Protein AF-0000000079231002 (afdb_homodimer)

Structure (mmCIF, N/CA/C/O backbone):
data_AF-0000000079231002-model_v1
#
loop_
_entity.id
_entity.type
_entity.pdbx_description
1 polymer 'Gnk2-homologous domain-containing protein'
#
loop_
_atom_site.group_PDB
_atom_site.id
_atom_site.type_symbol
_atom_site.label_atom_id
_atom_site.label_alt_id
_atom_site.label_comp_id
_atom_site.label_asym_id
_atom_site.label_entity_id
_atom_site.label_seq_id
_atom_site.pdbx_PDB_ins_code
_atom_site.Cartn_x
_atom_site.Cartn_y
_atom_site.Cartn_z
_atom_site.occupancy
_atom_site.B_iso_or_equiv
_atom_site.auth_seq_id
_atom_site.auth_comp_id
_atom_site.auth_asym_id
_atom_site.auth_atom_id
_atom_site.pdbx_PDB_model_num
ATOM 1 N N . MET A 1 1 ? -6.129 11.117 23.156 1 81.38 1 MET A N 1
ATOM 2 C CA . MET A 1 1 ? -6.191 12.109 22.078 1 81.38 1 MET A CA 1
ATOM 3 C C . MET A 1 1 ? -7.605 12.211 21.516 1 81.38 1 MET A C 1
ATOM 5 O O . MET A 1 1 ? -8.398 11.281 21.641 1 81.38 1 MET A O 1
ATOM 9 N N . VAL A 1 2 ? -7.961 13.398 21.062 1 83.88 2 VAL A N 1
ATOM 10 C CA . VAL A 1 2 ? -9.297 13.594 20.5 1 83.88 2 VAL A CA 1
ATOM 11 C C . VAL A 1 2 ? -9.234 13.539 18.984 1 83.88 2 VAL A C 1
ATOM 13 O O . VAL A 1 2 ? -8.438 14.242 18.359 1 83.88 2 VAL A O 1
ATOM 16 N N . PRO A 1 3 ? -10.023 12.625 18.406 1 92.88 3 PRO A N 1
ATOM 17 C CA . PRO A 1 3 ? -10.047 12.602 16.938 1 92.88 3 PRO A CA 1
ATOM 18 C C . PRO A 1 3 ? -10.633 13.883 16.344 1 92.88 3 PRO A C 1
ATOM 20 O O . PRO A 1 3 ? -11.492 14.516 16.969 1 92.88 3 PRO A O 1
ATOM 23 N N . HIS A 1 4 ? -10.18 14.219 15.141 1 91.62 4 HIS A N 1
ATOM 24 C CA . HIS A 1 4 ? -10.703 15.383 14.43 1 91.62 4 HIS A CA 1
ATOM 25 C C . HIS A 1 4 ? -11.969 15.039 13.656 1 91.62 4 HIS A C 1
ATOM 27 O O . HIS A 1 4 ? -12.742 15.922 13.289 1 91.62 4 HIS A O 1
ATOM 33 N N . GLY A 1 5 ? -12.133 13.82 13.336 1 93 5 GLY A N 1
ATOM 34 C CA . GLY A 1 5 ? -13.305 13.352 12.609 1 93 5 GLY A CA 1
ATOM 35 C C . GLY A 1 5 ? -13.281 11.852 12.352 1 93 5 GLY A C 1
ATOM 36 O O . GLY A 1 5 ? -12.273 11.188 12.594 1 93 5 GLY A O 1
ATOM 37 N N . HIS A 1 6 ? -14.43 11.383 11.945 1 95.88 6 HIS A N 1
ATOM 38 C CA . HIS A 1 6 ? -14.539 9.977 11.578 1 95.88 6 HIS A CA 1
ATOM 39 C C . HIS A 1 6 ? -15.617 9.758 10.523 1 95.88 6 HIS A C 1
ATOM 41 O O . HIS A 1 6 ? -16.453 10.641 10.289 1 95.88 6 HIS A O 1
ATOM 47 N N . TYR A 1 7 ? -15.492 8.734 9.844 1 96.44 7 TYR A N 1
ATOM 48 C CA . TYR A 1 7 ? -16.484 8.234 8.906 1 96.44 7 TYR A CA 1
ATOM 49 C C . TYR A 1 7 ? -16.812 6.777 9.188 1 96.44 7 TYR A C 1
ATOM 51 O O . TYR A 1 7 ? -15.922 5.949 9.344 1 96.44 7 TYR A O 1
ATOM 59 N N . CYS A 1 8 ? -18.078 6.531 9.328 1 96.31 8 CYS A N 1
ATOM 60 C CA . CYS A 1 8 ? -18.609 5.172 9.383 1 96.31 8 CYS A CA 1
ATOM 61 C C . CYS A 1 8 ? -19.625 4.934 8.281 1 96.31 8 CYS A C 1
ATOM 63 O O . CYS A 1 8 ? -20.656 5.625 8.219 1 96.31 8 CYS A O 1
ATOM 65 N N . ASN A 1 9 ? -19.344 3.98 7.426 1 94.62 9 ASN A N 1
ATOM 66 C CA . ASN A 1 9 ? -20.312 3.723 6.367 1 94.62 9 ASN A CA 1
ATOM 67 C C . ASN A 1 9 ? -21.688 3.352 6.934 1 94.62 9 ASN A C 1
ATOM 69 O O . ASN A 1 9 ? -21.859 2.26 7.48 1 94.62 9 ASN A O 1
ATOM 73 N N . PRO A 1 10 ? -22.609 4.227 6.75 1 90.94 10 PRO A N 1
ATOM 74 C CA . PRO A 1 10 ? -23.906 3.98 7.379 1 90.94 10 PRO A CA 1
ATOM 75 C C . PRO A 1 10 ? -24.656 2.807 6.75 1 90.94 10 PRO A C 1
ATOM 77 O O . PRO A 1 10 ? -25.594 2.277 7.344 1 90.94 10 PRO A O 1
ATOM 80 N N . HIS A 1 11 ? -24.25 2.393 5.605 1 91.25 11 HIS A N 1
ATOM 81 C CA . HIS A 1 11 ? -24.984 1.355 4.891 1 91.25 11 HIS A CA 1
ATOM 82 C C . HIS A 1 11 ? -24.375 -0.02 5.129 1 91.25 11 HIS A C 1
ATOM 84 O O . HIS A 1 11 ? -24.812 -1.011 4.539 1 91.25 11 HIS A O 1
ATOM 90 N N . SER A 1 12 ? -23.391 -0.06 5.938 1 91.12 12 SER A N 1
ATOM 91 C CA . SER A 1 12 ? -22.781 -1.354 6.207 1 91.12 12 SER A CA 1
ATOM 92 C C . SER A 1 12 ? -23.109 -1.846 7.609 1 91.12 12 SER A C 1
ATOM 94 O O . SER A 1 12 ? -23.266 -1.044 8.531 1 91.12 12 SER A O 1
ATOM 96 N N . SER A 1 13 ? -23.359 -3.137 7.719 1 91.56 13 SER A N 1
ATOM 97 C CA . SER A 1 13 ? -23.578 -3.803 9 1 91.56 13 SER A CA 1
ATOM 98 C C . SER A 1 13 ? -23 -5.211 9 1 91.56 13 SER A C 1
ATOM 100 O O . SER A 1 13 ? -23.281 -6.008 8.102 1 91.56 13 SER A O 1
ATOM 102 N N . ILE A 1 14 ? -22.125 -5.438 9.969 1 92.69 14 ILE A N 1
ATOM 103 C CA . ILE A 1 14 ? -21.516 -6.762 10.062 1 92.69 14 ILE A CA 1
ATOM 104 C C . ILE A 1 14 ? -21.812 -7.371 11.43 1 92.69 14 ILE A C 1
ATOM 106 O O . ILE A 1 14 ? -21.688 -6.691 12.453 1 92.69 14 ILE A O 1
ATOM 110 N N . PRO A 1 15 ? -22.203 -8.625 11.43 1 90.25 15 PRO A N 1
ATOM 111 C CA . PRO A 1 15 ? -22.438 -9.289 12.719 1 90.25 15 PRO A CA 1
ATOM 112 C C . PRO A 1 15 ? -21.156 -9.461 13.531 1 90.25 15 PRO A C 1
ATOM 114 O O . PRO A 1 15 ? -20.094 -9.719 12.961 1 90.25 15 PRO A O 1
ATOM 117 N N . THR A 1 16 ? -21.391 -9.359 14.82 1 87.94 16 THR A N 1
ATOM 118 C CA . THR A 1 16 ? -20.281 -9.664 15.727 1 87.94 16 THR A CA 1
ATOM 119 C C . THR A 1 16 ? -19.859 -11.125 15.586 1 87.94 16 THR A C 1
ATOM 121 O O . THR A 1 16 ? -20.719 -12.016 15.508 1 87.94 16 THR A O 1
ATOM 124 N N . GLY A 1 17 ? -18.578 -11.414 15.516 1 89.75 17 GLY A N 1
ATOM 125 C CA . GLY A 1 17 ? -18.062 -12.773 15.438 1 89.75 17 GLY A CA 1
ATOM 126 C C . GLY A 1 17 ? -17.953 -13.289 14.016 1 89.75 17 GLY A C 1
ATOM 127 O O . GLY A 1 17 ? -17.516 -14.414 13.789 1 89.75 17 GLY A O 1
ATOM 128 N N . SER A 1 18 ? -18.406 -12.5 13.086 1 94.31 18 SER A N 1
ATOM 129 C CA . SER A 1 18 ? -18.266 -12.891 11.68 1 94.31 18 SER A CA 1
ATOM 130 C C . SER A 1 18 ? -16.812 -12.93 11.25 1 94.31 18 SER A C 1
ATOM 132 O O . SER A 1 18 ? -15.945 -12.359 11.922 1 94.31 18 SER A O 1
ATOM 134 N N . PRO A 1 19 ? -16.547 -13.648 10.125 1 94.31 19 PRO A N 1
ATOM 135 C CA . PRO A 1 19 ? -15.18 -13.625 9.602 1 94.31 19 PRO A CA 1
ATOM 136 C C . PRO A 1 19 ? -14.695 -12.219 9.273 1 94.31 19 PRO A C 1
ATOM 138 O O . PRO A 1 19 ? -13.531 -11.883 9.523 1 94.31 19 PRO A O 1
ATOM 141 N N . VAL A 1 20 ? -15.602 -11.398 8.789 1 96 20 VAL A N 1
ATOM 142 C CA . VAL A 1 20 ? -15.25 -10.023 8.461 1 96 20 VAL A CA 1
ATOM 143 C C . VAL A 1 20 ? -14.852 -9.273 9.734 1 96 20 VAL A C 1
ATOM 145 O O . VAL A 1 20 ? -13.852 -8.555 9.75 1 96 20 VAL A O 1
ATOM 148 N N . SER A 1 21 ? -15.656 -9.43 10.766 1 96.44 21 SER A N 1
ATOM 149 C CA . SER A 1 21 ? -15.344 -8.758 12.023 1 96.44 21 SER A CA 1
ATOM 150 C C . SER A 1 21 ? -13.992 -9.195 12.57 1 96.44 21 SER A C 1
ATOM 152 O O . SER A 1 21 ? -13.227 -8.375 13.086 1 96.44 21 SER A O 1
ATOM 154 N N . ALA A 1 22 ? -13.641 -10.461 12.445 1 96 22 ALA A N 1
ATOM 155 C CA . ALA A 1 22 ? -12.344 -10.969 12.875 1 96 22 ALA A CA 1
ATOM 156 C C . ALA A 1 22 ? -11.219 -10.383 12.031 1 96 22 ALA A C 1
ATOM 158 O O . ALA A 1 22 ? -10.156 -10.031 12.562 1 96 22 ALA A O 1
ATOM 159 N N . ASN A 1 23 ? -11.492 -10.258 10.758 1 96.44 23 ASN A N 1
ATOM 160 C CA . ASN A 1 23 ? -10.477 -9.719 9.867 1 96.44 23 ASN A CA 1
ATOM 161 C C . ASN A 1 23 ? -10.234 -8.234 10.117 1 96.44 23 ASN A C 1
ATOM 163 O O . ASN A 1 23 ? -9.109 -7.746 9.969 1 96.44 23 ASN A O 1
ATOM 167 N N . ILE A 1 24 ? -11.258 -7.48 10.492 1 97.88 24 ILE A N 1
ATOM 168 C CA . ILE A 1 24 ? -11.094 -6.09 10.898 1 97.88 24 ILE A CA 1
ATOM 169 C C . ILE A 1 24 ? -10.172 -6.012 12.117 1 97.88 24 ILE A C 1
ATOM 171 O O . ILE A 1 24 ? -9.234 -5.207 12.148 1 97.88 24 ILE A O 1
ATOM 175 N N . LYS A 1 25 ? -10.383 -6.883 13.062 1 96.44 25 LYS A N 1
ATOM 176 C CA . LYS A 1 25 ? -9.539 -6.902 14.25 1 96.44 25 LYS A CA 1
ATOM 177 C C . LYS A 1 25 ? -8.094 -7.234 13.898 1 96.44 25 LYS A C 1
ATOM 179 O O . LYS A 1 25 ? -7.164 -6.656 14.469 1 96.44 25 LYS A O 1
ATOM 184 N N . ASN A 1 26 ? -7.953 -8.117 12.961 1 95.5 26 ASN A N 1
ATOM 185 C CA . ASN A 1 26 ? -6.613 -8.516 12.547 1 95.5 26 ASN A CA 1
ATOM 186 C C . ASN A 1 26 ? -5.84 -7.344 11.938 1 95.5 26 ASN A C 1
ATOM 188 O O . ASN A 1 26 ? -4.691 -7.094 12.312 1 95.5 26 ASN A O 1
ATOM 192 N N . VAL A 1 27 ? -6.461 -6.621 11.008 1 98.19 27 VAL A N 1
ATOM 193 C CA . VAL A 1 27 ? -5.734 -5.539 10.352 1 98.19 27 VAL A CA 1
ATOM 194 C C . VAL A 1 27 ? -5.488 -4.41 11.352 1 98.19 27 VAL A C 1
ATOM 196 O O . VAL A 1 27 ? -4.434 -3.766 11.32 1 98.19 27 VAL A O 1
ATOM 199 N N . LEU A 1 28 ? -6.406 -4.16 12.258 1 98.31 28 LEU A N 1
ATOM 200 C CA . LEU A 1 28 ? -6.219 -3.117 13.266 1 98.31 28 LEU A CA 1
ATOM 201 C C . LEU A 1 28 ? -5.09 -3.482 14.227 1 98.31 28 LEU A C 1
ATOM 203 O O . LEU A 1 28 ? -4.246 -2.643 14.547 1 98.31 28 LEU A O 1
ATOM 207 N N . ALA A 1 29 ? -5.043 -4.727 14.625 1 97.5 29 ALA A N 1
ATOM 208 C CA . ALA A 1 29 ? -3.959 -5.184 15.484 1 97.5 29 ALA A CA 1
ATOM 209 C C . ALA A 1 29 ? -2.611 -5.086 14.773 1 97.5 29 ALA A C 1
ATOM 211 O O . ALA A 1 29 ? -1.607 -4.711 15.383 1 97.5 29 ALA A O 1
ATOM 212 N N . ALA A 1 30 ? -2.617 -5.41 13.547 1 97.62 30 ALA A N 1
ATOM 213 C CA . ALA A 1 30 ? -1.388 -5.359 12.758 1 97.62 30 ALA A CA 1
ATOM 214 C C . ALA A 1 30 ? -0.87 -3.926 12.648 1 97.62 30 ALA A C 1
ATOM 216 O O . ALA A 1 30 ? 0.341 -3.693 12.672 1 97.62 30 ALA A O 1
ATOM 217 N N . MET A 1 31 ? -1.734 -2.984 12.516 1 97.94 31 MET A N 1
ATOM 218 C CA . MET A 1 31 ? -1.348 -1.578 12.438 1 97.94 31 MET A CA 1
ATOM 219 C C . MET A 1 31 ? -0.681 -1.126 13.734 1 97.94 31 MET A C 1
ATOM 221 O O . MET A 1 31 ? 0.32 -0.408 13.703 1 97.94 31 MET A O 1
ATOM 225 N N . THR A 1 32 ? -1.301 -1.557 14.82 1 97.38 32 THR A N 1
ATOM 226 C CA . THR A 1 32 ? -0.73 -1.218 16.125 1 97.38 32 THR A CA 1
ATOM 227 C C . THR A 1 32 ? 0.673 -1.8 16.266 1 97.38 32 THR A C 1
ATOM 229 O O . THR A 1 32 ? 1.606 -1.096 16.656 1 97.38 32 THR A O 1
ATOM 232 N N . ARG A 1 33 ? 0.864 -2.998 15.883 1 95.38 33 ARG A N 1
ATOM 233 C CA . ARG A 1 33 ? 2.164 -3.65 15.992 1 95.38 33 ARG A CA 1
ATOM 234 C C . ARG A 1 33 ? 3.186 -2.992 15.07 1 95.38 33 ARG A C 1
ATOM 236 O O . ARG A 1 33 ? 4.34 -2.797 15.453 1 95.38 33 ARG A O 1
ATOM 243 N N . ALA A 1 34 ? 2.76 -2.691 13.875 1 96.25 34 ALA A N 1
ATOM 244 C CA . ALA A 1 34 ? 3.652 -2.039 12.922 1 96.25 34 ALA A CA 1
ATOM 245 C C . ALA A 1 34 ? 4.164 -0.711 13.469 1 96.25 34 ALA A C 1
ATOM 247 O O . ALA A 1 34 ? 5.336 -0.369 13.289 1 96.25 34 ALA A O 1
ATOM 248 N N . SER A 1 35 ? 3.271 0.016 14.07 1 95.81 35 SER A N 1
ATOM 249 C CA . SER A 1 35 ? 3.695 1.297 14.625 1 95.81 35 SER A CA 1
ATOM 250 C C . SER A 1 35 ? 4.695 1.104 15.766 1 95.81 35 SER A C 1
ATOM 252 O O . SER A 1 35 ? 5.625 1.898 15.922 1 95.81 35 SER A O 1
ATOM 254 N N . GLN A 1 36 ? 4.551 0.092 16.547 1 95.12 36 GLN A N 1
ATOM 255 C CA . GLN A 1 36 ? 5.473 -0.203 17.641 1 95.12 36 GLN A CA 1
ATOM 256 C C . GLN A 1 36 ? 6.863 -0.546 17.109 1 95.12 36 GLN A C 1
ATOM 258 O O . GLN A 1 36 ? 7.855 -0.393 17.812 1 95.12 36 GLN A O 1
ATOM 263 N N . LEU A 1 37 ? 6.879 -0.943 15.867 1 93.75 37 LEU A N 1
ATOM 264 C CA . LEU A 1 37 ? 8.156 -1.191 15.203 1 93.75 37 LEU A CA 1
ATOM 265 C C . LEU A 1 37 ? 8.648 0.06 14.484 1 93.75 37 LEU A C 1
ATOM 267 O O . LEU A 1 37 ? 9.547 -0.014 13.648 1 93.75 37 LEU A O 1
ATOM 271 N N . GLU A 1 38 ? 7.969 1.151 14.758 1 92.81 38 GLU A N 1
ATOM 272 C CA . GLU A 1 38 ? 8.336 2.496 14.32 1 92.81 38 GLU A CA 1
ATOM 273 C C . GLU A 1 38 ? 8.164 2.65 12.812 1 92.81 38 GLU A C 1
ATOM 275 O O . GLU A 1 38 ? 8.945 3.352 12.164 1 92.81 38 GLU A O 1
ATOM 280 N N . ASN A 1 39 ? 7.23 1.893 12.297 1 94.44 39 ASN A N 1
ATOM 281 C CA . ASN A 1 39 ? 6.812 2.152 10.922 1 94.44 39 ASN A CA 1
ATOM 282 C C . ASN A 1 39 ? 5.84 3.326 10.844 1 94.44 39 ASN A C 1
ATOM 284 O O . ASN A 1 39 ? 4.902 3.414 11.641 1 94.44 39 ASN A O 1
ATOM 288 N N . LEU A 1 40 ? 6.082 4.23 9.828 1 95.06 40 LEU A N 1
ATOM 289 C CA . LEU A 1 40 ? 5.273 5.434 9.68 1 95.06 40 LEU A CA 1
ATOM 290 C C . LEU A 1 40 ? 4.047 5.164 8.82 1 95.06 40 LEU A C 1
ATOM 292 O O . LEU A 1 40 ? 3.082 5.934 8.844 1 95.06 40 LEU A O 1
ATOM 296 N N . PHE A 1 41 ? 4.109 4.234 7.961 1 96.12 41 PHE A N 1
ATOM 297 C CA . PHE A 1 41 ? 3.02 3.783 7.105 1 96.12 41 PHE A CA 1
ATOM 298 C C . PHE A 1 41 ? 2.879 2.268 7.164 1 96.12 41 PHE A C 1
ATOM 300 O O . PHE A 1 41 ? 3.877 1.548 7.215 1 96.12 41 PHE A O 1
ATOM 307 N N . SER A 1 42 ? 1.621 1.827 7.098 1 97.44 42 SER A N 1
ATOM 308 C CA . SER A 1 42 ? 1.364 0.399 6.945 1 97.44 42 SER A CA 1
ATOM 309 C C . SER A 1 42 ? 0.033 0.148 6.246 1 97.44 42 SER A C 1
ATOM 311 O O . SER A 1 42 ? -0.95 0.846 6.5 1 97.44 42 SER A O 1
ATOM 313 N N . GLY A 1 43 ? 0.028 -0.81 5.352 1 96.81 43 GLY A N 1
ATOM 314 C CA . GLY A 1 43 ? -1.15 -1.359 4.699 1 96.81 43 GLY A CA 1
ATOM 315 C C . GLY A 1 43 ? -1.242 -2.869 4.809 1 96.81 43 GLY A C 1
ATOM 316 O O . GLY A 1 43 ? -0.227 -3.566 4.734 1 96.81 43 GLY A O 1
ATOM 317 N N . PHE A 1 44 ? -2.482 -3.311 4.992 1 96.62 44 PHE A N 1
ATOM 318 C CA . PHE A 1 44 ? -2.672 -4.738 5.219 1 96.62 44 PHE A CA 1
ATOM 319 C C . PHE A 1 44 ? -3.912 -5.242 4.488 1 96.62 44 PHE A C 1
ATOM 321 O O . PHE A 1 44 ? -4.844 -4.477 4.234 1 96.62 44 PHE A O 1
ATOM 328 N N . SER A 1 45 ? -3.867 -6.559 4.199 1 95.19 45 SER A N 1
ATOM 329 C CA . SER A 1 45 ? -5.109 -7.266 3.908 1 95.19 45 SER A CA 1
ATOM 330 C C . SER A 1 45 ? -5.203 -8.57 4.699 1 95.19 45 SER A C 1
ATOM 332 O O . SER A 1 45 ? -4.203 -9.258 4.883 1 95.19 45 SER A O 1
ATOM 334 N N . SER A 1 46 ? -6.414 -8.844 5.191 1 94.19 46 SER A N 1
ATOM 335 C CA . SER A 1 46 ? -6.719 -10.078 5.91 1 94.19 46 SER A CA 1
ATOM 336 C C . SER A 1 46 ? -8 -10.719 5.391 1 94.19 46 SER A C 1
ATOM 338 O O . SER A 1 46 ? -8.961 -10.016 5.062 1 94.19 46 SER A O 1
ATOM 340 N N . GLY A 1 47 ? -7.965 -12.07 5.375 1 91.62 47 GLY A N 1
ATOM 341 C CA . GLY A 1 47 ? -9.125 -12.812 4.902 1 91.62 47 GLY A CA 1
ATOM 342 C C . GLY A 1 47 ? -9.031 -13.195 3.436 1 91.62 47 GLY A C 1
ATOM 343 O O . GLY A 1 47 ? -8.062 -12.844 2.758 1 91.62 47 GLY A O 1
ATOM 344 N N . VAL A 1 48 ? -10.031 -13.977 3.031 1 84.12 48 VAL A N 1
ATOM 345 C CA . VAL A 1 48 ? -10.055 -14.469 1.657 1 84.12 48 VAL A CA 1
ATOM 346 C C . VAL A 1 48 ? -11.43 -14.219 1.038 1 84.12 48 VAL A C 1
ATOM 348 O O . VAL A 1 48 ? -12.438 -14.18 1.747 1 84.12 48 VAL A O 1
ATOM 351 N N . GLY A 1 49 ? -11.398 -13.93 -0.301 1 83.44 49 GLY A N 1
ATOM 352 C CA . GLY A 1 49 ? -12.656 -13.75 -1.014 1 83.44 49 GLY A CA 1
ATOM 353 C C . GLY A 1 49 ? -13.5 -12.609 -0.465 1 83.44 49 GLY A C 1
ATOM 354 O O . GLY A 1 49 ? -13 -11.5 -0.269 1 83.44 49 GLY A O 1
ATOM 355 N N . GLU A 1 50 ? -14.797 -12.914 -0.148 1 85.81 50 GLU A N 1
ATOM 356 C CA . GLU A 1 50 ? -15.75 -11.883 0.259 1 85.81 50 GLU A CA 1
ATOM 357 C C . GLU A 1 50 ? -15.516 -11.453 1.703 1 85.81 50 GLU A C 1
ATOM 359 O O . GLU A 1 50 ? -16.062 -10.453 2.156 1 85.81 50 GLU A O 1
ATOM 364 N N . ASN A 1 51 ? -14.641 -12.172 2.363 1 90.88 51 ASN A N 1
ATOM 365 C CA . ASN A 1 51 ? -14.383 -11.852 3.762 1 90.88 51 ASN A CA 1
ATOM 366 C C . ASN A 1 51 ? -13.156 -10.961 3.918 1 90.88 51 ASN A C 1
ATOM 368 O O . ASN A 1 51 ? -12.742 -10.656 5.039 1 90.88 51 ASN A O 1
ATOM 372 N N . THR A 1 52 ? -12.602 -10.555 2.797 1 93 52 THR A N 1
ATOM 373 C CA . THR A 1 52 ? -11.359 -9.797 2.834 1 93 52 THR A CA 1
ATOM 374 C C . THR A 1 52 ? -11.594 -8.398 3.389 1 93 52 THR A C 1
ATOM 376 O O . THR A 1 52 ? -12.594 -7.754 3.061 1 93 52 THR A O 1
ATOM 379 N N . VAL A 1 53 ? -10.617 -7.945 4.234 1 95.81 53 VAL A N 1
ATOM 380 C CA . VAL A 1 53 ? -10.594 -6.582 4.758 1 95.81 53 VAL A CA 1
ATOM 381 C C . VAL A 1 53 ? -9.234 -5.945 4.484 1 95.81 53 VAL A C 1
ATOM 383 O O . VAL A 1 53 ? -8.195 -6.59 4.66 1 95.81 53 VAL A O 1
ATOM 386 N N . TYR A 1 54 ? -9.297 -4.746 4.035 1 96.12 54 TYR A N 1
ATOM 387 C CA . TYR A 1 54 ? -8.109 -3.93 3.84 1 96.12 54 TYR A CA 1
ATOM 388 C C . TYR A 1 54 ? -7.984 -2.875 4.934 1 96.12 54 TYR A C 1
ATOM 390 O O . TYR A 1 54 ? -8.984 -2.293 5.355 1 96.12 54 TYR A O 1
ATOM 398 N N . GLY A 1 55 ? -6.766 -2.652 5.406 1 97.75 55 GLY A N 1
ATOM 399 C CA . GLY A 1 55 ? -6.5 -1.65 6.426 1 97.75 55 GLY A CA 1
ATOM 400 C C . GLY A 1 55 ? -5.254 -0.832 6.145 1 97.75 55 GLY A C 1
ATOM 401 O O . GLY A 1 55 ? -4.285 -1.341 5.582 1 97.75 55 GLY A O 1
ATOM 402 N N . LEU A 1 56 ? -5.297 0.39 6.629 1 97.56 56 LEU A N 1
ATOM 403 C CA . LEU A 1 56 ? -4.176 1.295 6.418 1 97.56 56 LEU A CA 1
ATOM 404 C C . LEU A 1 56 ? -4.012 2.248 7.598 1 97.56 56 LEU A C 1
ATOM 406 O O . LEU A 1 56 ? -5.004 2.744 8.141 1 97.56 56 LEU A O 1
ATOM 410 N N . ALA A 1 57 ? -2.777 2.439 7.996 1 98.25 57 ALA A N 1
ATOM 411 C CA . ALA A 1 57 ? -2.404 3.48 8.953 1 98.25 57 ALA A CA 1
ATOM 412 C C . ALA A 1 57 ? -1.272 4.344 8.406 1 98.25 57 ALA A C 1
ATOM 414 O O . ALA A 1 57 ? -0.349 3.838 7.762 1 98.25 57 ALA A O 1
ATOM 415 N N . ASN A 1 58 ? -1.397 5.609 8.625 1 96.81 58 ASN A N 1
ATOM 416 C CA . ASN A 1 58 ? -0.419 6.566 8.125 1 96.81 58 ASN A CA 1
ATOM 417 C C . ASN A 1 58 ? -0.138 7.668 9.141 1 96.81 58 ASN A C 1
ATOM 419 O O . ASN A 1 58 ? -1.066 8.289 9.656 1 96.81 58 ASN A O 1
ATOM 423 N N . CYS A 1 59 ? 1.141 7.938 9.391 1 95.62 59 CYS A N 1
ATOM 424 C CA . CYS A 1 59 ? 1.55 8.992 10.312 1 95.62 59 CYS A CA 1
ATOM 425 C C . CYS A 1 59 ? 2.111 10.188 9.555 1 95.62 59 CYS A C 1
ATOM 427 O O . CYS A 1 59 ? 2.475 10.078 8.383 1 95.62 59 CYS A O 1
ATOM 429 N N . ARG A 1 60 ? 2.131 11.328 10.164 1 90.44 60 ARG A N 1
ATOM 430 C CA . ARG A 1 60 ? 2.609 12.578 9.578 1 90.44 60 ARG A CA 1
ATOM 431 C C . ARG A 1 60 ? 4.078 12.469 9.18 1 90.44 60 ARG A C 1
ATOM 433 O O . ARG A 1 60 ? 4.496 13.031 8.164 1 90.44 60 ARG A O 1
ATOM 440 N N . GLY A 1 61 ? 4.992 11.898 9.906 1 86 61 GLY A N 1
ATOM 441 C CA . GLY A 1 61 ? 6.352 11.539 9.531 1 86 61 GLY A CA 1
ATOM 442 C C . GLY A 1 61 ? 7.371 12.602 9.891 1 86 61 GLY A C 1
ATOM 443 O O . GLY A 1 61 ? 8.578 12.359 9.828 1 86 61 GLY A O 1
ATOM 444 N N . ASP A 1 62 ? 6.941 13.773 10.188 1 84.12 62 ASP A N 1
ATOM 445 C CA . ASP A 1 62 ? 7.895 14.844 10.469 1 84.12 62 ASP A CA 1
ATOM 446 C C . ASP A 1 62 ? 8.094 15.023 11.977 1 84.12 62 ASP A C 1
ATOM 448 O O . ASP A 1 62 ? 8.766 15.953 12.414 1 84.12 62 ASP A O 1
ATOM 452 N N . LEU A 1 63 ? 7.484 14.203 12.719 1 86 63 LEU A N 1
ATOM 453 C CA . LEU A 1 63 ? 7.559 14.281 14.172 1 86 63 LEU A CA 1
ATOM 454 C C . LEU A 1 63 ? 8.18 13.016 14.758 1 86 63 LEU A C 1
ATOM 456 O O . LEU A 1 63 ? 8.352 12.023 14.047 1 86 63 LEU A O 1
ATOM 460 N N . ASN A 1 64 ? 8.5 13.188 16.031 1 86.62 64 ASN A N 1
ATOM 461 C CA . ASN A 1 64 ? 9.016 12.008 16.719 1 86.62 64 ASN A CA 1
ATOM 462 C C . ASN A 1 64 ? 7.996 10.875 16.734 1 86.62 64 ASN A C 1
ATOM 464 O O . ASN A 1 64 ? 6.906 11.023 17.297 1 86.62 64 ASN A O 1
ATOM 468 N N . ILE A 1 65 ? 8.43 9.75 16.281 1 89.5 65 ILE A N 1
ATOM 469 C CA . ILE A 1 65 ? 7.512 8.641 16.062 1 89.5 65 ILE A CA 1
ATOM 470 C C . ILE A 1 65 ? 7.016 8.102 17.406 1 89.5 65 ILE A C 1
ATOM 472 O O . ILE A 1 65 ? 5.836 7.777 17.547 1 89.5 65 ILE A O 1
ATOM 476 N N . ARG A 1 66 ? 7.777 7.977 18.391 1 91.81 66 ARG A N 1
ATOM 477 C CA . ARG A 1 66 ? 7.422 7.383 19.672 1 91.81 66 ARG A CA 1
ATOM 478 C C . ARG A 1 66 ? 6.492 8.297 20.469 1 91.81 66 ARG A C 1
ATOM 480 O O . ARG A 1 66 ? 5.621 7.832 21.203 1 91.81 66 ARG A O 1
ATOM 487 N N . GLN A 1 67 ? 6.66 9.562 20.203 1 90.31 67 GLN A N 1
ATOM 488 C CA . GLN A 1 67 ? 5.895 10.539 20.969 1 90.31 67 GLN A CA 1
ATOM 489 C C . GLN A 1 67 ? 4.543 10.812 20.328 1 90.31 67 GLN A C 1
ATOM 491 O O . GLN A 1 67 ? 3.557 11.078 21.016 1 90.31 67 GLN A O 1
ATOM 496 N N . TYR A 1 68 ? 4.516 10.719 19.016 1 92 68 TYR A N 1
ATOM 497 C CA . TYR A 1 68 ? 3.311 11.219 18.375 1 92 68 TYR A CA 1
ATOM 498 C C . TYR A 1 68 ? 2.623 10.117 17.578 1 92 68 TYR A C 1
ATOM 500 O O . TYR A 1 68 ? 1.406 9.945 17.672 1 92 68 TYR A O 1
ATOM 508 N N . CYS A 1 69 ? 3.387 9.32 16.844 1 94.56 69 CYS A N 1
ATOM 509 C CA . CYS A 1 69 ? 2.789 8.344 15.938 1 94.56 69 CYS A CA 1
ATOM 510 C C . CYS A 1 69 ? 2.248 7.145 16.703 1 94.56 69 CYS A C 1
ATOM 512 O O . CYS A 1 69 ? 1.074 6.793 16.562 1 94.56 69 CYS A O 1
ATOM 514 N N . ILE A 1 70 ? 3.027 6.551 17.547 1 96.31 70 ILE A N 1
ATOM 515 C CA . ILE A 1 70 ? 2.676 5.309 18.234 1 96.31 70 ILE A CA 1
ATOM 516 C C . ILE A 1 70 ? 1.437 5.523 19.094 1 96.31 70 ILE A C 1
ATOM 518 O O . ILE A 1 70 ? 0.433 4.824 18.938 1 96.31 70 ILE A O 1
ATOM 522 N N . PRO A 1 71 ? 1.416 6.562 19.953 1 95.75 71 PRO A N 1
ATOM 523 C CA . PRO A 1 71 ? 0.199 6.754 20.734 1 95.75 71 PRO A CA 1
ATOM 524 C C . PRO A 1 71 ? -1.013 7.117 19.891 1 95.75 71 PRO A C 1
ATOM 526 O O . PRO A 1 71 ? -2.141 6.738 20.219 1 95.75 71 PRO A O 1
ATOM 529 N N . CYS A 1 72 ? -0.809 7.793 18.828 1 97.38 72 CYS A N 1
ATOM 530 C CA . CYS A 1 72 ? -1.902 8.188 17.953 1 97.38 72 CYS A CA 1
ATOM 531 C C . CYS A 1 72 ? -2.572 6.961 17.344 1 97.38 72 CYS A C 1
ATOM 533 O O . CYS A 1 72 ? -3.797 6.832 17.391 1 97.38 72 CYS A O 1
ATOM 535 N N . ILE A 1 73 ? -1.776 6.055 16.766 1 98.44 73 ILE A N 1
ATOM 536 C CA . ILE A 1 73 ? -2.324 4.855 16.141 1 98.44 73 ILE A CA 1
ATOM 537 C C . ILE A 1 73 ? -3.014 3.992 17.188 1 98.44 73 ILE A C 1
ATOM 539 O O . ILE A 1 73 ? -4.098 3.453 16.953 1 98.44 73 ILE A O 1
ATOM 543 N N . GLN A 1 74 ? -2.418 3.883 18.344 1 97.69 74 GLN A N 1
ATOM 544 C CA . GLN A 1 74 ? -3.016 3.092 19.406 1 97.69 74 GLN A CA 1
ATOM 545 C C . GLN A 1 74 ? -4.387 3.635 19.797 1 97.69 74 GLN A C 1
ATOM 547 O O . GLN A 1 74 ? -5.352 2.877 19.922 1 97.69 74 GLN A O 1
ATOM 552 N N . ASP A 1 75 ? -4.406 4.918 19.984 1 97.38 75 ASP A N 1
ATOM 553 C CA . ASP A 1 75 ? -5.676 5.539 20.344 1 97.38 75 ASP A CA 1
ATOM 554 C C . ASP A 1 75 ? -6.691 5.418 19.219 1 97.38 75 ASP A C 1
ATOM 556 O O . ASP A 1 75 ? -7.863 5.117 19.453 1 97.38 75 ASP A O 1
ATOM 560 N N . ALA A 1 76 ? -6.285 5.668 17.969 1 98.62 76 ALA A N 1
ATOM 561 C CA . ALA A 1 76 ? -7.168 5.617 16.812 1 98.62 76 ALA A CA 1
ATOM 562 C C . ALA A 1 76 ? -7.789 4.23 16.656 1 98.62 76 ALA A C 1
ATOM 564 O O . ALA A 1 76 ? -8.984 4.109 16.375 1 98.62 76 ALA A O 1
ATOM 565 N N . VAL A 1 77 ? -6.984 3.215 16.797 1 98.56 77 VAL A N 1
ATOM 566 C CA . VAL A 1 77 ? -7.449 1.838 16.656 1 98.56 77 VAL A CA 1
ATOM 567 C C . VAL A 1 77 ? -8.492 1.534 17.734 1 98.56 77 VAL A C 1
ATOM 569 O O . VAL A 1 77 ? -9.5 0.887 17.469 1 98.56 77 VAL A O 1
ATOM 572 N N . GLN A 1 78 ? -8.258 2.004 18.922 1 97.44 78 GLN A N 1
ATOM 573 C CA . GLN A 1 78 ? -9.219 1.803 20 1 97.44 78 GLN A CA 1
ATOM 574 C C . GLN A 1 78 ? -10.516 2.555 19.719 1 97.44 78 GLN A C 1
ATOM 576 O O . GLN A 1 78 ? -11.609 1.985 19.844 1 97.44 78 GLN A O 1
ATOM 581 N N . GLN A 1 79 ? -10.43 3.787 19.344 1 97.56 79 GLN A N 1
ATOM 582 C CA . GLN A 1 79 ? -11.602 4.648 19.188 1 97.56 79 GLN A CA 1
ATOM 583 C C . GLN A 1 79 ? -12.438 4.227 17.969 1 97.56 79 GLN A C 1
ATOM 585 O O . GLN A 1 79 ? -13.664 4.238 18.031 1 97.56 79 GLN A O 1
ATOM 590 N N . ILE A 1 80 ? -11.82 3.824 16.922 1 98.25 80 ILE A N 1
ATOM 591 C CA . ILE A 1 80 ? -12.57 3.508 15.711 1 98.25 80 ILE A CA 1
ATOM 592 C C . ILE A 1 80 ? -13.406 2.246 15.938 1 98.25 80 ILE A C 1
ATOM 594 O O . ILE A 1 80 ? -14.5 2.107 15.391 1 98.25 80 ILE A O 1
ATOM 598 N N . GLN A 1 81 ? -12.93 1.315 16.75 1 96.69 81 GLN A N 1
ATOM 599 C CA . GLN A 1 81 ? -13.672 0.102 17.078 1 96.69 81 GLN A CA 1
ATOM 600 C C . GLN A 1 81 ? -14.898 0.419 17.922 1 96.69 81 GLN A C 1
ATOM 602 O O . GLN A 1 81 ? -15.922 -0.258 17.812 1 96.69 81 GLN A O 1
ATOM 607 N N . LYS A 1 82 ? -14.719 1.417 18.734 1 95.44 82 LYS A N 1
ATOM 608 C CA . LYS A 1 82 ? -15.836 1.823 19.578 1 95.44 82 LYS A CA 1
ATOM 609 C C . LYS A 1 82 ? -16.844 2.645 18.797 1 95.44 82 LYS A C 1
ATOM 611 O O . LYS A 1 82 ? -18.062 2.387 18.859 1 95.44 82 LYS A O 1
ATOM 616 N N . ILE A 1 83 ? -16.406 3.625 18.016 1 96.44 83 ILE A N 1
ATOM 617 C CA . ILE A 1 83 ? -17.25 4.598 17.328 1 96.44 83 ILE A CA 1
ATOM 618 C C . ILE A 1 83 ? -17.984 3.92 16.172 1 96.44 83 ILE A C 1
ATOM 620 O O . ILE A 1 83 ? -19.156 4.199 15.938 1 96.44 83 ILE A O 1
ATOM 624 N N . CYS A 1 84 ? -17.297 3.068 15.453 1 97.38 84 CYS A N 1
ATOM 625 C CA . CYS A 1 84 ? -17.844 2.459 14.25 1 97.38 84 CYS A CA 1
ATOM 626 C C . CYS A 1 84 ? -18.109 0.974 14.461 1 97.38 84 CYS A C 1
ATOM 628 O O . CYS A 1 84 ? -17.844 0.161 13.57 1 97.38 84 CYS A O 1
ATOM 630 N N . LEU A 1 85 ? -18.547 0.66 15.68 1 94.75 85 LEU A N 1
ATOM 631 C CA . LEU A 1 85 ? -18.859 -0.723 16.016 1 94.75 85 LEU A CA 1
ATOM 632 C C . LEU A 1 85 ? -19.844 -1.32 15.031 1 94.75 85 LEU A C 1
ATOM 634 O O . LEU A 1 85 ? -20.875 -0.714 14.742 1 94.75 85 LEU A O 1
ATOM 638 N N . GLY A 1 86 ? -19.516 -2.406 14.477 1 95.69 86 GLY A N 1
ATOM 639 C CA . GLY A 1 86 ? -20.406 -3.131 13.594 1 95.69 86 GLY A CA 1
ATOM 640 C C . GLY A 1 86 ? -20.375 -2.625 12.164 1 95.69 86 GLY A C 1
ATOM 641 O O . GLY A 1 86 ? -21.188 -3.041 11.328 1 95.69 86 GLY A O 1
ATOM 642 N N . LYS A 1 87 ? -19.469 -1.726 11.844 1 97.25 87 LYS A N 1
ATOM 643 C CA . LYS A 1 87 ? -19.344 -1.213 10.477 1 97.25 87 LYS A CA 1
ATOM 644 C C . LYS A 1 87 ? -18.156 -1.855 9.758 1 97.25 87 LYS A C 1
ATOM 646 O O . LYS A 1 87 ? -17.156 -2.184 10.383 1 97.25 87 LYS A O 1
ATOM 651 N N . SER A 1 88 ? -18.234 -2.08 8.414 1 96.31 88 SER A N 1
ATOM 652 C CA . SER A 1 88 ? -17.188 -2.768 7.656 1 96.31 88 SER A CA 1
ATOM 653 C C . SER A 1 88 ? -16.344 -1.782 6.848 1 96.31 88 SER A C 1
ATOM 655 O O . SER A 1 88 ? -15.484 -2.189 6.07 1 96.31 88 SER A O 1
ATOM 657 N N . ASP A 1 89 ? -16.672 -0.563 6.914 1 96.44 89 ASP A N 1
ATOM 658 C CA . ASP A 1 89 ? -15.969 0.524 6.242 1 96.44 89 ASP A CA 1
ATOM 659 C C . ASP A 1 89 ? -15.938 1.777 7.113 1 96.44 89 ASP A C 1
ATOM 661 O O . ASP A 1 89 ? -16.984 2.383 7.383 1 96.44 89 ASP A O 1
ATOM 665 N N . ALA A 1 90 ? -14.688 2.121 7.496 1 98 90 ALA A N 1
ATOM 666 C CA . ALA A 1 90 ? -14.562 3.213 8.461 1 98 90 ALA A CA 1
ATOM 667 C C . ALA A 1 90 ? -13.195 3.891 8.352 1 98 90 ALA A C 1
ATOM 669 O O . ALA A 1 90 ? -12.242 3.301 7.836 1 98 90 ALA A O 1
ATOM 670 N N . GLN A 1 91 ? -13.203 5.121 8.797 1 98.12 91 GLN A N 1
ATOM 671 C CA . GLN A 1 91 ? -11.984 5.918 8.844 1 98.12 91 GLN A CA 1
ATOM 672 C C . GLN A 1 91 ? -12.023 6.93 9.984 1 98.12 91 GLN A C 1
ATOM 674 O O . GLN A 1 91 ? -13.102 7.418 10.344 1 98.12 91 GLN A O 1
ATOM 679 N N . ILE A 1 92 ? -10.883 7.184 10.594 1 98.12 92 ILE A N 1
ATOM 680 C CA . ILE A 1 92 ? -10.766 8.156 11.68 1 98.12 92 ILE A CA 1
ATOM 681 C C . ILE A 1 92 ? -9.516 9.008 11.477 1 98.12 92 ILE A C 1
ATOM 683 O O . ILE A 1 92 ? -8.477 8.508 11.039 1 98.12 92 ILE A O 1
ATOM 687 N N . TRP A 1 93 ? -9.625 10.336 11.742 1 97.31 93 TRP A N 1
ATOM 688 C CA . TRP A 1 93 ? -8.555 11.305 11.508 1 97.31 93 TRP A CA 1
ATOM 689 C C . TRP A 1 93 ? -8.102 11.945 12.812 1 97.31 93 TRP A C 1
ATOM 691 O O . TRP A 1 93 ? -8.93 12.359 13.625 1 97.31 93 TRP A O 1
ATOM 701 N N . TYR A 1 94 ? -6.84 12.016 12.945 1 95.25 94 TYR A N 1
ATOM 702 C CA . TYR A 1 94 ? -6.168 12.797 13.984 1 95.25 94 TYR A CA 1
ATOM 703 C C . TYR A 1 94 ? -5.199 13.797 13.367 1 95.25 94 TYR A C 1
ATOM 705 O O . TYR A 1 94 ? -4.992 13.797 12.148 1 95.25 94 TYR A O 1
ATOM 713 N N . ASP A 1 95 ? -4.652 14.609 14.227 1 87.75 95 ASP A N 1
ATOM 714 C CA . ASP A 1 95 ? -3.635 15.547 13.766 1 87.75 95 ASP A CA 1
ATOM 715 C C . ASP A 1 95 ? -2.375 14.812 13.312 1 87.75 95 ASP A C 1
ATOM 717 O O . ASP A 1 95 ? -1.683 15.258 12.391 1 87.75 95 ASP A O 1
ATOM 721 N N . TYR A 1 96 ? -2.154 13.648 13.867 1 93.25 96 TYR A N 1
ATOM 722 C CA . TYR A 1 96 ? -0.833 13.055 13.703 1 93.25 96 TYR A CA 1
ATOM 723 C C . TYR A 1 96 ? -0.921 11.734 12.938 1 93.25 96 TYR A C 1
ATOM 725 O O . TYR A 1 96 ? 0.102 11.172 12.539 1 93.25 96 TYR A O 1
ATOM 733 N N . CYS A 1 97 ? -2.139 11.234 12.734 1 96.5 97 CYS A N 1
ATOM 734 C CA . CYS A 1 97 ? -2.264 9.961 12.031 1 96.5 97 CYS A CA 1
ATOM 735 C C . CYS A 1 97 ? -3.658 9.805 11.438 1 96.5 97 CYS A C 1
ATOM 737 O O . CYS A 1 97 ? -4.562 10.586 11.742 1 96.5 97 CYS A O 1
ATOM 739 N N . ILE A 1 98 ? -3.795 8.867 10.547 1 97.38 98 ILE A N 1
ATOM 740 C CA . ILE A 1 98 ? -5.078 8.398 10.031 1 97.38 98 ILE A CA 1
ATOM 741 C C . ILE A 1 98 ? -5.133 6.875 10.07 1 97.38 98 ILE A C 1
ATOM 743 O O . ILE A 1 98 ? -4.117 6.207 9.867 1 97.38 98 ILE A O 1
ATOM 747 N N . VAL A 1 99 ? -6.316 6.309 10.32 1 98.5 99 VAL A N 1
ATOM 748 C CA . VAL A 1 99 ? -6.578 4.871 10.289 1 98.5 99 VAL A CA 1
ATOM 749 C C . VAL A 1 99 ? -7.84 4.594 9.477 1 98.5 99 VAL A C 1
ATOM 751 O O . VAL A 1 99 ? -8.859 5.27 9.641 1 98.5 99 VAL A O 1
ATOM 754 N N . ARG A 1 100 ? -7.711 3.604 8.617 1 98.06 100 ARG A N 1
ATOM 755 C CA . ARG A 1 100 ? -8.836 3.252 7.758 1 98.06 100 ARG A CA 1
ATOM 756 C C . ARG A 1 100 ? -8.906 1.745 7.535 1 98.06 100 ARG A C 1
ATOM 758 O O . ARG A 1 100 ? -7.875 1.072 7.477 1 98.06 100 ARG A O 1
ATOM 765 N N . TYR A 1 101 ? -10.156 1.228 7.414 1 97.94 101 TYR A N 1
ATOM 766 C CA . TYR A 1 101 ? -10.352 -0.129 6.914 1 97.94 101 TYR A CA 1
ATOM 767 C C . TYR A 1 101 ? -11.586 -0.207 6.016 1 97.94 101 TYR A C 1
ATOM 769 O O . TYR A 1 101 ? -12.5 0.61 6.133 1 97.94 101 TYR A O 1
ATOM 777 N N . SER A 1 102 ? -11.586 -1.174 5.148 1 96.12 102 SER A N 1
ATOM 778 C CA . SER A 1 102 ? -12.672 -1.355 4.191 1 96.12 102 SER A CA 1
ATOM 779 C C . SER A 1 102 ? -12.68 -2.77 3.623 1 96.12 102 SER A C 1
ATOM 781 O O . SER A 1 102 ? -11.656 -3.451 3.631 1 96.12 102 SER A O 1
ATOM 783 N N . ARG A 1 103 ? -13.812 -3.152 3.127 1 93.62 103 ARG A N 1
ATOM 784 C CA . ARG A 1 103 ? -13.922 -4.422 2.414 1 93.62 103 ARG A CA 1
ATOM 785 C C . ARG A 1 103 ? -13.492 -4.27 0.958 1 93.62 103 ARG A C 1
ATOM 787 O O . ARG A 1 103 ? -13.289 -5.262 0.259 1 93.62 103 ARG A O 1
ATOM 794 N N . GLU A 1 104 ? -13.43 -3.066 0.517 1 91.12 104 GLU A N 1
ATOM 795 C CA . GLU A 1 104 ? -12.953 -2.768 -0.831 1 91.12 104 GLU A CA 1
ATOM 796 C C . GLU A 1 104 ? -11.477 -2.391 -0.822 1 91.12 104 GLU A C 1
ATOM 798 O O . GLU A 1 104 ? -11.023 -1.667 0.067 1 91.12 104 GLU A O 1
ATOM 803 N N . ASN A 1 105 ? -10.797 -2.986 -1.867 1 90.5 105 ASN A N 1
ATOM 804 C CA . ASN A 1 105 ? -9.406 -2.578 -2.016 1 90.5 105 ASN A CA 1
ATOM 805 C C . ASN A 1 105 ? -9.289 -1.108 -2.406 1 90.5 105 ASN A C 1
ATOM 807 O O . ASN A 1 105 ? -9.656 -0.727 -3.521 1 90.5 105 ASN A O 1
ATOM 811 N N . PHE A 1 106 ? -8.68 -0.295 -1.49 1 91.62 106 PHE A N 1
ATOM 812 C CA . PHE A 1 106 ? -8.586 1.139 -1.744 1 91.62 106 PHE A CA 1
ATOM 813 C C . PHE A 1 106 ? -7.137 1.577 -1.882 1 91.62 106 PHE A C 1
ATOM 815 O O . PHE A 1 106 ? -6.852 2.771 -1.989 1 91.62 106 PHE A O 1
ATOM 822 N N . PHE A 1 107 ? -6.23 0.689 -1.874 1 90.62 107 PHE A N 1
ATOM 823 C CA . PHE A 1 107 ? -4.824 1.053 -1.967 1 90.62 107 PHE A CA 1
ATOM 824 C C . PHE A 1 107 ? -4.535 1.771 -3.279 1 90.62 107 PHE A C 1
ATOM 826 O O . PHE A 1 107 ? -5.039 1.375 -4.332 1 90.62 107 PHE A O 1
ATOM 833 N N . GLY A 1 108 ? -3.738 2.869 -3.076 1 87.25 108 GLY A N 1
ATOM 834 C CA . GLY A 1 108 ? -3.26 3.568 -4.258 1 87.25 108 GLY A CA 1
ATOM 835 C C . GLY A 1 108 ? -4.336 4.391 -4.941 1 87.25 108 GLY A C 1
ATOM 836 O O . GLY A 1 108 ? -4.117 4.938 -6.023 1 87.25 108 GLY A O 1
ATOM 837 N N . THR A 1 109 ? -5.5 4.449 -4.316 1 85.5 109 THR A N 1
ATOM 838 C CA . THR A 1 109 ? -6.613 5.125 -4.969 1 85.5 109 THR A CA 1
ATOM 839 C C . THR A 1 109 ? -7.039 6.355 -4.176 1 85.5 109 THR A C 1
ATOM 841 O O . THR A 1 109 ? -7.199 6.289 -2.953 1 85.5 109 THR A O 1
ATOM 844 N N . PHE A 1 110 ? -7.203 7.367 -4.922 1 86.31 110 PHE A N 1
ATOM 845 C CA . PHE A 1 110 ? -7.77 8.562 -4.32 1 86.31 110 PHE A CA 1
ATOM 846 C C . PHE A 1 110 ? -9.281 8.453 -4.211 1 86.31 110 PHE A C 1
ATOM 848 O O . PHE A 1 110 ? -9.945 8.008 -5.148 1 86.31 110 PHE A O 1
ATOM 855 N N . ASP A 1 111 ? -9.734 8.734 -3.045 1 85.75 111 ASP A N 1
ATOM 856 C CA . ASP A 1 111 ? -11.156 8.805 -2.734 1 85.75 111 ASP A CA 1
ATOM 857 C C . ASP A 1 111 ? -11.516 10.148 -2.105 1 85.75 111 ASP A C 1
ATOM 859 O O . ASP A 1 111 ? -11.172 10.406 -0.952 1 85.75 111 ASP A O 1
ATOM 863 N N . GLY A 1 112 ? -12.297 10.93 -2.859 1 86.25 112 GLY A N 1
ATOM 864 C CA . GLY A 1 112 ? -12.648 12.258 -2.385 1 86.25 112 GLY A CA 1
ATOM 865 C C . GLY A 1 112 ? -13.977 12.297 -1.657 1 86.25 112 GLY A C 1
ATOM 866 O O . GLY A 1 112 ? -14.477 13.375 -1.324 1 86.25 112 GLY A O 1
ATOM 867 N N . SER A 1 113 ? -14.539 11.164 -1.399 1 84.75 113 SER A N 1
ATOM 868 C CA . SER A 1 113 ? -15.898 11.109 -0.879 1 84.75 113 SER A CA 1
ATOM 869 C C . SER A 1 113 ? -15.922 11.32 0.63 1 84.75 113 SER A C 1
ATOM 871 O O . SER A 1 113 ? -16.984 11.562 1.211 1 84.75 113 SER A O 1
ATOM 873 N N . ARG A 1 114 ? -14.805 11.297 1.291 1 90.19 114 ARG A N 1
ATOM 874 C CA . ARG A 1 114 ? -14.727 11.492 2.736 1 90.19 114 ARG A CA 1
ATOM 875 C C . ARG A 1 114 ? -13.992 12.781 3.078 1 90.19 114 ARG A C 1
ATOM 877 O O . ARG A 1 114 ? -12.883 13.016 2.596 1 90.19 114 ARG A O 1
ATOM 884 N N . LEU A 1 115 ? -14.703 13.523 3.953 1 90.38 115 LEU A N 1
ATOM 885 C CA . LEU A 1 115 ? -14.195 14.859 4.25 1 90.38 115 LEU A CA 1
ATOM 886 C C . LEU A 1 115 ? -14.328 15.172 5.734 1 90.38 115 LEU A C 1
ATOM 888 O O . LEU A 1 115 ? -15.367 14.891 6.344 1 90.38 115 LEU A O 1
ATOM 892 N N . ALA A 1 116 ? -13.234 15.562 6.406 1 92 116 ALA A N 1
ATOM 893 C CA . ALA A 1 116 ? -13.25 16.156 7.738 1 92 116 ALA A CA 1
ATOM 894 C C . ALA A 1 116 ? -12.531 17.516 7.746 1 92 116 ALA A C 1
ATOM 896 O O . ALA A 1 116 ? -11.5 17.672 7.086 1 92 116 ALA A O 1
ATOM 897 N N . THR A 1 117 ? -13.188 18.469 8.461 1 92.94 117 THR A N 1
ATOM 898 C CA . THR A 1 117 ? -12.594 19.797 8.5 1 92.94 117 THR A CA 1
ATOM 899 C C . THR A 1 117 ? -12.578 20.344 9.922 1 92.94 117 THR A C 1
ATOM 901 O O . THR A 1 117 ? -13.438 20 10.734 1 92.94 117 THR A O 1
ATOM 904 N N . ILE A 1 118 ? -11.539 21.109 10.18 1 90.44 118 ILE A N 1
ATOM 905 C CA . ILE A 1 118 ? -11.445 21.875 11.422 1 90.44 118 ILE A CA 1
ATOM 906 C C . ILE A 1 118 ? -11.102 23.328 11.109 1 90.44 118 ILE A C 1
ATOM 908 O O . ILE A 1 118 ? -10.086 23.609 10.461 1 90.44 118 ILE A O 1
ATOM 912 N N . ARG A 1 119 ? -11.891 24.203 11.602 1 92.44 119 ARG A N 1
ATOM 913 C CA . ARG A 1 119 ? -11.656 25.641 11.383 1 92.44 119 ARG A CA 1
ATOM 914 C C . ARG A 1 119 ? -11.156 26.312 12.648 1 92.44 119 ARG A C 1
ATOM 916 O O . ARG A 1 119 ? -11.633 26.016 13.75 1 92.44 119 ARG A O 1
ATOM 923 N N . ASN A 1 120 ? -10.219 27.141 12.398 1 90.5 120 ASN A N 1
ATOM 924 C CA . ASN A 1 120 ? -9.875 28.062 13.477 1 90.5 120 ASN A CA 1
ATOM 925 C C . ASN A 1 120 ? -11.07 28.938 13.875 1 90.5 120 ASN A C 1
ATOM 927 O O . ASN A 1 120 ? -11.781 29.438 13.008 1 90.5 120 ASN A O 1
ATOM 931 N N . PRO A 1 121 ? -11.328 29.109 15.18 1 85.88 121 PRO A N 1
ATOM 932 C CA . PRO A 1 121 ? -12.531 29.828 15.586 1 85.88 121 PRO A CA 1
ATOM 933 C C . PRO A 1 121 ? -12.445 31.328 15.281 1 85.88 121 PRO A C 1
ATOM 935 O O . PRO A 1 121 ? -13.469 32.031 15.289 1 85.88 121 PRO A O 1
ATOM 938 N N . VAL A 1 122 ? -11.273 31.875 15.039 1 88.44 122 VAL A N 1
ATOM 939 C CA . VAL A 1 122 ? -11.086 33.312 14.875 1 88.44 122 VAL A CA 1
ATOM 940 C C . VAL A 1 122 ? -11 33.656 13.391 1 88.44 122 VAL A C 1
ATOM 942 O O . VAL A 1 122 ? -10.32 32.969 12.625 1 88.44 122 VAL A O 1
ATOM 945 N N . ASP A 1 123 ? -11.703 34.656 12.961 1 93.06 123 ASP A N 1
ATOM 946 C CA . ASP A 1 123 ? -11.625 35.188 11.602 1 93.06 123 ASP A CA 1
ATOM 947 C C . ASP A 1 123 ? -10.336 35.969 11.391 1 93.06 123 ASP A C 1
ATOM 949 O O . ASP A 1 123 ? -9.828 36.594 12.328 1 93.06 123 ASP A O 1
ATOM 953 N N . TYR A 1 124 ? -9.859 35.906 10.258 1 94.94 124 TYR A N 1
ATOM 954 C CA . TYR A 1 124 ? -8.742 36.812 9.945 1 94.94 124 TYR A CA 1
ATOM 955 C C . TYR A 1 124 ? -9.242 38.219 9.641 1 94.94 124 TYR A C 1
ATOM 957 O O . TYR A 1 124 ? -10.289 38.375 9.008 1 94.94 124 TYR A O 1
ATOM 965 N N . ARG A 1 125 ? -8.531 39.219 10.031 1 94.69 125 ARG A N 1
ATOM 966 C CA . ARG A 1 125 ? -8.938 40.594 9.891 1 94.69 125 ARG A CA 1
ATOM 967 C C . ARG A 1 125 ? -9 41 8.422 1 94.69 125 ARG A C 1
ATOM 969 O O . ARG A 1 125 ? -9.859 41.812 8.031 1 94.69 125 ARG A O 1
ATOM 976 N N . ASP A 1 126 ? -8.172 40.469 7.66 1 95.75 126 ASP A N 1
ATOM 977 C CA . ASP A 1 126 ? -8.102 40.781 6.234 1 95.75 126 ASP A CA 1
ATOM 978 C C . ASP A 1 126 ? -8.148 39.5 5.395 1 95.75 126 ASP A C 1
ATOM 980 O O . ASP A 1 126 ? -7.16 39.125 4.758 1 95.75 126 ASP A O 1
ATOM 984 N N . PRO A 1 127 ? -9.312 38.906 5.145 1 95.38 127 PRO A N 1
ATOM 985 C CA . PRO A 1 127 ? -9.43 37.594 4.492 1 95.38 127 PRO A CA 1
ATOM 986 C C . PRO A 1 127 ? -8.969 37.625 3.037 1 95.38 127 PRO A C 1
ATOM 988 O O . PRO A 1 127 ? -8.273 36.719 2.59 1 95.38 127 PRO A O 1
ATOM 991 N N . PRO A 1 128 ? -9.297 38.656 2.266 1 95.62 128 PRO A N 1
ATOM 992 C CA . PRO A 1 128 ? -8.844 38.625 0.874 1 95.62 128 PRO A CA 1
ATOM 993 C C . PRO A 1 128 ? -7.324 38.469 0.755 1 95.62 128 PRO A C 1
ATOM 995 O O . PRO A 1 128 ? -6.836 37.719 -0.096 1 95.62 128 PRO A O 1
ATOM 998 N N . SER A 1 129 ? -6.57 39.219 1.604 1 96.25 129 SER A N 1
ATOM 999 C CA . SER A 1 129 ? -5.113 39.125 1.551 1 96.25 129 SER A CA 1
ATOM 1000 C C . SER A 1 129 ? -4.613 37.75 1.887 1 96.25 129 SER A C 1
ATOM 1002 O O . SER A 1 129 ? -3.68 37.25 1.258 1 96.25 129 SER A O 1
ATOM 1004 N N . LEU A 1 130 ? -5.172 37.125 2.844 1 97.44 130 LEU A N 1
ATOM 1005 C CA . LEU A 1 130 ? -4.766 35.781 3.266 1 97.44 130 LEU A CA 1
ATOM 1006 C C . LEU A 1 130 ? -5.094 34.75 2.191 1 97.44 130 LEU A C 1
ATOM 1008 O O . LEU A 1 130 ? -4.223 33.969 1.771 1 97.44 130 LEU A O 1
ATOM 1012 N N . PHE A 1 131 ? -6.238 34.75 1.683 1 97 131 PHE A N 1
ATOM 1013 C CA . PHE A 1 131 ? -6.715 33.688 0.792 1 97 131 PHE A CA 1
ATOM 1014 C C . PHE A 1 131 ? -6.102 33.844 -0.594 1 97 131 PHE A C 1
ATOM 1016 O O . PHE A 1 131 ? -5.996 32.844 -1.337 1 97 131 PHE A O 1
ATOM 1023 N N . SER A 1 132 ? -5.629 35.062 -0.913 1 95.5 132 SER A N 1
ATOM 1024 C CA . SER A 1 132 ? -4.918 35.219 -2.176 1 95.5 132 SER A CA 1
ATOM 1025 C C . SER A 1 132 ? -3.541 34.594 -2.133 1 95.5 132 SER A C 1
ATOM 1027 O O . SER A 1 132 ? -2.951 34.281 -3.176 1 95.5 132 SER A O 1
ATOM 1029 N N . ARG A 1 133 ? -3.027 34.344 -0.916 1 97.12 133 ARG A N 1
ATOM 1030 C CA . ARG A 1 133 ? -1.678 33.812 -0.771 1 97.12 133 ARG A CA 1
ATOM 1031 C C . ARG A 1 133 ? -1.703 32.281 -0.659 1 97.12 133 ARG A C 1
ATOM 1033 O O . ARG A 1 133 ? -0.671 31.625 -0.815 1 97.12 133 ARG A O 1
ATOM 1040 N N . LEU A 1 134 ? -2.857 31.688 -0.429 1 97.44 134 LEU A N 1
ATOM 1041 C CA . LEU A 1 134 ? -2.943 30.234 -0.216 1 97.44 134 LEU A CA 1
ATOM 1042 C C . LEU A 1 134 ? -2.635 29.484 -1.502 1 97.44 134 LEU A C 1
ATOM 1044 O O . LEU A 1 134 ? -1.961 28.453 -1.472 1 97.44 134 LEU A O 1
ATOM 1048 N N . GLY A 1 135 ? -3.098 29.922 -2.605 1 94.81 135 GLY A N 1
ATOM 1049 C CA . GLY A 1 135 ? -2.842 29.266 -3.877 1 94.81 135 GLY A CA 1
ATOM 1050 C C . GLY A 1 135 ? -1.366 29.047 -4.145 1 94.81 135 GLY A C 1
ATOM 1051 O O . GLY A 1 135 ? -0.918 27.891 -4.238 1 94.81 135 GLY A O 1
ATOM 1052 N N . PRO A 1 136 ? -0.592 30.141 -4.188 1 95.38 136 PRO A N 1
ATOM 1053 C CA . PRO A 1 136 ? 0.845 30 -4.426 1 95.38 136 PRO A CA 1
ATOM 1054 C C . PRO A 1 136 ? 1.547 29.188 -3.34 1 95.38 136 PRO A C 1
ATOM 1056 O O . PRO A 1 136 ? 2.441 28.391 -3.639 1 95.38 136 PRO A O 1
ATOM 1059 N N . LEU A 1 137 ? 1.164 29.375 -2.113 1 97.25 137 LEU A N 1
ATOM 1060 C CA . LEU A 1 137 ? 1.778 28.656 -1.004 1 97.25 137 LEU A CA 1
ATOM 1061 C C . LEU A 1 137 ? 1.598 27.141 -1.171 1 97.25 137 LEU A C 1
ATOM 1063 O O . LEU A 1 137 ? 2.562 26.391 -1.069 1 97.25 137 LEU A O 1
ATOM 1067 N N . PHE A 1 138 ? 0.438 26.719 -1.579 1 97.69 138 PHE A N 1
ATOM 1068 C CA . PHE A 1 138 ? 0.176 25.297 -1.636 1 97.69 138 PHE A CA 1
ATOM 1069 C C . PHE A 1 138 ? 0.616 24.719 -2.975 1 97.69 138 PHE A C 1
ATOM 1071 O O . PHE A 1 138 ? 0.899 23.516 -3.078 1 97.69 138 PHE A O 1
ATOM 1078 N N . ARG A 1 139 ? 0.727 25.531 -3.965 1 95.19 139 ARG A N 1
ATOM 1079 C CA . ARG A 1 139 ? 1.385 25.031 -5.168 1 95.19 139 ARG A CA 1
ATOM 1080 C C . ARG A 1 139 ? 2.822 24.625 -4.875 1 95.19 139 ARG A C 1
ATOM 1082 O O . ARG A 1 139 ? 3.279 23.578 -5.344 1 95.19 139 ARG A O 1
ATOM 1089 N N . ASN A 1 140 ? 3.449 25.469 -4.148 1 94.5 140 ASN A N 1
ATOM 1090 C CA . ASN A 1 140 ? 4.812 25.156 -3.729 1 94.5 140 ASN A CA 1
ATOM 1091 C C . ASN A 1 140 ? 4.863 23.891 -2.883 1 94.5 140 ASN A C 1
ATOM 1093 O O . ASN A 1 140 ? 5.711 23.016 -3.107 1 94.5 140 ASN A O 1
ATOM 1097 N N . ILE A 1 141 ? 4 23.719 -1.975 1 95.56 141 ILE A N 1
ATOM 1098 C CA . ILE A 1 141 ? 3.959 22.578 -1.059 1 95.56 141 ILE A CA 1
ATOM 1099 C C . ILE A 1 141 ? 3.646 21.297 -1.834 1 95.56 141 ILE A C 1
ATOM 1101 O O . ILE A 1 141 ? 4.316 20.281 -1.659 1 95.56 141 ILE A O 1
ATOM 1105 N N . ILE A 1 142 ? 2.699 21.359 -2.709 1 95 142 ILE A N 1
ATOM 1106 C CA . ILE A 1 142 ? 2.246 20.188 -3.443 1 95 142 ILE A CA 1
ATOM 1107 C C . ILE A 1 142 ? 3.371 19.672 -4.34 1 95 142 ILE A C 1
ATOM 1109 O O . ILE A 1 142 ? 3.604 18.453 -4.422 1 95 142 ILE A O 1
ATOM 1113 N N . ASN A 1 143 ? 4.125 20.531 -4.867 1 90.31 143 ASN A N 1
ATOM 1114 C CA . ASN A 1 143 ? 5.25 20.141 -5.707 1 90.31 143 ASN A CA 1
ATOM 1115 C C . ASN A 1 143 ? 6.301 19.375 -4.914 1 90.31 143 ASN A C 1
ATOM 1117 O O . ASN A 1 143 ? 6.977 18.484 -5.457 1 90.31 143 ASN A O 1
ATOM 1121 N N . ARG A 1 144 ? 6.32 19.594 -3.719 1 90.88 144 ARG A N 1
ATOM 1122 C CA . ARG A 1 144 ? 7.324 18.953 -2.873 1 90.88 144 ARG A CA 1
ATOM 1123 C C . ARG A 1 144 ? 6.785 17.656 -2.266 1 90.88 144 ARG A C 1
ATOM 1125 O O . ARG A 1 144 ? 7.539 16.703 -2.057 1 90.88 144 ARG A O 1
ATOM 1132 N N . VAL A 1 145 ? 5.527 17.641 -2.016 1 90.75 145 VAL A N 1
ATOM 1133 C CA . VAL A 1 145 ? 4.91 16.469 -1.428 1 90.75 145 VAL A CA 1
ATOM 1134 C C . VAL A 1 145 ? 5.023 15.289 -2.395 1 90.75 145 VAL A C 1
ATOM 1136 O O . VAL A 1 145 ? 5.27 14.156 -1.975 1 90.75 145 VAL A O 1
ATOM 1139 N N . VAL A 1 146 ? 4.891 15.547 -3.598 1 85.12 146 VAL A N 1
ATOM 1140 C CA . VAL A 1 146 ? 4.762 14.477 -4.578 1 85.12 146 VAL A CA 1
ATOM 1141 C C . VAL A 1 146 ? 6.148 13.969 -4.973 1 85.12 146 VAL A C 1
ATOM 1143 O O . VAL A 1 146 ? 6.27 12.984 -5.703 1 85.12 146 VAL A O 1
ATOM 1146 N N . ASP A 1 147 ? 7.102 14.648 -4.371 1 77.19 147 ASP A N 1
ATOM 1147 C CA . ASP A 1 147 ? 8.461 14.148 -4.547 1 77.19 147 ASP A CA 1
ATOM 1148 C C . ASP A 1 147 ? 8.656 12.812 -3.826 1 77.19 147 ASP A C 1
ATOM 1150 O O . ASP A 1 147 ? 8.43 12.719 -2.619 1 77.19 147 ASP A O 1
ATOM 1154 N N . PRO A 1 148 ? 9.117 11.82 -4.562 1 63.81 148 PRO A N 1
ATOM 1155 C CA . PRO A 1 148 ? 9.281 10.5 -3.965 1 63.81 148 PRO A CA 1
ATOM 1156 C C . PRO A 1 148 ? 10.211 10.508 -2.752 1 63.81 148 PRO A C 1
ATOM 1158 O O . PRO A 1 148 ? 10.156 9.602 -1.916 1 63.81 148 PRO A O 1
ATOM 1161 N N . ALA A 1 149 ? 10.961 11.523 -2.629 1 60.62 149 ALA A N 1
ATOM 1162 C CA . ALA A 1 149 ? 11.883 11.625 -1.501 1 60.62 149 ALA A CA 1
ATOM 1163 C C . ALA A 1 149 ? 11.156 12.062 -0.234 1 60.62 149 ALA A C 1
ATOM 1165 O O . ALA A 1 149 ? 11.68 11.922 0.873 1 60.62 149 ALA A O 1
ATOM 1166 N N . ASN A 1 150 ? 9.984 12.453 -0.487 1 62.53 150 ASN A N 1
ATOM 1167 C CA . ASN A 1 150 ? 9.266 12.961 0.676 1 62.53 150 ASN A CA 1
ATOM 1168 C C . ASN A 1 150 ? 8.547 11.844 1.419 1 62.53 150 ASN A C 1
ATOM 1170 O O . ASN A 1 150 ? 7.883 11.008 0.799 1 62.53 150 ASN A O 1
ATOM 1174 N N . THR A 1 151 ? 8.773 11.859 2.736 1 65.94 151 THR A N 1
ATOM 1175 C CA . THR A 1 151 ? 8.211 10.781 3.535 1 65.94 151 THR A CA 1
ATOM 1176 C C . THR A 1 151 ? 7.297 11.336 4.629 1 65.94 151 THR A C 1
ATOM 1178 O O . THR A 1 151 ? 6.914 10.609 5.547 1 65.94 151 THR A O 1
ATOM 1181 N N . GLY A 1 152 ? 7.141 12.586 4.508 1 76.19 152 GLY A N 1
ATOM 1182 C CA . GLY A 1 152 ? 6.309 13.164 5.551 1 76.19 152 GLY A CA 1
ATOM 1183 C C . GLY A 1 152 ? 5.609 14.438 5.117 1 76.19 152 GLY A C 1
ATOM 1184 O O . GLY A 1 152 ? 5.477 14.703 3.922 1 76.19 152 GLY A O 1
ATOM 1185 N N . MET A 1 153 ? 5.117 15.047 6.133 1 88.69 153 MET A N 1
ATOM 1186 C CA . MET A 1 153 ? 4.453 16.312 5.863 1 88.69 153 MET A CA 1
ATOM 1187 C C . MET A 1 153 ? 5.445 17.359 5.348 1 88.69 153 MET A C 1
ATOM 1189 O O . MET A 1 153 ? 6.516 17.531 5.934 1 88.69 153 MET A O 1
ATOM 1193 N N . VAL A 1 154 ? 5.039 17.938 4.312 1 92.69 154 VAL A N 1
ATOM 1194 C CA . VAL A 1 154 ? 5.809 19.047 3.768 1 92.69 154 VAL A CA 1
ATOM 1195 C C . VAL A 1 154 ? 5.227 20.375 4.266 1 92.69 154 VAL A C 1
ATOM 1197 O O . VAL A 1 154 ? 4.008 20.547 4.316 1 92.69 154 VAL A O 1
ATOM 1200 N N . LYS A 1 155 ? 6.148 21.234 4.645 1 93.06 155 LYS A N 1
ATOM 1201 C CA . LYS A 1 155 ? 5.734 22.531 5.176 1 93.06 155 LYS A CA 1
ATOM 1202 C C . LYS A 1 155 ? 6.395 23.672 4.41 1 93.06 155 LYS A C 1
ATOM 1204 O O . LYS A 1 155 ? 7.492 23.516 3.871 1 93.06 155 LYS A O 1
ATOM 1209 N N . ALA A 1 156 ? 5.684 24.734 4.367 1 94.88 156 ALA A N 1
ATOM 1210 C CA . ALA A 1 156 ? 6.199 26 3.828 1 94.88 156 ALA A CA 1
ATOM 1211 C C . ALA A 1 156 ? 5.512 27.203 4.477 1 94.88 156 ALA A C 1
ATOM 1213 O O . ALA A 1 156 ? 4.566 27.031 5.25 1 94.88 156 ALA A O 1
ATOM 1214 N N . GLN A 1 157 ? 6.148 28.391 4.312 1 96 157 GLN A N 1
ATOM 1215 C CA . GLN A 1 157 ? 5.559 29.609 4.871 1 96 157 GLN A CA 1
ATOM 1216 C C . GLN A 1 157 ? 5.711 30.781 3.91 1 96 157 GLN A C 1
ATOM 1218 O O . GLN A 1 157 ? 6.535 30.734 2.994 1 96 157 GLN A O 1
ATOM 1223 N N . THR A 1 158 ? 4.883 31.734 4.078 1 97.06 158 THR A N 1
ATOM 1224 C CA . THR A 1 158 ? 4.941 33.031 3.385 1 97.06 158 THR A CA 1
ATOM 1225 C C . THR A 1 158 ? 4.531 34.156 4.316 1 97.06 158 THR A C 1
ATOM 1227 O O . THR A 1 158 ? 4.082 33.906 5.438 1 97.06 158 THR A O 1
ATOM 1230 N N . VAL A 1 159 ? 4.863 35.406 3.896 1 96.56 159 VAL A N 1
ATOM 1231 C CA . VAL A 1 159 ? 4.527 36.562 4.719 1 96.56 159 VAL A CA 1
ATOM 1232 C C . VAL A 1 159 ? 3.414 37.375 4.051 1 96.56 159 VAL A C 1
ATOM 1234 O O . VAL A 1 159 ? 3.488 37.688 2.855 1 96.56 159 VAL A O 1
ATOM 1237 N N . LEU A 1 160 ? 2.42 37.75 4.852 1 96.44 160 LEU A N 1
ATOM 1238 C CA . LEU A 1 160 ? 1.296 38.562 4.387 1 96.44 160 LEU A CA 1
ATOM 1239 C C . LEU A 1 160 ? 1.656 40.062 4.383 1 96.44 160 LEU A C 1
ATOM 1241 O O . LEU A 1 160 ? 2.621 40.469 5.031 1 96.44 160 LEU A O 1
ATOM 1245 N N . PRO A 1 161 ? 0.846 40.812 3.621 1 94.94 161 PRO A N 1
ATOM 1246 C CA . PRO A 1 161 ? 1.121 42.25 3.607 1 94.94 161 PRO A CA 1
ATOM 1247 C C . PRO A 1 161 ? 1.124 42.875 5.008 1 94.94 161 PRO A C 1
ATOM 1249 O O . PRO A 1 161 ? 1.852 43.844 5.262 1 94.94 161 PRO A O 1
ATOM 1252 N N . SER A 1 162 ? 0.338 42.375 5.898 1 93.81 162 SER A N 1
ATOM 1253 C CA . SER A 1 162 ? 0.243 42.844 7.273 1 93.81 162 SER A CA 1
ATOM 1254 C C . SER A 1 162 ? 1.508 42.531 8.062 1 93.81 162 SER A C 1
ATOM 1256 O O . SER A 1 162 ? 1.691 43.031 9.18 1 93.81 162 SER A O 1
ATOM 1258 N N . GLY A 1 163 ? 2.395 41.656 7.496 1 96.06 163 GLY A N 1
ATOM 1259 C CA . GLY A 1 163 ? 3.604 41.25 8.188 1 96.06 163 GLY A CA 1
ATOM 1260 C C . GLY A 1 163 ? 3.439 39.938 8.93 1 96.06 163 GLY A C 1
ATOM 1261 O O . GLY A 1 163 ? 4.422 39.344 9.406 1 96.06 163 GLY A O 1
ATOM 1262 N N . VAL A 1 164 ? 2.209 39.5 9.008 1 93.69 164 VAL A N 1
ATOM 1263 C CA . VAL A 1 164 ? 1.915 38.25 9.688 1 93.69 164 VAL A CA 1
ATOM 1264 C C . VAL A 1 164 ? 2.393 37.062 8.844 1 93.69 164 VAL A C 1
ATOM 1266 O O . VAL A 1 164 ? 2.207 37.062 7.621 1 93.69 164 VAL A O 1
ATOM 1269 N N . THR A 1 165 ? 3.053 36.031 9.492 1 94.62 165 THR A N 1
ATOM 1270 C CA . THR A 1 165 ? 3.502 34.844 8.773 1 94.62 165 THR A CA 1
ATOM 1271 C C . THR A 1 165 ? 2.363 33.844 8.625 1 94.62 165 THR A C 1
ATOM 1273 O O . THR A 1 165 ? 1.654 33.562 9.594 1 94.62 165 THR A O 1
ATOM 1276 N N . LEU A 1 166 ? 2.188 33.375 7.402 1 96.94 166 LEU A N 1
ATOM 1277 C CA . LEU A 1 166 ? 1.225 32.312 7.082 1 96.94 166 LEU A CA 1
ATOM 1278 C C . LEU A 1 166 ? 1.928 30.984 6.863 1 96.94 166 LEU A C 1
ATOM 1280 O O . LEU A 1 166 ? 2.832 30.875 6.031 1 96.94 166 LEU A O 1
ATOM 1284 N N . TYR A 1 167 ? 1.487 29.953 7.645 1 95.69 167 TYR A N 1
ATOM 1285 C CA . TYR A 1 167 ? 2.08 28.625 7.559 1 95.69 167 TYR A CA 1
ATOM 1286 C C . TYR A 1 167 ? 1.157 27.672 6.82 1 95.69 167 TYR A C 1
ATOM 1288 O O . TYR A 1 167 ? -0.064 27.719 6.988 1 95.69 167 TYR A O 1
ATOM 1296 N N . GLY A 1 168 ? 1.796 26.781 6.062 1 96.94 168 GLY A N 1
ATOM 1297 C CA . GLY A 1 168 ? 1.053 25.734 5.387 1 96.94 168 GLY A CA 1
ATOM 1298 C C . GLY A 1 168 ? 1.716 24.359 5.492 1 96.94 168 GLY A C 1
ATOM 1299 O O . GLY A 1 168 ? 2.93 24.281 5.68 1 96.94 168 GLY A O 1
ATOM 1300 N N . GLY A 1 169 ? 0.926 23.328 5.41 1 96.06 169 GLY A N 1
ATOM 1301 C CA . GLY A 1 169 ? 1.411 21.969 5.398 1 96.06 169 GLY A CA 1
ATOM 1302 C C . GLY A 1 169 ? 0.484 21.016 4.668 1 96.06 169 GLY A C 1
ATOM 1303 O O . GLY A 1 169 ? -0.726 21.234 4.602 1 96.06 169 GLY A O 1
ATOM 1304 N N . ALA A 1 170 ? 1.083 19.984 4.117 1 96.38 170 ALA A N 1
ATOM 1305 C CA . ALA A 1 170 ? 0.302 18.969 3.41 1 96.38 170 ALA A CA 1
ATOM 1306 C C . ALA A 1 170 ? 0.974 17.609 3.49 1 96.38 170 ALA A C 1
ATOM 1308 O O . ALA A 1 170 ? 2.184 17.516 3.713 1 96.38 170 ALA A O 1
ATOM 1309 N N . LEU A 1 171 ? 0.178 16.594 3.289 1 94.69 171 LEU A N 1
ATOM 1310 C CA . LEU A 1 171 ? 0.652 15.219 3.348 1 94.69 171 LEU A CA 1
ATOM 1311 C C . LEU A 1 171 ? -0.301 14.281 2.611 1 94.69 171 LEU A C 1
ATOM 1313 O O . LEU A 1 171 ? -1.516 14.5 2.615 1 94.69 171 LEU A O 1
ATOM 1317 N N . CYS A 1 172 ? 0.261 13.266 1.986 1 94.69 172 CYS A N 1
ATOM 1318 C CA . CYS A 1 172 ? -0.507 12.156 1.428 1 94.69 172 CYS A CA 1
ATOM 1319 C C . CYS A 1 172 ? -0.166 10.852 2.129 1 94.69 172 CYS A C 1
ATOM 1321 O O . CYS A 1 172 ? 0.903 10.719 2.729 1 94.69 172 CYS A O 1
ATOM 1323 N N . THR A 1 173 ? -1.133 9.906 2.059 1 94.19 173 THR A N 1
ATOM 1324 C CA . THR A 1 173 ? -0.747 8.555 2.441 1 94.19 173 THR A CA 1
ATOM 1325 C C . THR A 1 173 ? 0.264 7.98 1.453 1 94.19 173 THR A C 1
ATOM 1327 O O . THR A 1 173 ? 0.182 8.242 0.251 1 94.19 173 THR A O 1
ATOM 1330 N N . ARG A 1 174 ? 1.092 7.176 1.953 1 91.81 174 ARG A N 1
ATOM 1331 C CA . ARG A 1 174 ? 2.285 6.785 1.208 1 91.81 174 ARG A CA 1
ATOM 1332 C C . ARG A 1 174 ? 1.953 5.734 0.155 1 91.81 174 ARG A C 1
ATOM 1334 O O . ARG A 1 174 ? 2.771 5.441 -0.719 1 91.81 174 ARG A O 1
ATOM 1341 N N . ASP A 1 175 ? 0.76 5.195 0.173 1 90.81 175 ASP A N 1
ATOM 1342 C CA . ASP A 1 175 ? 0.367 4.219 -0.835 1 90.81 175 ASP A CA 1
ATOM 1343 C C . ASP A 1 175 ? -0.032 4.902 -2.141 1 90.81 175 ASP A C 1
ATOM 1345 O O . ASP A 1 175 ? -0.13 4.254 -3.184 1 90.81 175 ASP A O 1
ATOM 1349 N N . LEU A 1 176 ? -0.219 6.254 -2.076 1 90.5 176 LEU A N 1
ATOM 1350 C CA . LEU A 1 176 ? -0.669 6.957 -3.273 1 90.5 176 LEU A CA 1
ATOM 1351 C C . LEU A 1 176 ? 0.494 7.199 -4.23 1 90.5 176 LEU A C 1
ATOM 1353 O O . LEU A 1 176 ? 1.597 7.543 -3.797 1 90.5 176 LEU A O 1
ATOM 1357 N N . ARG A 1 177 ? 0.141 7.066 -5.469 1 84.81 177 ARG A N 1
ATOM 1358 C CA . ARG A 1 177 ? 1.091 7.496 -6.488 1 84.81 177 ARG A CA 1
ATOM 1359 C C . ARG A 1 177 ? 1.12 9.016 -6.602 1 84.81 177 ARG A C 1
ATOM 1361 O O . ARG A 1 177 ? 0.195 9.695 -6.152 1 84.81 177 ARG A O 1
ATOM 1368 N N . PRO A 1 178 ? 2.16 9.516 -7.324 1 85.5 178 PRO A N 1
ATOM 1369 C CA . PRO A 1 178 ? 2.271 10.969 -7.418 1 85.5 178 PRO A CA 1
ATOM 1370 C C . PRO A 1 178 ? 1.038 11.617 -8.039 1 85.5 178 PRO A C 1
ATOM 1372 O O . PRO A 1 178 ? 0.567 12.656 -7.559 1 85.5 178 PRO A O 1
ATOM 1375 N N . VAL A 1 179 ? 0.485 11 -9.039 1 85.5 179 VAL A N 1
ATOM 1376 C CA . VAL A 1 179 ? -0.666 11.586 -9.719 1 85.5 179 VAL A CA 1
ATOM 1377 C C . VAL A 1 179 ? -1.87 11.602 -8.781 1 85.5 179 VAL A C 1
ATOM 1379 O O . VAL A 1 179 ? -2.604 12.594 -8.711 1 85.5 179 VAL A O 1
ATOM 1382 N N . GLY A 1 180 ? -2.082 10.492 -8.117 1 89.25 180 GLY A N 1
ATOM 1383 C CA . GLY A 1 180 ? -3.16 10.422 -7.141 1 89.25 180 GLY A CA 1
ATOM 1384 C C . GLY A 1 180 ? -2.988 11.406 -5.992 1 89.25 180 GLY A C 1
ATOM 1385 O O . GLY A 1 180 ? -3.955 12.023 -5.551 1 89.25 180 GLY A O 1
ATOM 1386 N N . CYS A 1 181 ? -1.792 11.586 -5.574 1 92.44 181 CYS A N 1
ATOM 1387 C CA . CYS A 1 181 ? -1.486 12.531 -4.5 1 92.44 181 CYS A CA 1
ATOM 1388 C C . CYS A 1 181 ? -1.769 13.961 -4.934 1 92.44 181 CYS A C 1
ATOM 1390 O O . CYS A 1 181 ? -2.416 14.719 -4.207 1 92.44 181 CYS A O 1
ATOM 1392 N N . THR A 1 182 ? -1.355 14.297 -6.078 1 92.5 182 THR A N 1
ATOM 1393 C CA . THR A 1 182 ? -1.584 15.633 -6.605 1 92.5 182 THR A CA 1
ATOM 1394 C C . THR A 1 182 ? -3.076 15.945 -6.668 1 92.5 182 THR A C 1
ATOM 1396 O O . THR A 1 182 ? -3.52 17 -6.195 1 92.5 182 THR A O 1
ATOM 1399 N N . LEU A 1 183 ? -3.812 15.039 -7.168 1 93 183 LEU A N 1
ATOM 1400 C CA . LEU A 1 183 ? -5.25 15.227 -7.301 1 93 183 LEU A CA 1
ATOM 1401 C C . LEU A 1 183 ? -5.914 15.359 -5.934 1 93 183 LEU A C 1
ATOM 1403 O O . LEU A 1 183 ? -6.781 16.219 -5.742 1 93 183 LEU A O 1
ATOM 1407 N N . CYS A 1 184 ? -5.496 14.594 -5.062 1 95.25 184 CYS A N 1
ATOM 1408 C CA . CYS A 1 184 ? -6.043 14.617 -3.709 1 95.25 184 CYS A CA 1
ATOM 1409 C C . CYS A 1 184 ? -5.801 15.977 -3.053 1 95.25 184 CYS A C 1
ATOM 1411 O O . CYS A 1 184 ? -6.723 16.562 -2.49 1 95.25 184 CYS A O 1
ATOM 1413 N N . LEU A 1 185 ? -4.594 16.469 -3.16 1 96.75 185 LEU A N 1
ATOM 1414 C CA . LEU A 1 185 ? -4.211 17.688 -2.479 1 96.75 185 LEU A CA 1
ATOM 1415 C C . LEU A 1 185 ? -4.898 18.906 -3.113 1 96.75 185 LEU A C 1
ATOM 1417 O O . LEU A 1 185 ? -5.363 19.797 -2.406 1 96.75 185 LEU A O 1
ATOM 1421 N N . TYR A 1 186 ? -4.98 18.906 -4.371 1 95.06 186 TYR A N 1
ATOM 1422 C CA . TYR A 1 186 ? -5.684 20.016 -5.004 1 95.06 186 TYR A CA 1
ATOM 1423 C C . TYR A 1 186 ? -7.168 20 -4.648 1 95.06 186 TYR A C 1
ATOM 1425 O O . TYR A 1 186 ? -7.781 21.047 -4.465 1 95.06 186 TYR A O 1
ATOM 1433 N N . THR A 1 187 ? -7.758 18.859 -4.609 1 94 187 THR A N 1
ATOM 1434 C CA . THR A 1 187 ? -9.148 18.75 -4.191 1 94 187 THR A CA 1
ATOM 1435 C C . THR A 1 187 ? -9.328 19.281 -2.771 1 94 187 THR A C 1
ATOM 1437 O O . THR A 1 187 ? -10.281 20.016 -2.496 1 94 187 THR A O 1
ATOM 1440 N N . ALA A 1 188 ? -8.422 18.969 -1.883 1 96.06 188 ALA A N 1
ATOM 1441 C CA . ALA A 1 188 ? -8.484 19.438 -0.501 1 96.06 188 ALA A CA 1
ATOM 1442 C C . ALA A 1 188 ? -8.352 20.969 -0.432 1 96.06 188 ALA A C 1
ATOM 1444 O O . ALA A 1 188 ? -9.094 21.625 0.294 1 96.06 188 ALA A O 1
ATOM 1445 N N . VAL A 1 189 ? -7.434 21.5 -1.151 1 96.62 189 VAL A N 1
ATOM 1446 C CA . VAL A 1 189 ? -7.16 22.938 -1.134 1 96.62 189 VAL A CA 1
ATOM 1447 C C . VAL A 1 189 ? -8.383 23.703 -1.632 1 96.62 189 VAL A C 1
ATOM 1449 O O . VAL A 1 189 ? -8.672 24.797 -1.148 1 96.62 189 VAL A O 1
ATOM 1452 N N . ARG A 1 190 ? -9.07 23.156 -2.531 1 92.62 190 ARG A N 1
ATOM 1453 C CA . ARG A 1 190 ? -10.266 23.812 -3.068 1 92.62 190 ARG A CA 1
ATOM 1454 C C . ARG A 1 190 ? -11.297 24.062 -1.973 1 92.62 190 ARG A C 1
ATOM 1456 O O . ARG A 1 190 ? -12.094 24.984 -2.062 1 92.62 190 ARG A O 1
ATOM 1463 N N . HIS A 1 191 ? -11.234 23.328 -0.945 1 93.44 191 HIS A N 1
ATOM 1464 C CA . HIS A 1 191 ? -12.203 23.469 0.137 1 93.44 191 HIS A CA 1
ATOM 1465 C C . HIS A 1 191 ? -11.883 24.688 1.006 1 93.44 191 HIS A C 1
ATOM 1467 O O . HIS A 1 191 ? -12.719 25.109 1.809 1 93.44 191 HIS A O 1
ATOM 1473 N N . PHE A 1 192 ? -10.719 25.266 0.844 1 95 192 PHE A N 1
ATOM 1474 C CA . PHE A 1 192 ? -10.398 26.453 1.619 1 95 192 PHE A CA 1
ATOM 1475 C C . PHE A 1 192 ? -11.375 27.578 1.312 1 95 192 PHE A C 1
ATOM 1477 O O . PHE A 1 192 ? -11.844 28.266 2.221 1 95 192 PHE A O 1
ATOM 1484 N N . ASP A 1 193 ? -11.719 27.719 0.109 1 90.12 193 ASP A N 1
ATOM 1485 C CA . ASP A 1 193 ? -12.586 28.812 -0.291 1 90.12 193 ASP A CA 1
ATOM 1486 C C . ASP A 1 193 ? -14.031 28.547 0.121 1 90.12 193 ASP A C 1
ATOM 1488 O O . ASP A 1 193 ? -14.758 29.484 0.507 1 90.12 193 ASP A O 1
ATOM 1492 N N . SER A 1 194 ? -14.414 27.344 0.072 1 87.19 194 SER A N 1
ATOM 1493 C CA . SER A 1 194 ? -15.82 27.031 0.3 1 87.19 194 SER A CA 1
ATOM 1494 C C . SER A 1 194 ? -16.094 26.797 1.78 1 87.19 194 SER A C 1
ATOM 1496 O O . SER A 1 194 ? -17.188 27.109 2.266 1 87.19 194 SER A O 1
ATOM 1498 N N . PHE A 1 195 ? -15.125 26.406 2.494 1 90.31 195 PHE A N 1
ATOM 1499 C CA . PHE A 1 195 ? -15.391 25.969 3.857 1 90.31 195 PHE A CA 1
ATOM 1500 C C . PHE A 1 195 ? -14.602 26.797 4.863 1 90.31 195 PHE A C 1
ATOM 1502 O O . PHE A 1 195 ? -15.055 27.031 5.98 1 90.31 195 PHE A O 1
ATOM 1509 N N . CYS A 1 196 ? -13.445 27.234 4.562 1 94.62 196 CYS A N 1
ATOM 1510 C CA . CYS A 1 196 ? -12.516 27.766 5.555 1 94.62 196 CYS A CA 1
ATOM 1511 C C . CYS A 1 196 ? -12.602 29.297 5.617 1 94.62 196 CYS A C 1
ATOM 1513 O O . CYS A 1 196 ? -12.32 29.891 6.66 1 94.62 196 CYS A O 1
ATOM 1515 N N . LYS A 1 197 ? -12.922 29.844 4.453 1 92.62 197 LYS A N 1
ATOM 1516 C CA . LYS A 1 197 ? -13.039 31.297 4.449 1 92.62 197 LYS A CA 1
ATOM 1517 C C . LYS A 1 197 ? -14.125 31.766 5.422 1 92.62 197 LYS A C 1
ATOM 1519 O O . LYS A 1 197 ? -15.211 31.172 5.477 1 92.62 197 LYS A O 1
ATOM 1524 N N . PRO A 1 198 ? -13.828 32.844 6.297 1 96.25 198 PRO A N 1
ATOM 1525 C CA . PRO A 1 198 ? -12.68 33.75 6.301 1 96.25 198 PRO A CA 1
ATOM 1526 C C . PRO A 1 198 ? -11.711 33.438 7.445 1 96.25 198 PRO A C 1
ATOM 1528 O O . PRO A 1 198 ? -11.086 34.375 7.977 1 96.25 198 PRO A O 1
ATOM 1531 N N . LYS A 1 199 ? -11.594 32.25 7.918 1 95.38 199 LYS A N 1
ATOM 1532 C CA . LYS A 1 199 ? -10.891 31.875 9.141 1 95.38 199 LYS A CA 1
ATOM 1533 C C . LYS A 1 199 ? -9.383 32.031 8.977 1 95.38 199 LYS A C 1
ATOM 1535 O O . LYS A 1 199 ? -8.852 31.891 7.879 1 95.38 199 LYS A O 1
ATOM 1540 N N . GLN A 1 200 ? -8.617 32.344 10.078 1 96.38 200 GLN A N 1
ATOM 1541 C CA . GLN A 1 200 ? -7.172 32.531 10.047 1 96.38 200 GLN A CA 1
ATOM 1542 C C . GLN A 1 200 ? -6.438 31.188 9.992 1 96.38 200 GLN A C 1
ATOM 1544 O O . GLN A 1 200 ? -5.211 31.141 9.883 1 96.38 200 GLN A O 1
ATOM 1549 N N . GLY A 1 201 ? -7.184 30.031 10.133 1 96.38 201 GLY A N 1
ATOM 1550 C CA . GLY A 1 201 ? -6.633 28.688 10.016 1 96.38 201 GLY A CA 1
ATOM 1551 C C . GLY A 1 201 ? -7.684 27.641 9.711 1 96.38 201 GLY A C 1
ATOM 1552 O O . GLY A 1 201 ? -8.867 27.844 9.984 1 96.38 201 GLY A O 1
ATOM 1553 N N . CYS A 1 202 ? -7.199 26.594 9.234 1 97.25 202 CYS A N 1
ATOM 1554 C CA . CYS A 1 202 ? -8.117 25.547 8.828 1 97.25 202 CYS A CA 1
ATOM 1555 C C . CYS A 1 202 ? -7.363 24.25 8.531 1 97.25 202 CYS A C 1
ATOM 1557 O O . CYS A 1 202 ? -6.211 24.281 8.102 1 97.25 202 CYS A O 1
ATOM 1559 N N . ARG A 1 203 ? -7.988 23.109 8.805 1 95.44 203 ARG A N 1
ATOM 1560 C CA . ARG A 1 203 ? -7.543 21.766 8.445 1 95.44 203 ARG A CA 1
ATOM 1561 C C . ARG A 1 203 ? -8.586 21.062 7.594 1 95.44 203 ARG A C 1
ATOM 1563 O O . ARG A 1 203 ? -9.781 21.094 7.902 1 95.44 203 ARG A O 1
ATOM 1570 N N . VAL A 1 204 ? -8.094 20.516 6.535 1 96.06 204 VAL A N 1
ATOM 1571 C CA . VAL A 1 204 ? -8.969 19.734 5.66 1 96.06 204 VAL A CA 1
ATOM 1572 C C . VAL A 1 204 ? -8.398 18.344 5.469 1 96.06 204 VAL A C 1
ATOM 1574 O O . VAL A 1 204 ? -7.25 18.188 5.039 1 96.06 204 VAL A O 1
ATOM 1577 N N . PHE A 1 205 ? -9.203 17.344 5.762 1 95.88 205 PHE A N 1
ATOM 1578 C CA . PHE A 1 205 ? -8.828 15.945 5.633 1 95.88 205 PHE A CA 1
ATOM 1579 C C . PHE A 1 205 ? -9.672 15.25 4.57 1 95.88 205 PHE A C 1
ATOM 1581 O O . PHE A 1 205 ? -10.898 15.367 4.578 1 95.88 205 PHE A O 1
ATOM 1588 N N . LEU A 1 206 ? -8.984 14.625 3.689 1 95.88 206 LEU A N 1
ATOM 1589 C CA . LEU A 1 206 ? -9.633 13.656 2.814 1 95.88 206 LEU A CA 1
ATOM 1590 C C . LEU A 1 206 ? -9.18 12.234 3.15 1 95.88 206 LEU A C 1
ATOM 1592 O O . LEU A 1 206 ? -8.539 12.016 4.18 1 95.88 206 LEU A O 1
ATOM 1596 N N . SER A 1 207 ? -9.539 11.258 2.32 1 95.25 207 SER A N 1
ATOM 1597 C CA . SER A 1 207 ? -9.266 9.867 2.676 1 95.25 207 SER A CA 1
ATOM 1598 C C . SER A 1 207 ? -7.766 9.586 2.662 1 95.25 207 SER A C 1
ATOM 1600 O O . SER A 1 207 ? -7.281 8.75 3.43 1 95.25 207 SER A O 1
ATOM 1602 N N . SER A 1 208 ? -7.086 10.328 1.783 1 95.5 208 SER A N 1
ATOM 1603 C CA . SER A 1 208 ? -5.691 9.93 1.6 1 95.5 208 SER A CA 1
ATOM 1604 C C . SER A 1 208 ? -4.766 11.141 1.651 1 95.5 208 SER A C 1
ATOM 1606 O O . SER A 1 208 ? -3.615 11.07 1.212 1 95.5 208 SER A O 1
ATOM 1608 N N . CYS A 1 209 ? -5.273 12.289 2.08 1 95.75 209 CYS A N 1
ATOM 1609 C CA . CYS A 1 209 ? -4.398 13.453 2.172 1 95.75 209 CYS A CA 1
ATOM 1610 C C . CYS A 1 209 ? -4.93 14.461 3.191 1 95.75 209 CYS A C 1
ATOM 1612 O O . CYS A 1 209 ? -6.055 14.32 3.676 1 95.75 209 CYS A O 1
ATOM 1614 N N . PHE A 1 210 ? -4.023 15.328 3.506 1 94.38 210 PHE A N 1
ATOM 1615 C CA . PHE A 1 210 ? -4.254 16.312 4.559 1 94.38 210 PHE A CA 1
ATOM 1616 C C . PHE A 1 210 ? -3.582 17.641 4.223 1 94.38 210 PHE A C 1
ATOM 1618 O O . PHE A 1 210 ? -2.432 17.656 3.781 1 94.38 210 PHE A O 1
ATOM 1625 N N . VAL A 1 211 ? -4.406 18.812 4.355 1 96.81 211 VAL A N 1
ATOM 1626 C CA . VAL A 1 211 ? -3.812 20.141 4.227 1 96.81 211 VAL A CA 1
ATOM 1627 C C . VAL A 1 211 ? -4.18 20.984 5.438 1 96.81 211 VAL A C 1
ATOM 1629 O O . VAL A 1 211 ? -5.258 20.812 6.016 1 96.81 211 VAL A O 1
ATOM 1632 N N . ARG A 1 212 ? -3.25 21.922 5.75 1 96.44 212 ARG A N 1
ATOM 1633 C CA . ARG A 1 212 ? -3.439 22.828 6.887 1 96.44 212 ARG A CA 1
ATOM 1634 C C . ARG A 1 212 ? -2.77 24.172 6.645 1 96.44 212 ARG A C 1
ATOM 1636 O O . ARG A 1 212 ? -1.656 24.234 6.117 1 96.44 212 ARG A O 1
ATOM 1643 N N . TYR A 1 213 ? -3.492 25.25 6.988 1 97.31 213 TYR A N 1
ATOM 1644 C CA . TYR A 1 213 ? -2.85 26.547 7.09 1 97.31 213 TYR A CA 1
ATOM 1645 C C . TYR A 1 213 ? -3.178 27.219 8.422 1 97.31 213 TYR A C 1
ATOM 1647 O O . TYR A 1 213 ? -4.242 26.984 9 1 97.31 213 TYR A O 1
ATOM 1655 N N . GLU A 1 214 ? -2.199 28 8.891 1 96.38 214 GLU A N 1
ATOM 1656 C CA . GLU A 1 214 ? -2.35 28.734 10.148 1 96.38 214 GLU A CA 1
ATOM 1657 C C . GLU A 1 214 ? -1.491 30 10.164 1 96.38 214 GLU A C 1
ATOM 1659 O O . GLU A 1 214 ? -0.49 30.078 9.445 1 96.38 214 GLU A O 1
ATOM 1664 N N . ILE A 1 215 ? -1.898 30.906 11.016 1 93.56 215 ILE A N 1
ATOM 1665 C CA . ILE A 1 215 ? -1.08 32.094 11.203 1 93.56 215 ILE A CA 1
ATOM 1666 C C . ILE A 1 215 ? -0.157 31.906 12.406 1 93.56 215 ILE A C 1
ATOM 1668 O O . ILE A 1 215 ? 0.488 32.844 12.859 1 93.56 215 ILE A O 1
ATOM 1672 N N . TYR A 1 216 ? -0.088 30.734 12.992 1 88.69 216 TYR A N 1
ATOM 1673 C CA . TYR A 1 216 ? 0.903 30.344 13.992 1 88.69 216 TYR A CA 1
ATOM 1674 C C . TYR A 1 216 ? 1.609 29.062 13.586 1 88.69 216 TYR A C 1
ATOM 1676 O O . TYR A 1 216 ? 1.076 28.266 12.805 1 88.69 216 TYR A O 1
ATOM 1684 N N . ARG A 1 217 ? 2.707 28.797 14.203 1 84.56 217 ARG A N 1
ATOM 1685 C CA . ARG A 1 217 ? 3.533 27.641 13.859 1 84.56 217 ARG A CA 1
ATOM 1686 C C . ARG A 1 217 ? 2.936 26.359 14.422 1 84.56 217 ARG A C 1
ATOM 1688 O O . ARG A 1 217 ? 2.557 26.297 15.586 1 84.56 217 ARG A O 1
ATOM 1695 N N . PHE A 1 218 ? 2.754 25.328 13.672 1 80.38 218 PHE A N 1
ATOM 1696 C CA . PHE A 1 218 ? 2.236 24.047 14.133 1 80.38 218 PHE A CA 1
ATOM 1697 C C . PHE A 1 218 ? 3.24 22.938 13.867 1 80.38 218 PHE A C 1
ATOM 1699 O O . PHE A 1 218 ? 2.934 21.766 14.062 1 80.38 218 PHE A O 1
ATOM 1706 N N . THR A 1 219 ? 4.328 23.141 13.25 1 66.44 219 THR A N 1
ATOM 1707 C CA . THR A 1 219 ? 5.352 22.141 12.992 1 66.44 219 THR A CA 1
ATOM 1708 C C . THR A 1 219 ? 6.559 22.344 13.906 1 66.44 219 THR A C 1
ATOM 1710 O O . THR A 1 219 ? 6.832 23.469 14.344 1 66.44 219 THR A O 1
ATOM 1713 N N . ALA A 1 220 ? 7.023 21.281 14.5 1 54.06 220 ALA A N 1
ATOM 1714 C CA . ALA A 1 220 ? 8.328 21.438 15.141 1 54.06 220 ALA A CA 1
ATOM 1715 C C . ALA A 1 220 ? 9.32 22.109 14.188 1 54.06 220 ALA A C 1
ATOM 1717 O O . ALA A 1 220 ? 9.094 22.156 12.977 1 54.06 220 ALA A O 1
ATOM 1718 N N . SER A 1 221 ? 10.555 22.547 14.594 1 44.34 221 SER A N 1
ATOM 1719 C CA . SER A 1 221 ? 11.523 23.359 13.867 1 44.34 221 SER A CA 1
ATOM 1720 C C . SER A 1 221 ? 11.719 22.859 12.438 1 44.34 221 SER A C 1
ATOM 1722 O O . SER A 1 221 ? 11.953 21.656 12.227 1 44.34 221 SER A O 1
ATOM 1724 N N . LEU A 1 222 ? 11.102 23.547 11.391 1 37.41 222 LEU A N 1
ATOM 1725 C CA . LEU A 1 222 ? 11.438 23.438 9.977 1 37.41 222 LEU A CA 1
ATOM 1726 C C . LEU A 1 222 ? 12.914 23.094 9.797 1 37.41 222 LEU A C 1
ATOM 1728 O O . LEU A 1 222 ? 13.352 22.781 8.695 1 37.41 222 LEU A O 1
ATOM 1732 N N . ASP A 1 223 ? 13.828 23.594 10.531 1 34.03 223 ASP A N 1
ATOM 1733 C CA . ASP A 1 223 ? 15.25 23.766 10.242 1 34.03 223 ASP A CA 1
ATOM 1734 C C . ASP A 1 223 ? 15.906 22.422 9.945 1 34.03 223 ASP A C 1
ATOM 1736 O O . ASP A 1 223 ? 17.125 22.328 9.844 1 34.03 223 ASP A O 1
ATOM 1740 N N . ALA A 1 224 ? 15.438 21.312 10.211 1 33.31 224 ALA A N 1
ATOM 1741 C CA . ALA A 1 224 ? 16.469 20.391 9.742 1 33.31 224 ALA A CA 1
ATOM 1742 C C . ALA A 1 224 ? 16.516 20.359 8.219 1 33.31 224 ALA A C 1
ATOM 1744 O O . ALA A 1 224 ? 15.516 20.047 7.566 1 33.31 224 ALA A O 1
ATOM 1745 N N . GLY A 1 225 ? 17.266 21.219 7.562 1 30.16 225 GLY A N 1
ATOM 1746 C CA . GLY A 1 225 ? 17.531 21.594 6.184 1 30.16 225 GLY A CA 1
ATOM 1747 C C . GLY A 1 225 ? 17.422 20.438 5.211 1 30.16 225 GLY A C 1
ATOM 1748 O O . GLY A 1 225 ? 18.141 19.438 5.348 1 30.16 225 GLY A O 1
ATOM 1749 N N . PHE A 1 226 ? 16.359 20.234 4.66 1 30.34 226 PHE A N 1
ATOM 1750 C CA . PHE A 1 226 ? 16.359 19.422 3.449 1 30.34 226 PHE A CA 1
ATOM 1751 C C . PHE A 1 226 ? 17.328 20 2.414 1 30.34 226 PHE A C 1
ATOM 1753 O O . PHE A 1 226 ? 17.156 21.125 1.966 1 30.34 226 PHE A O 1
ATOM 1760 N N . LYS A 1 227 ? 18.578 19.797 2.445 1 27.12 227 LYS A N 1
ATOM 1761 C CA . LYS A 1 227 ? 19.391 20.172 1.291 1 27.12 227 LYS A CA 1
ATOM 1762 C C . LYS A 1 227 ? 18.672 19.859 -0.016 1 27.12 227 LYS A C 1
ATOM 1764 O O . LYS A 1 227 ? 18.109 18.766 -0.18 1 27.12 227 LYS A O 1
ATOM 1769 N N . LYS A 1 228 ? 18.406 20.906 -0.904 1 29.98 228 LYS A N 1
ATOM 1770 C CA . LYS A 1 228 ? 17.875 20.984 -2.264 1 29.98 228 LYS A CA 1
ATOM 1771 C C . LYS A 1 228 ? 18.422 19.859 -3.131 1 29.98 228 LYS A C 1
ATOM 1773 O O . LYS A 1 228 ? 19.641 19.719 -3.311 1 29.98 228 LYS A O 1
ATOM 1778 N N . ILE A 1 229 ? 17.906 18.781 -3.199 1 25.81 229 ILE A N 1
ATOM 1779 C CA . ILE A 1 229 ? 18.422 18.094 -4.387 1 25.81 229 ILE A CA 1
ATOM 1780 C C . ILE A 1 229 ? 18.047 18.891 -5.637 1 25.81 229 ILE A C 1
ATOM 1782 O O . ILE A 1 229 ? 16.906 19.344 -5.773 1 25.81 229 ILE A O 1
ATOM 1786 N N . PRO A 1 230 ? 18.938 19.562 -6.422 1 25.36 230 PRO A N 1
ATOM 1787 C CA . PRO A 1 230 ? 18.688 20.328 -7.645 1 25.36 230 PRO A CA 1
ATOM 1788 C C . PRO A 1 230 ? 17.562 19.734 -8.484 1 25.36 230 PRO A C 1
ATOM 1790 O O . PRO A 1 230 ? 17.391 18.516 -8.547 1 25.36 230 PRO A O 1
ATOM 1793 N N . GLY A 1 231 ? 16.438 20.422 -8.734 1 25.69 231 GLY A N 1
ATOM 1794 C CA . GLY A 1 231 ? 15.227 20.281 -9.523 1 25.69 231 GLY A CA 1
ATOM 1795 C C . GLY A 1 231 ? 15.492 19.781 -10.93 1 25.69 231 GLY A C 1
ATOM 1796 O O . GLY A 1 231 ? 14.617 19.859 -11.797 1 25.69 231 GLY A O 1
ATOM 1797 N N . GLN A 1 232 ? 16.719 19.828 -11.461 1 24.59 232 GLN A N 1
ATOM 1798 C CA . GLN A 1 232 ? 16.812 19.797 -12.914 1 24.59 232 GLN A CA 1
ATOM 1799 C C . GLN A 1 232 ? 15.961 18.688 -13.5 1 24.59 232 GLN A C 1
ATOM 1801 O O . GLN A 1 232 ? 15.305 18.875 -14.523 1 24.59 232 GLN A O 1
ATOM 1806 N N . ALA A 1 233 ? 16.391 17.438 -13.258 1 23.06 233 ALA A N 1
ATOM 1807 C CA . ALA A 1 233 ? 16.281 16.422 -14.305 1 23.06 233 ALA A CA 1
ATOM 1808 C C . ALA A 1 233 ? 14.867 15.867 -14.391 1 23.06 233 ALA A C 1
ATOM 1810 O O . ALA A 1 233 ? 14.594 14.977 -15.211 1 23.06 233 ALA A O 1
ATOM 1811 N N . ILE A 1 234 ? 13.992 16.266 -13.5 1 22.47 234 ILE A N 1
ATOM 1812 C CA . ILE A 1 234 ? 12.82 15.406 -13.664 1 22.47 234 ILE A CA 1
ATOM 1813 C C . ILE A 1 234 ? 11.992 15.898 -14.852 1 22.47 234 ILE A C 1
ATOM 1815 O O . ILE A 1 234 ? 10.945 15.32 -15.164 1 22.47 234 ILE A O 1
ATOM 1819 N N . GLU A 1 235 ? 12.117 17.109 -15.336 1 25.78 235 GLU A N 1
ATOM 1820 C CA . GLU A 1 235 ? 11.336 17.562 -16.484 1 25.78 235 GLU A CA 1
ATOM 1821 C C . GLU A 1 235 ? 11.5 16.609 -17.672 1 25.78 235 GLU A C 1
ATOM 1823 O O . GLU A 1 235 ? 10.539 16.344 -18.391 1 25.78 235 GLU A O 1
ATOM 1828 N N . LYS A 1 236 ? 12.828 16.484 -18.094 1 25.62 236 LYS A N 1
ATOM 1829 C CA . LYS A 1 236 ? 13.125 15.82 -19.359 1 25.62 236 LYS A CA 1
ATOM 1830 C C . LYS A 1 236 ? 12.578 14.398 -19.359 1 25.62 236 LYS A C 1
ATOM 1832 O O . LYS A 1 236 ? 12.398 13.797 -20.422 1 25.62 236 LYS A O 1
ATOM 1837 N N . LEU A 1 237 ? 12.5 13.875 -18.156 1 22.55 237 LEU A N 1
ATOM 1838 C CA . LEU A 1 237 ? 12.219 12.445 -18.297 1 22.55 237 LEU A CA 1
ATOM 1839 C C . LEU A 1 237 ? 10.758 12.211 -18.656 1 22.55 237 LEU A C 1
ATOM 1841 O O . LEU A 1 237 ? 10.375 11.109 -19.047 1 22.55 237 LEU A O 1
ATOM 1845 N N . ILE A 1 238 ? 9.969 13.18 -18.391 1 25.56 238 ILE A N 1
ATOM 1846 C CA . ILE A 1 238 ? 8.594 12.82 -18.734 1 25.56 238 ILE A CA 1
ATOM 1847 C C . ILE A 1 238 ? 8.391 12.977 -20.234 1 25.56 238 ILE A C 1
ATOM 1849 O O . ILE A 1 238 ? 7.422 12.453 -20.797 1 25.56 238 ILE A O 1
ATOM 1853 N N . GLY A 1 239 ? 9.062 14 -20.875 1 25.23 239 GLY A N 1
ATOM 1854 C CA . GLY A 1 239 ? 8.789 14.148 -22.297 1 25.23 239 GLY A CA 1
ATOM 1855 C C . GLY A 1 239 ? 9.117 12.906 -23.094 1 25.23 239 GLY A C 1
ATOM 1856 O O . GLY A 1 239 ? 8.352 12.508 -23.984 1 25.23 239 GLY A O 1
ATOM 1857 N N . ASP A 1 240 ? 10.477 12.602 -23.062 1 25.25 240 ASP A N 1
ATOM 1858 C CA . ASP A 1 240 ? 10.992 11.688 -24.078 1 25.25 240 ASP A CA 1
ATOM 1859 C C . ASP A 1 240 ? 10.469 10.273 -23.859 1 25.25 240 ASP A C 1
ATOM 1861 O O . ASP A 1 240 ? 10.797 9.359 -24.609 1 25.25 240 ASP A O 1
ATOM 1865 N N . GLU A 1 241 ? 10.016 10.062 -22.719 1 25.08 241 GLU A N 1
ATOM 1866 C CA . GLU A 1 241 ? 9.883 8.617 -22.594 1 25.08 241 GLU A CA 1
ATOM 1867 C C . GLU A 1 241 ? 8.805 8.07 -23.531 1 25.08 241 GLU A C 1
ATOM 1869 O O . GLU A 1 241 ? 8.523 6.871 -23.531 1 25.08 241 GLU A O 1
ATOM 1874 N N . PHE A 1 242 ? 8.016 8.883 -24.062 1 23.95 242 PHE A N 1
ATOM 1875 C CA . PHE A 1 242 ? 7.215 8.195 -25.078 1 23.95 242 PHE A CA 1
ATOM 1876 C C . PHE A 1 242 ? 8.062 7.832 -26.297 1 23.95 242 PHE A C 1
ATOM 1878 O O . PHE A 1 242 ? 7.582 7.164 -27.203 1 23.95 242 PHE A O 1
ATOM 1885 N N . GLY A 1 243 ? 9.062 8.727 -26.688 1 21.64 243 GLY A N 1
ATOM 1886 C CA . GLY A 1 243 ? 9.547 8.523 -28.047 1 21.64 243 GLY A CA 1
ATOM 1887 C C . GLY A 1 243 ? 10.305 7.223 -28.219 1 21.64 243 GLY A C 1
ATOM 1888 O O . GLY A 1 243 ? 9.977 6.422 -29.109 1 21.64 243 GLY A O 1
ATOM 1889 N N . GLN A 1 244 ? 11.781 7.305 -28.203 1 19.98 244 GLN A N 1
ATOM 1890 C CA . GLN A 1 244 ? 12.664 6.441 -28.969 1 19.98 244 GLN A CA 1
ATOM 1891 C C . GLN A 1 244 ? 12.859 5.094 -28.281 1 19.98 244 GLN A C 1
ATOM 1893 O O . GLN A 1 244 ? 13.406 5.031 -27.188 1 19.98 244 GLN A O 1
ATOM 1898 N N . ALA A 1 245 ? 12.102 4.109 -28.484 1 20.52 245 ALA A N 1
ATOM 1899 C CA . ALA A 1 245 ? 12.438 2.695 -28.344 1 20.52 245 ALA A CA 1
ATOM 1900 C C . ALA A 1 245 ? 13.852 2.412 -28.828 1 20.52 245 ALA A C 1
ATOM 1902 O O . ALA A 1 245 ? 14.117 2.422 -30.031 1 20.52 245 ALA A O 1
ATOM 1903 N N . LYS A 1 246 ? 14.828 3.072 -28.312 1 20.7 246 LYS A N 1
ATOM 1904 C CA . LYS A 1 246 ? 16.125 2.693 -28.859 1 20.7 246 LYS A CA 1
ATOM 1905 C C . LYS A 1 246 ? 16.297 1.178 -28.859 1 20.7 246 LYS A C 1
ATOM 1907 O O . LYS A 1 246 ? 15.945 0.505 -27.891 1 20.7 246 LYS A O 1
ATOM 1912 N N . GLN A 1 247 ? 16.672 0.684 -30.016 1 17.38 247 GLN A N 1
ATOM 1913 C CA . GLN A 1 247 ? 16.984 -0.677 -30.438 1 17.38 247 GLN A CA 1
ATOM 1914 C C . GLN A 1 247 ? 18.094 -1.279 -29.594 1 17.38 247 GLN A C 1
ATOM 1916 O O . GLN A 1 247 ? 19.172 -0.696 -29.469 1 17.38 247 GLN A O 1
ATOM 1921 N N . VAL A 1 248 ? 17.812 -1.689 -28.516 1 19.53 248 VAL A N 1
ATOM 1922 C CA . VAL A 1 248 ? 18.859 -2.439 -27.828 1 19.53 248 VAL A CA 1
ATOM 1923 C C . VAL A 1 248 ? 19.641 -3.285 -28.844 1 19.53 248 VAL A C 1
ATOM 1925 O O . VAL A 1 248 ? 19.047 -4 -29.656 1 19.53 248 VAL A O 1
ATOM 1928 N N . HIS A 1 249 ? 20.703 -2.674 -29.297 1 18.25 249 HIS A N 1
ATOM 1929 C CA . HIS A 1 249 ? 21.641 -3.459 -30.094 1 18.25 249 HIS A CA 1
ATOM 1930 C C . HIS A 1 249 ? 21.859 -4.84 -29.484 1 18.25 249 HIS A C 1
ATOM 1932 O O . HIS A 1 249 ? 21.859 -4.988 -28.25 1 18.25 249 HIS A O 1
ATOM 1938 N N . ASN A 1 250 ? 21.672 -5.711 -30.312 1 17.86 250 ASN A N 1
ATOM 1939 C CA . ASN A 1 250 ? 21.922 -7.145 -30.203 1 17.86 250 ASN A CA 1
ATOM 1940 C C . ASN A 1 250 ? 23.359 -7.438 -29.781 1 17.86 250 ASN A C 1
ATOM 1942 O O . ASN A 1 250 ? 24.297 -7.023 -30.469 1 17.86 250 ASN A O 1
ATOM 1946 N N . TYR A 1 251 ? 23.75 -7.191 -28.688 1 18.75 251 TYR A N 1
ATOM 1947 C CA . TYR A 1 251 ? 25.109 -7.691 -28.516 1 18.75 251 TYR A CA 1
ATOM 1948 C C . TYR A 1 251 ? 25.312 -8.992 -29.266 1 18.75 251 TYR A C 1
ATOM 1950 O O . TYR A 1 251 ? 24.469 -9.891 -29.219 1 18.75 251 TYR A O 1
ATOM 1958 N N . LYS A 1 252 ? 25.984 -8.82 -30.406 1 19.05 252 LYS A N 1
ATOM 1959 C CA . LYS A 1 252 ? 26.562 -9.992 -31.047 1 19.05 252 LYS A CA 1
ATOM 1960 C C . LYS A 1 252 ? 27.172 -10.945 -30.031 1 19.05 252 LYS A C 1
ATOM 1962 O O . LYS A 1 252 ? 27.891 -10.523 -29.125 1 19.05 252 LYS A O 1
ATOM 1967 N N . ASN A 1 253 ? 26.547 -12.023 -29.797 1 18.44 253 ASN A N 1
ATOM 1968 C CA . ASN A 1 253 ? 27.016 -13.227 -29.125 1 18.44 253 ASN A CA 1
ATOM 1969 C C . ASN A 1 253 ? 28.438 -13.586 -29.531 1 18.44 253 ASN A C 1
ATOM 1971 O O . ASN A 1 253 ? 28.641 -14.398 -30.438 1 18.44 253 ASN A O 1
ATOM 1975 N N . ASN A 1 254 ? 29.344 -12.617 -29.875 1 19.89 254 ASN A N 1
ATOM 1976 C CA . ASN A 1 254 ? 30.516 -13.344 -30.344 1 19.89 254 ASN A CA 1
ATOM 1977 C C . ASN A 1 254 ? 31.016 -14.328 -29.297 1 19.89 254 ASN A C 1
ATOM 1979 O O . ASN A 1 254 ? 32.031 -15.016 -29.516 1 19.89 254 ASN A O 1
ATOM 1983 N N . GLY A 1 255 ? 31.047 -13.961 -28.031 1 17.2 255 GLY A N 1
ATOM 1984 C CA . GLY A 1 255 ? 32.062 -14.766 -27.375 1 17.2 255 GLY A CA 1
ATOM 1985 C C . GLY A 1 255 ? 31.781 -16.266 -27.469 1 17.2 255 GLY A C 1
ATOM 1986 O O . GLY A 1 255 ? 30.75 -16.734 -26.969 1 17.2 255 GLY A O 1
ATOM 1987 N N . TYR A 1 256 ? 32.188 -16.875 -28.594 1 17.75 256 TYR A N 1
ATOM 1988 C CA . TYR A 1 256 ? 32.406 -18.297 -28.875 1 17.75 256 TYR A CA 1
ATOM 1989 C C . TYR A 1 256 ? 33.125 -18.969 -27.734 1 17.75 256 TYR A C 1
ATOM 1991 O O . TYR A 1 256 ? 34.188 -18.516 -27.281 1 17.75 256 TYR A O 1
ATOM 1999 N N . ILE A 1 257 ? 32.5 -19.25 -26.641 1 18.53 257 ILE A N 1
ATOM 2000 C CA . ILE A 1 257 ? 33.344 -20.125 -25.812 1 18.53 257 ILE A CA 1
ATOM 2001 C C . ILE A 1 257 ? 33.969 -21.219 -26.688 1 18.53 257 ILE A C 1
ATOM 2003 O O . ILE A 1 257 ? 33.25 -21.953 -27.375 1 18.53 257 ILE A O 1
ATOM 2007 N N . SER A 1 258 ? 35.094 -20.859 -27.25 1 16.55 258 SER A N 1
ATOM 2008 C CA . SER A 1 258 ? 36.062 -21.797 -27.844 1 16.55 258 SER A CA 1
ATOM 2009 C C . SER A 1 258 ? 36.219 -23.031 -26.969 1 16.55 258 SER A C 1
ATOM 2011 O O . SER A 1 258 ? 36.469 -22.922 -25.766 1 16.55 258 SER A O 1
ATOM 2013 N N . GLY A 1 259 ? 35.438 -24.047 -27.266 1 17.08 259 GLY A N 1
ATOM 2014 C CA . GLY A 1 259 ? 35.625 -25.469 -26.984 1 17.08 259 GLY A CA 1
ATOM 2015 C C . GLY A 1 259 ? 37.062 -25.922 -27.141 1 17.08 259 GLY A C 1
ATOM 2016 O O . GLY A 1 259 ? 37.594 -25.984 -28.266 1 17.08 259 GLY A O 1
ATOM 2017 N N . SER A 1 260 ? 38.031 -25.359 -26.266 1 16.66 260 SER A N 1
ATOM 2018 C CA . SER A 1 260 ? 39.312 -26.031 -26.422 1 16.66 260 SER A CA 1
ATOM 2019 C C . SER A 1 260 ? 39.156 -27.547 -26.422 1 16.66 260 SER A C 1
ATOM 2021 O O . SER A 1 260 ? 38.312 -28.078 -25.688 1 16.66 260 SER A O 1
ATOM 2023 N N . PRO A 1 261 ? 39.719 -28.266 -27.438 1 17.62 261 PRO A N 1
ATOM 2024 C CA . PRO A 1 261 ? 39.75 -29.703 -27.719 1 17.62 261 PRO A CA 1
ATOM 2025 C C . PRO A 1 261 ? 40.469 -30.516 -26.641 1 17.62 261 PRO A C 1
ATOM 2027 O O . PRO A 1 261 ? 40.688 -31.719 -26.797 1 17.62 261 PRO A O 1
ATOM 2030 N N . ALA A 1 262 ? 40.625 -29.984 -25.312 1 17.25 262 ALA A N 1
ATOM 2031 C CA . ALA A 1 262 ? 41.75 -30.75 -24.734 1 17.25 262 ALA A CA 1
ATOM 2032 C C . ALA A 1 262 ? 41.5 -32.25 -24.828 1 17.25 262 ALA A C 1
ATOM 2034 O O . ALA A 1 262 ? 40.344 -32.688 -24.703 1 17.25 262 ALA A O 1
ATOM 2035 N N . ASN A 1 263 ? 42.469 -33.094 -25.422 1 17.19 263 ASN A N 1
ATOM 2036 C CA . ASN A 1 263 ? 42.781 -34.5 -25.703 1 17.19 263 ASN A CA 1
ATOM 2037 C C . ASN A 1 263 ? 42.75 -35.344 -24.422 1 17.19 263 ASN A C 1
ATOM 2039 O O . ASN A 1 263 ? 42.812 -36.562 -24.484 1 17.19 263 ASN A O 1
ATOM 2043 N N . ASN A 1 264 ? 43.156 -34.688 -23.188 1 16.91 264 ASN A N 1
ATOM 2044 C CA . ASN A 1 264 ? 43.969 -35.656 -22.484 1 16.91 264 ASN A CA 1
ATOM 2045 C C . ASN A 1 264 ? 43.188 -36.938 -22.172 1 16.91 264 ASN A C 1
ATOM 2047 O O . ASN A 1 264 ? 41.969 -36.906 -22.156 1 16.91 264 ASN A O 1
ATOM 2051 N N . GLY A 1 265 ? 43.938 -38.125 -21.969 1 16.7 265 GLY A N 1
ATOM 2052 C CA . GLY A 1 265 ? 43.906 -39.562 -21.641 1 16.7 265 GLY A CA 1
ATOM 2053 C C . GLY A 1 265 ? 43.125 -39.875 -20.375 1 16.7 265 GLY A C 1
ATOM 2054 O O . GLY A 1 265 ? 43.031 -39.031 -19.484 1 16.7 265 GLY A O 1
ATOM 2055 N N . TYR A 1 266 ? 42.125 -40.75 -20.453 1 16.53 266 TYR A N 1
ATOM 2056 C CA . TYR A 1 266 ? 41.25 -41.5 -19.547 1 16.53 266 TYR A CA 1
ATOM 2057 C C . TYR A 1 266 ? 42.031 -42.062 -18.375 1 16.53 266 TYR A C 1
ATOM 2059 O O . TYR A 1 266 ? 41.75 -43.156 -17.875 1 16.53 266 TYR A O 1
ATOM 2067 N N . LYS A 1 267 ? 43.312 -41.562 -17.969 1 17.47 267 LYS A N 1
ATOM 2068 C CA . LYS A 1 267 ? 43.625 -42.688 -17.094 1 17.47 267 LYS A CA 1
ATOM 2069 C C . LYS A 1 267 ? 42.594 -42.875 -16 1 17.47 267 LYS A C 1
ATOM 2071 O O . LYS A 1 267 ? 41.969 -41.906 -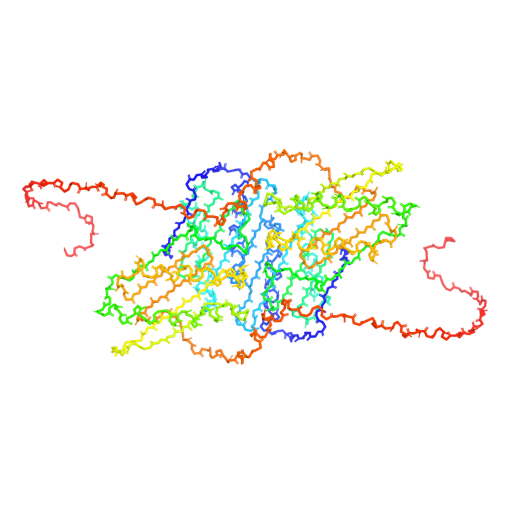15.562 1 17.47 267 LYS A O 1
ATOM 2076 N N . ASN A 1 268 ? 42.125 -44.094 -15.656 1 16.34 268 ASN A N 1
ATOM 2077 C CA . ASN A 1 268 ? 41.188 -44.938 -14.906 1 16.34 268 ASN A CA 1
ATOM 2078 C C . ASN A 1 268 ? 41.219 -44.562 -13.414 1 16.34 268 ASN A C 1
ATOM 2080 O O . ASN A 1 268 ? 40.344 -45 -12.664 1 16.34 268 ASN A O 1
ATOM 2084 N N . ASN A 1 269 ? 42.375 -43.969 -12.914 1 16.59 269 ASN A N 1
ATOM 2085 C CA . ASN A 1 269 ? 42.594 -44.656 -11.648 1 16.59 269 ASN A CA 1
ATOM 2086 C C . ASN A 1 269 ? 41.469 -44.375 -10.648 1 16.59 269 ASN A C 1
ATOM 2088 O O . ASN A 1 269 ? 40.812 -43.344 -10.734 1 16.59 269 ASN A O 1
ATOM 2092 N N . THR A 1 270 ? 41.344 -45.188 -9.625 1 17.12 270 THR A N 1
ATOM 2093 C CA . THR A 1 270 ? 40.5 -45.812 -8.625 1 17.12 270 THR A CA 1
ATOM 2094 C C . THR A 1 270 ? 40.125 -44.844 -7.52 1 17.12 270 THR A C 1
ATOM 2096 O O . THR A 1 270 ? 39 -44.875 -7.016 1 17.12 270 THR A O 1
ATOM 2099 N N . SER A 1 271 ? 41.281 -44.094 -7.059 1 16.95 271 SER A N 1
ATOM 2100 C CA . SER A 1 271 ? 41.25 -44.281 -5.613 1 16.95 271 SER A CA 1
ATOM 2101 C C . SER A 1 271 ? 40 -43.688 -4.996 1 16.95 271 SER A C 1
ATOM 2103 O O . SER A 1 271 ? 39.281 -42.938 -5.641 1 16.95 271 SER A O 1
ATOM 2105 N N . ASP A 1 272 ? 40.156 -43.281 -3.738 1 16.52 272 ASP A N 1
ATOM 2106 C CA . ASP A 1 272 ? 39.594 -43.438 -2.406 1 16.52 272 ASP A CA 1
ATOM 2107 C C . ASP A 1 272 ? 38.438 -42.438 -2.16 1 16.52 272 ASP A C 1
ATOM 2109 O O . ASP A 1 272 ? 37.406 -42.812 -1.622 1 16.52 272 ASP A O 1
ATOM 2113 N N . THR A 1 273 ? 38.812 -41.094 -2.086 1 17.88 273 THR A N 1
ATOM 2114 C CA . THR A 1 273 ? 38.281 -40.5 -0.855 1 17.88 273 THR A CA 1
ATOM 2115 C C . THR A 1 273 ? 36.781 -40.344 -0.937 1 17.88 273 THR A C 1
ATOM 2117 O O . THR A 1 273 ? 36.25 -39.781 -1.905 1 17.88 273 THR A O 1
ATOM 2120 N N . GLY A 1 274 ? 35.938 -41.062 -0.198 1 16.02 274 GLY A N 1
ATOM 2121 C CA . GLY A 1 274 ? 34.562 -41.5 -0.288 1 16.02 274 GLY A CA 1
ATOM 2122 C C . GLY A 1 274 ? 33.531 -40.375 -0.19 1 16.02 274 GLY A C 1
ATOM 2123 O O . GLY A 1 274 ? 32.344 -40.625 -0.109 1 16.02 274 GLY A O 1
ATOM 2124 N N . TYR A 1 275 ? 33.875 -39.219 -0.45 1 16.89 275 TYR A N 1
ATOM 2125 C CA . TYR A 1 275 ? 32.781 -38.406 0.094 1 16.89 275 TYR A CA 1
ATOM 2126 C C . TYR A 1 275 ? 31.422 -38.969 -0.303 1 16.89 275 TYR A C 1
ATOM 2128 O O . TYR A 1 275 ? 31.203 -39.312 -1.465 1 16.89 275 TYR A O 1
ATOM 2136 N N . HIS A 1 276 ? 30.594 -39.562 0.631 1 15.23 276 HIS A N 1
ATOM 2137 C CA . HIS A 1 276 ? 29.484 -40.5 0.401 1 15.23 276 HIS A CA 1
ATOM 2138 C C . HIS A 1 276 ? 28.406 -39.875 -0.474 1 15.23 276 HIS A C 1
ATOM 2140 O O . HIS A 1 276 ? 27.875 -38.812 -0.143 1 15.23 276 HIS A O 1
ATOM 2146 N N . CYS A 1 277 ? 28.688 -40 -1.601 1 17.52 277 CYS A N 1
ATOM 2147 C CA . CYS A 1 277 ? 27.578 -39.938 -2.539 1 17.52 277 CYS A CA 1
ATOM 2148 C C . CYS A 1 277 ? 26.516 -40.969 -2.189 1 17.52 277 CYS A C 1
ATOM 2150 O O . CYS A 1 277 ? 25.375 -40.906 -2.658 1 17.52 277 CYS A O 1
ATOM 2152 N N . LEU A 1 278 ? 25.922 -41.531 -0.85 1 15.94 278 LEU A N 1
ATOM 2153 C CA . LEU A 1 278 ? 26.172 -42.938 -0.617 1 15.94 278 LEU A CA 1
ATOM 2154 C C . LEU A 1 278 ? 26.234 -43.719 -1.935 1 15.94 278 LEU A C 1
ATOM 2156 O O . LEU A 1 278 ? 25.484 -43.406 -2.873 1 15.94 278 LEU A O 1
ATOM 2160 N N . ARG A 1 279 ? 27.391 -44.531 -2.482 1 15.62 279 ARG A N 1
ATOM 2161 C CA . ARG A 1 279 ? 27.453 -45.594 -3.484 1 15.62 279 ARG A CA 1
ATOM 2162 C C . ARG A 1 279 ? 26.203 -46.469 -3.445 1 15.62 279 ARG A C 1
ATOM 2164 O O . ARG A 1 279 ? 25.625 -46.656 -2.381 1 15.62 279 ARG A O 1
ATOM 2171 N N . LYS A 1 280 ? 26.078 -47.281 -4.109 1 13.71 280 LYS A N 1
ATOM 2172 C CA . LYS A 1 280 ? 26.922 -48.438 -3.928 1 13.71 280 LYS A CA 1
ATOM 2173 C C . LYS A 1 280 ? 28.391 -48.125 -4.215 1 13.71 280 LYS A C 1
ATOM 2175 O O . LYS A 1 280 ? 28.688 -47.344 -5.133 1 13.71 280 LYS A O 1
ATOM 2180 N N . MET B 1 1 ? 12.344 -23.578 2.828 1 81.19 1 MET B N 1
ATOM 2181 C CA . MET B 1 1 ? 11.852 -23.438 1.463 1 81.19 1 MET B CA 1
ATOM 2182 C C . MET B 1 1 ? 12.93 -22.875 0.548 1 81.19 1 MET B C 1
ATOM 2184 O O . MET B 1 1 ? 13.859 -22.203 1.016 1 81.19 1 MET B O 1
ATOM 2188 N N . VAL B 1 2 ? 12.883 -23.25 -0.72 1 83.81 2 VAL B N 1
ATOM 2189 C CA . VAL B 1 2 ? 13.883 -22.75 -1.668 1 83.81 2 VAL B CA 1
ATOM 2190 C C . VAL B 1 2 ? 13.289 -21.609 -2.482 1 83.81 2 VAL B C 1
ATOM 2192 O O . VAL B 1 2 ? 12.219 -21.734 -3.066 1 83.81 2 VAL B O 1
ATOM 2195 N N . PRO B 1 3 ? 13.969 -20.453 -2.406 1 92.69 3 PRO B N 1
ATOM 2196 C CA . PRO B 1 3 ? 13.477 -19.344 -3.244 1 92.69 3 PRO B CA 1
ATOM 2197 C C . PRO B 1 3 ? 13.586 -19.656 -4.738 1 92.69 3 PRO B C 1
ATOM 2199 O O . PRO B 1 3 ? 14.484 -20.375 -5.16 1 92.69 3 PRO B O 1
ATOM 2202 N N . HIS B 1 4 ? 12.672 -19.062 -5.516 1 91.44 4 HIS B N 1
ATOM 2203 C CA . HIS B 1 4 ? 12.695 -19.219 -6.965 1 91.44 4 HIS B CA 1
ATOM 2204 C C . HIS B 1 4 ? 13.625 -18.203 -7.617 1 91.44 4 HIS B C 1
ATOM 2206 O O . HIS B 1 4 ? 14.047 -18.375 -8.766 1 91.44 4 HIS B O 1
ATOM 2212 N N . GLY B 1 5 ? 13.883 -17.141 -6.973 1 92.94 5 GLY B N 1
ATOM 2213 C CA . GLY B 1 5 ? 14.766 -16.109 -7.469 1 92.94 5 GLY B CA 1
ATOM 2214 C C . GLY B 1 5 ? 14.906 -14.938 -6.516 1 92.94 5 GLY B C 1
ATOM 2215 O O . GLY B 1 5 ? 14.18 -14.852 -5.523 1 92.94 5 GLY B O 1
ATOM 2216 N N . HIS B 1 6 ? 15.898 -14.141 -6.82 1 95.75 6 HIS B N 1
ATOM 2217 C CA . HIS B 1 6 ? 16.094 -12.93 -6.035 1 95.75 6 HIS B CA 1
ATOM 2218 C C . HIS B 1 6 ? 16.75 -11.828 -6.875 1 95.75 6 HIS B C 1
ATOM 2220 O O . HIS B 1 6 ? 17.281 -12.102 -7.957 1 95.75 6 HIS B O 1
ATOM 2226 N N . TYR B 1 7 ? 16.562 -10.672 -6.465 1 96.38 7 TYR B N 1
ATOM 2227 C CA . TYR B 1 7 ? 17.219 -9.492 -7 1 96.38 7 TYR B CA 1
ATOM 2228 C C . TYR B 1 7 ? 17.859 -8.68 -5.883 1 96.38 7 TYR B C 1
ATOM 2230 O O . TYR B 1 7 ? 17.234 -8.398 -4.863 1 96.38 7 TYR B O 1
ATOM 2238 N N . CYS B 1 8 ? 19.109 -8.422 -6.07 1 96.38 8 CYS B N 1
ATOM 2239 C CA . CYS B 1 8 ? 19.844 -7.48 -5.23 1 96.38 8 CYS B CA 1
ATOM 2240 C C . CYS B 1 8 ? 20.422 -6.344 -6.062 1 96.38 8 CYS B C 1
ATOM 2242 O O . CYS B 1 8 ? 21.219 -6.578 -6.977 1 96.38 8 CYS B O 1
ATOM 2244 N N . ASN B 1 9 ? 20 -5.129 -5.77 1 94.5 9 ASN B N 1
ATOM 2245 C CA . ASN B 1 9 ? 20.547 -4.02 -6.539 1 94.5 9 ASN B CA 1
ATOM 2246 C C . ASN B 1 9 ? 22.062 -3.965 -6.441 1 94.5 9 ASN B C 1
ATOM 2248 O O . ASN B 1 9 ? 22.609 -3.623 -5.391 1 94.5 9 ASN B O 1
ATOM 2252 N N . PRO B 1 10 ? 22.703 -4.246 -7.523 1 90.88 10 PRO B N 1
ATOM 2253 C CA . PRO B 1 10 ? 24.172 -4.32 -7.453 1 90.88 10 PRO B CA 1
ATOM 2254 C C . PRO B 1 10 ? 24.812 -2.957 -7.219 1 90.88 10 PRO B C 1
ATOM 2256 O O . PRO B 1 10 ? 25.984 -2.887 -6.828 1 90.88 10 PRO B O 1
ATOM 2259 N N . HIS B 1 11 ? 24.109 -1.913 -7.426 1 90.75 11 HIS B N 1
ATOM 2260 C CA . HIS B 1 11 ? 24.688 -0.579 -7.34 1 90.75 11 HIS B CA 1
ATOM 2261 C C . HIS B 1 11 ? 24.438 0.047 -5.973 1 90.75 11 HIS B C 1
ATOM 2263 O O . HIS B 1 11 ? 24.766 1.21 -5.742 1 90.75 11 HIS B O 1
ATOM 2269 N N . SER B 1 12 ? 23.828 -0.683 -5.121 1 90.5 12 SER B N 1
ATOM 2270 C CA . SER B 1 12 ? 23.562 -0.132 -3.797 1 90.5 12 SER B CA 1
ATOM 2271 C C . SER B 1 12 ? 24.453 -0.778 -2.74 1 90.5 12 SER B C 1
ATOM 2273 O O . SER B 1 12 ? 24.812 -1.954 -2.854 1 90.5 12 SER B O 1
ATOM 2275 N N . SER B 1 13 ? 24.953 0.031 -1.839 1 91.06 13 SER B N 1
ATOM 2276 C CA . SER B 1 13 ? 25.734 -0.429 -0.688 1 91.06 13 SER B CA 1
ATOM 2277 C C . SER B 1 13 ? 25.422 0.406 0.55 1 91.06 13 SER B C 1
ATOM 2279 O O . SER B 1 13 ? 25.5 1.637 0.507 1 91.06 13 SER B O 1
ATOM 2281 N N . ILE B 1 14 ? 25.016 -0.308 1.59 1 92.25 14 ILE B N 1
ATOM 2282 C CA . ILE B 1 14 ? 24.719 0.407 2.826 1 92.25 14 ILE B CA 1
ATOM 2283 C C . ILE B 1 14 ? 25.562 -0.149 3.963 1 92.25 14 ILE B C 1
ATOM 2285 O O . ILE B 1 14 ? 25.719 -1.366 4.094 1 92.25 14 ILE B O 1
ATOM 2289 N N . PRO B 1 15 ? 26.156 0.751 4.738 1 89.88 15 PRO B N 1
ATOM 2290 C CA . PRO B 1 15 ? 26.953 0.284 5.887 1 89.88 15 PRO B CA 1
ATOM 2291 C C . PRO B 1 15 ? 26.094 -0.413 6.941 1 89.88 15 PRO B C 1
ATOM 2293 O O . PRO B 1 15 ? 24.953 -0.012 7.176 1 89.88 15 PRO B O 1
ATOM 2296 N N . THR B 1 16 ? 26.75 -1.401 7.535 1 87.62 16 THR B N 1
ATOM 2297 C CA . THR B 1 16 ? 26.109 -2.047 8.68 1 87.62 16 THR B CA 1
ATOM 2298 C C . THR B 1 16 ? 25.922 -1.055 9.82 1 87.62 16 THR B C 1
ATOM 2300 O O . THR B 1 16 ? 26.812 -0.265 10.125 1 87.62 16 THR B O 1
ATOM 2303 N N . GLY B 1 17 ? 24.766 -1.03 10.445 1 89.62 17 GLY B N 1
ATOM 2304 C CA . GLY B 1 17 ? 24.5 -0.16 11.578 1 89.62 17 GLY B CA 1
ATOM 2305 C C . GLY B 1 17 ? 23.984 1.204 11.172 1 89.62 17 GLY B C 1
ATOM 2306 O O . GLY B 1 17 ? 23.672 2.039 12.031 1 89.62 17 GLY B O 1
ATOM 2307 N N . SER B 1 18 ? 23.906 1.427 9.891 1 94.25 18 SER B N 1
ATOM 2308 C CA . SER B 1 18 ? 23.344 2.686 9.406 1 94.25 18 SER B CA 1
ATOM 2309 C C . SER B 1 18 ? 21.859 2.783 9.719 1 94.25 18 SER B C 1
ATOM 2311 O O . SER B 1 18 ? 21.219 1.771 9.992 1 94.25 18 SER B O 1
ATOM 2313 N N . PRO B 1 19 ? 21.344 4.043 9.688 1 94.19 19 PRO B N 1
ATOM 2314 C CA . PRO B 1 19 ? 19.891 4.18 9.867 1 94.19 19 PRO B CA 1
ATOM 2315 C C . PRO B 1 19 ? 19.094 3.412 8.82 1 94.19 19 PRO B C 1
ATOM 2317 O O . PRO B 1 19 ? 18.062 2.816 9.141 1 94.19 19 PRO B O 1
ATOM 2320 N N . VAL B 1 20 ? 19.609 3.377 7.613 1 95.81 20 VAL B N 1
ATOM 2321 C CA . VAL B 1 20 ? 18.938 2.648 6.543 1 95.81 20 VAL B CA 1
ATOM 2322 C C . VAL B 1 20 ? 18.906 1.157 6.875 1 95.81 20 VAL B C 1
ATOM 2324 O O . VAL B 1 20 ? 17.859 0.503 6.727 1 95.81 20 VAL B O 1
ATOM 2327 N N . SER B 1 21 ? 20.047 0.642 7.293 1 96.38 21 SER B N 1
ATOM 2328 C CA . SER B 1 21 ? 20.109 -0.772 7.648 1 96.38 21 SER B CA 1
ATOM 2329 C C . SER B 1 21 ? 19.125 -1.106 8.766 1 96.38 21 SER B C 1
ATOM 2331 O O . SER B 1 21 ? 18.484 -2.154 8.742 1 96.38 21 SER B O 1
ATOM 2333 N N . ALA B 1 22 ? 18.984 -0.239 9.742 1 95.88 22 ALA B N 1
ATOM 2334 C CA . ALA B 1 22 ? 18.031 -0.431 10.836 1 95.88 22 ALA B CA 1
ATOM 2335 C C . ALA B 1 22 ? 16.594 -0.398 10.328 1 95.88 22 ALA B C 1
ATOM 2337 O O . ALA B 1 22 ? 15.766 -1.194 10.758 1 95.88 22 ALA B O 1
ATOM 2338 N N . ASN B 1 23 ? 16.375 0.49 9.391 1 96.38 23 ASN B N 1
ATOM 2339 C CA . ASN B 1 23 ? 15.016 0.618 8.852 1 96.38 23 ASN B CA 1
ATOM 2340 C C . ASN B 1 23 ? 14.641 -0.587 7.996 1 96.38 23 ASN B C 1
ATOM 2342 O O . ASN B 1 23 ? 13.477 -0.991 7.961 1 96.38 23 ASN B O 1
ATOM 2346 N N . ILE B 1 24 ? 15.586 -1.188 7.297 1 97.88 24 ILE B N 1
ATOM 2347 C CA . ILE B 1 24 ? 15.352 -2.434 6.578 1 97.88 24 ILE B CA 1
ATOM 2348 C C . ILE B 1 24 ? 14.93 -3.525 7.559 1 97.88 24 ILE B C 1
ATOM 2350 O O . ILE B 1 24 ? 13.945 -4.234 7.324 1 97.88 24 ILE B O 1
ATOM 2354 N N . LYS B 1 25 ? 15.625 -3.607 8.656 1 96.38 25 LYS B N 1
ATOM 2355 C CA . LYS B 1 25 ? 15.281 -4.609 9.664 1 96.38 25 LYS B CA 1
ATOM 2356 C C . LYS B 1 25 ? 13.883 -4.375 10.227 1 96.38 25 LYS B C 1
ATOM 2358 O O . LYS B 1 25 ? 13.141 -5.328 10.461 1 96.38 25 LYS B O 1
ATOM 2363 N N . ASN B 1 26 ? 13.562 -3.129 10.375 1 95.5 26 ASN B N 1
ATOM 2364 C CA . ASN B 1 26 ? 12.25 -2.787 10.914 1 95.5 26 ASN B CA 1
ATOM 2365 C C . ASN B 1 26 ? 11.133 -3.246 9.984 1 95.5 26 ASN B C 1
ATOM 2367 O O . ASN B 1 26 ? 10.164 -3.873 10.43 1 95.5 26 ASN B O 1
ATOM 2371 N N . VAL B 1 27 ? 11.234 -2.932 8.695 1 98.12 27 VAL B N 1
ATOM 2372 C CA . VAL B 1 27 ? 10.148 -3.293 7.785 1 98.12 27 VAL B CA 1
ATOM 2373 C C . VAL B 1 27 ? 10.094 -4.809 7.625 1 98.12 27 VAL B C 1
ATOM 2375 O O . VAL B 1 27 ? 9.008 -5.387 7.516 1 98.12 27 VAL B O 1
ATOM 2378 N N . LEU B 1 28 ? 11.219 -5.477 7.637 1 98.31 28 LEU B N 1
ATOM 2379 C CA . LEU B 1 28 ? 11.234 -6.93 7.523 1 98.31 28 LEU B CA 1
ATOM 2380 C C . LEU B 1 28 ? 10.609 -7.582 8.75 1 98.31 28 LEU B C 1
ATOM 2382 O O . LEU B 1 28 ? 9.812 -8.516 8.625 1 98.31 28 LEU B O 1
ATOM 2386 N N . ALA B 1 29 ? 10.922 -7.066 9.906 1 97.44 29 ALA B N 1
ATOM 2387 C CA . ALA B 1 29 ? 10.312 -7.578 11.133 1 97.44 29 ALA B CA 1
ATOM 2388 C C . ALA B 1 29 ? 8.805 -7.348 11.133 1 97.44 29 ALA B C 1
ATOM 2390 O O . ALA B 1 29 ? 8.039 -8.211 11.562 1 97.44 29 ALA B O 1
ATOM 2391 N N . ALA B 1 30 ? 8.414 -6.227 10.656 1 97.56 30 ALA B N 1
ATOM 2392 C CA . ALA B 1 30 ? 6.996 -5.895 10.602 1 97.56 30 ALA B CA 1
ATOM 2393 C C . ALA B 1 30 ? 6.246 -6.844 9.672 1 97.56 30 ALA B C 1
ATOM 2395 O O . ALA B 1 30 ? 5.105 -7.223 9.961 1 97.56 30 ALA B O 1
ATOM 2396 N N . MET B 1 31 ? 6.82 -7.223 8.609 1 97.88 31 MET B N 1
ATOM 2397 C CA . MET B 1 31 ? 6.203 -8.156 7.672 1 97.88 31 MET B CA 1
ATOM 2398 C C . MET B 1 31 ? 5.984 -9.516 8.328 1 97.88 31 MET B C 1
ATOM 2400 O O . MET B 1 31 ? 4.934 -10.133 8.141 1 97.88 31 MET B O 1
ATOM 2404 N N . THR B 1 32 ? 7.02 -9.922 9.047 1 97.31 32 THR B N 1
ATOM 2405 C CA . THR B 1 32 ? 6.906 -11.195 9.758 1 97.31 32 THR B CA 1
ATOM 2406 C C . THR B 1 32 ? 5.766 -11.148 10.766 1 97.31 32 THR B C 1
ATOM 2408 O O . THR B 1 32 ? 4.93 -12.055 10.812 1 97.31 32 THR B O 1
ATOM 2411 N N . ARG B 1 33 ? 5.656 -10.109 11.484 1 95.31 33 ARG B N 1
ATOM 2412 C CA . ARG B 1 33 ? 4.605 -9.977 12.492 1 95.31 33 ARG B CA 1
ATOM 2413 C C . ARG B 1 33 ? 3.229 -9.906 11.844 1 95.31 33 ARG B C 1
ATOM 2415 O O . ARG B 1 33 ? 2.273 -10.516 12.336 1 95.31 33 ARG B O 1
ATOM 2422 N N . ALA B 1 34 ? 3.133 -9.164 10.781 1 96.12 34 ALA B N 1
ATOM 2423 C CA . ALA B 1 34 ? 1.863 -9.047 10.078 1 96.12 34 ALA B CA 1
ATOM 2424 C C . ALA B 1 34 ? 1.37 -10.414 9.602 1 96.12 34 ALA B C 1
ATOM 2426 O O . ALA B 1 34 ? 0.174 -10.703 9.664 1 96.12 34 ALA B O 1
ATOM 2427 N N . SER B 1 35 ? 2.291 -11.188 9.086 1 95.75 35 SER B N 1
ATOM 2428 C CA . SER B 1 35 ? 1.89 -12.508 8.625 1 95.75 35 SER B CA 1
ATOM 2429 C C . SER B 1 35 ? 1.411 -13.383 9.781 1 95.75 35 SER B C 1
ATOM 2431 O O . SER B 1 35 ? 0.484 -14.18 9.617 1 95.75 35 SER B O 1
ATOM 2433 N N . GLN B 1 36 ? 1.986 -13.25 10.922 1 95.06 36 GLN B N 1
ATOM 2434 C CA . GLN B 1 36 ? 1.585 -14.016 12.094 1 95.06 36 GLN B CA 1
ATOM 2435 C C . GLN B 1 36 ? 0.174 -13.641 12.539 1 95.06 36 GLN B C 1
ATOM 2437 O O . GLN B 1 36 ? -0.508 -14.438 13.195 1 95.06 36 GLN B O 1
ATOM 2442 N N . LEU B 1 37 ? -0.221 -12.469 12.125 1 93.69 37 LEU B N 1
ATOM 2443 C CA . LEU B 1 37 ? -1.591 -12.039 12.375 1 93.69 37 LEU B CA 1
ATOM 2444 C C . LEU B 1 37 ? -2.506 -12.422 11.219 1 93.69 37 LEU B C 1
ATOM 2446 O O . LEU B 1 37 ? -3.619 -11.898 11.109 1 93.69 37 LEU B O 1
ATOM 2450 N N . GLU B 1 38 ? -1.972 -13.234 10.328 1 92.62 38 GLU B N 1
ATOM 2451 C CA . GLU B 1 38 ? -2.686 -13.859 9.219 1 92.62 38 GLU B CA 1
ATOM 2452 C C . GLU B 1 38 ? -3.096 -12.828 8.172 1 92.62 38 GLU B C 1
ATOM 2454 O O . GLU B 1 38 ? -4.156 -12.953 7.555 1 92.62 38 GLU B O 1
ATOM 2459 N N . ASN B 1 39 ? -2.301 -11.797 8.086 1 94.31 39 ASN B N 1
ATOM 2460 C CA . ASN B 1 39 ? -2.453 -10.891 6.949 1 94.31 39 ASN B CA 1
ATOM 2461 C C . ASN B 1 39 ? -1.782 -11.445 5.699 1 94.31 39 ASN B C 1
ATOM 2463 O O . ASN B 1 39 ? -0.649 -11.922 5.758 1 94.31 39 ASN B O 1
ATOM 2467 N N . LEU B 1 40 ? -2.518 -11.336 4.551 1 95.19 40 LEU B N 1
ATOM 2468 C CA . LEU B 1 40 ? -2.023 -11.891 3.293 1 95.19 40 LEU B CA 1
ATOM 2469 C C . LEU B 1 40 ? -1.167 -10.867 2.551 1 95.19 40 LEU B C 1
ATOM 2471 O O . LEU B 1 40 ? -0.403 -11.227 1.652 1 95.19 40 LEU B O 1
ATOM 2475 N N . PHE B 1 41 ? -1.376 -9.648 2.775 1 96.19 41 PHE B N 1
ATOM 2476 C CA . PHE B 1 41 ? -0.609 -8.539 2.219 1 96.19 41 PHE B CA 1
ATOM 2477 C C . PHE B 1 41 ? -0.213 -7.551 3.309 1 96.19 41 PHE B C 1
ATOM 2479 O O . PHE B 1 41 ? -0.995 -7.281 4.223 1 96.19 41 PHE B O 1
ATOM 2486 N N . SER B 1 42 ? 1.002 -6.988 3.141 1 97.44 42 SER B N 1
ATOM 2487 C CA . SER B 1 42 ? 1.421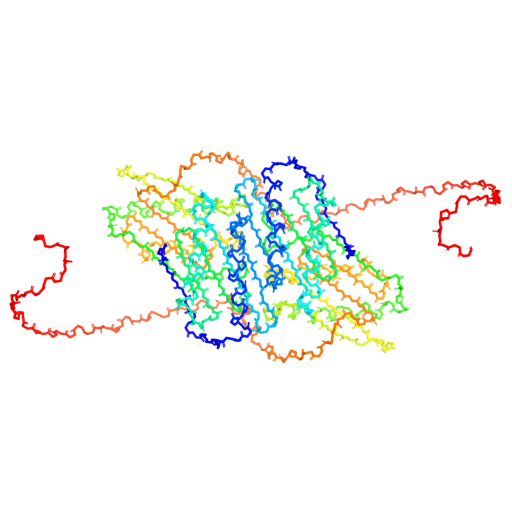 -5.895 4.008 1 97.44 42 SER B CA 1
ATOM 2488 C C . SER B 1 42 ? 2.43 -4.988 3.309 1 97.44 42 SER B C 1
ATOM 2490 O O . SER B 1 42 ? 3.305 -5.469 2.584 1 97.44 42 SER B O 1
ATOM 2492 N N . GLY B 1 43 ? 2.27 -3.703 3.494 1 96.75 43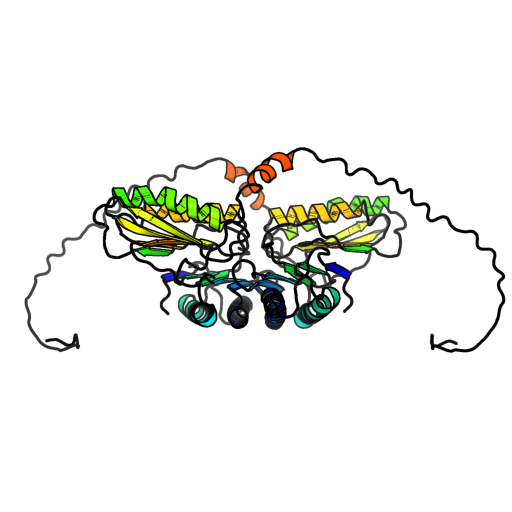 GLY B N 1
ATOM 2493 C CA . GLY B 1 43 ? 3.209 -2.666 3.1 1 96.75 43 GLY B CA 1
ATOM 2494 C C . GLY B 1 43 ? 3.584 -1.737 4.238 1 96.75 43 GLY B C 1
ATOM 2495 O O . GLY B 1 43 ? 2.746 -1.403 5.078 1 96.75 43 GLY B O 1
ATOM 2496 N N . PHE B 1 44 ? 4.859 -1.374 4.223 1 96.5 44 PHE B N 1
ATOM 2497 C CA . PHE B 1 44 ? 5.355 -0.567 5.332 1 96.5 44 PHE B CA 1
ATOM 2498 C C . PHE B 1 44 ? 6.309 0.51 4.832 1 96.5 44 PHE B C 1
ATOM 2500 O O . PHE B 1 44 ? 6.938 0.353 3.785 1 96.5 44 PHE B O 1
ATOM 2507 N N . SER B 1 45 ? 6.379 1.584 5.645 1 95.06 45 SER B N 1
ATOM 2508 C CA . SER B 1 45 ? 7.531 2.471 5.551 1 95.06 45 SER B CA 1
ATOM 2509 C C . SER B 1 45 ? 8.125 2.758 6.93 1 95.06 45 SER B C 1
ATOM 2511 O O . SER B 1 45 ? 7.387 2.906 7.906 1 95.06 45 SER B O 1
ATOM 2513 N N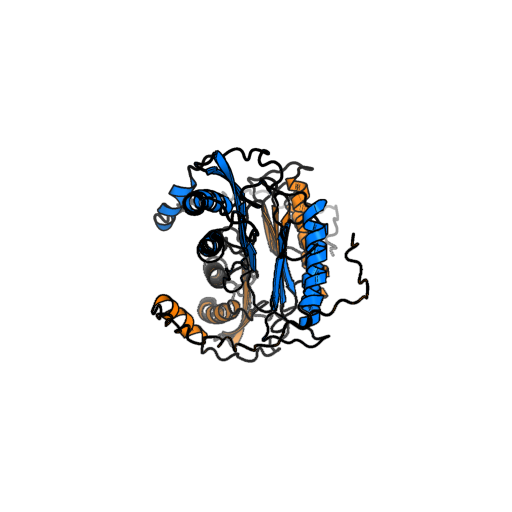 . SER B 1 46 ? 9.461 2.787 6.988 1 94 46 SER B N 1
ATOM 2514 C CA . SER B 1 46 ? 10.203 3.121 8.195 1 94 46 SER B CA 1
ATOM 2515 C C . SER B 1 46 ? 11.305 4.137 7.906 1 94 46 SER B C 1
ATOM 2517 O O . SER B 1 46 ? 11.953 4.078 6.859 1 94 46 SER B O 1
ATOM 2519 N N . GLY B 1 47 ? 11.492 5.043 8.898 1 91.56 47 GLY B N 1
ATOM 2520 C CA . GLY B 1 47 ? 12.508 6.066 8.742 1 91.56 47 GLY B CA 1
ATOM 2521 C C . GLY B 1 47 ? 11.961 7.379 8.211 1 91.56 47 GLY B C 1
ATOM 2522 O O . GLY B 1 47 ? 10.766 7.488 7.926 1 91.56 47 GLY B O 1
ATOM 2523 N N . VAL B 1 48 ? 12.859 8.352 8.188 1 84.06 48 VAL B N 1
ATOM 2524 C CA . VAL B 1 48 ? 12.469 9.688 7.754 1 84.06 48 VAL B CA 1
ATOM 2525 C C . VAL B 1 48 ? 13.461 10.203 6.719 1 84.06 48 VAL B C 1
ATOM 2527 O O . VAL B 1 48 ? 14.641 9.828 6.738 1 84.06 48 VAL B O 1
ATOM 2530 N N . GLY B 1 49 ? 12.898 10.984 5.738 1 83.31 49 GLY B N 1
ATOM 2531 C CA . GLY B 1 49 ? 13.766 11.594 4.746 1 83.31 49 GLY B CA 1
ATOM 2532 C C . GLY B 1 49 ? 14.539 10.586 3.926 1 83.31 49 GLY B C 1
ATOM 2533 O O . GLY B 1 49 ? 13.969 9.625 3.404 1 83.31 49 GLY B O 1
ATOM 2534 N N . GLU B 1 50 ? 15.898 10.773 3.861 1 85.56 50 GLU B N 1
ATOM 2535 C CA . GLU B 1 50 ? 16.75 9.953 2.998 1 85.56 50 GLU B CA 1
ATOM 2536 C C . GLU B 1 50 ? 16.984 8.57 3.6 1 85.56 50 GLU B C 1
ATOM 2538 O O . GLU B 1 50 ? 17.484 7.672 2.926 1 85.56 50 GLU B O 1
ATOM 2543 N N . ASN B 1 51 ? 16.547 8.422 4.832 1 90.69 51 ASN B N 1
ATOM 2544 C CA . ASN B 1 51 ? 16.766 7.141 5.496 1 90.69 51 ASN B CA 1
ATOM 2545 C C . ASN B 1 51 ? 15.547 6.234 5.379 1 90.69 51 ASN B C 1
ATOM 2547 O O . ASN B 1 51 ? 15.523 5.141 5.941 1 90.69 51 ASN B O 1
ATOM 2551 N N . THR B 1 52 ? 14.562 6.695 4.633 1 92.94 52 THR B N 1
ATOM 2552 C CA . THR B 1 52 ? 13.305 5.961 4.547 1 92.94 52 THR B CA 1
ATOM 2553 C C . THR B 1 52 ? 13.484 4.668 3.752 1 92.94 52 THR B C 1
ATOM 2555 O O . THR B 1 52 ? 14.172 4.652 2.73 1 92.94 52 THR B O 1
ATOM 2558 N N . VAL B 1 53 ? 12.82 3.588 4.273 1 95.75 53 VAL B N 1
ATOM 2559 C CA . VAL B 1 53 ? 12.766 2.303 3.584 1 95.75 53 VAL B CA 1
ATOM 2560 C C . VAL B 1 53 ? 11.305 1.856 3.449 1 95.75 53 VAL B C 1
ATOM 2562 O O . VAL B 1 53 ? 10.523 1.979 4.395 1 95.75 53 VAL B O 1
ATOM 2565 N N . TYR B 1 54 ? 11.008 1.406 2.27 1 96.06 54 TYR B N 1
ATOM 2566 C CA . TYR B 1 54 ? 9.711 0.811 1.986 1 96.06 54 TYR B CA 1
ATOM 2567 C C . TYR B 1 54 ? 9.812 -0.706 1.886 1 96.06 54 TYR B C 1
ATOM 2569 O O . TYR B 1 54 ? 10.789 -1.232 1.345 1 96.06 54 TYR B O 1
ATOM 2577 N N . GLY B 1 55 ? 8.844 -1.394 2.445 1 97.69 55 GLY B N 1
ATOM 2578 C CA . GLY B 1 55 ? 8.797 -2.846 2.395 1 97.69 55 GLY B CA 1
ATOM 2579 C C . GLY B 1 55 ? 7.418 -3.391 2.074 1 97.69 55 GLY B C 1
ATOM 2580 O O . GLY B 1 55 ? 6.406 -2.801 2.463 1 97.69 55 GLY B O 1
ATOM 2581 N N . LEU B 1 56 ? 7.43 -4.543 1.437 1 97.5 56 LEU B N 1
ATOM 2582 C CA . LEU B 1 56 ? 6.168 -5.176 1.055 1 97.5 56 LEU B CA 1
ATOM 2583 C C . LEU B 1 56 ? 6.289 -6.695 1.101 1 97.5 56 LEU B C 1
ATOM 2585 O O . LEU B 1 56 ? 7.312 -7.254 0.7 1 97.5 56 LEU B O 1
ATOM 2589 N N . ALA B 1 57 ? 5.262 -7.312 1.635 1 98.19 57 ALA B N 1
ATOM 2590 C CA . ALA B 1 57 ? 5.09 -8.758 1.56 1 98.19 57 ALA B CA 1
ATOM 2591 C C . ALA B 1 57 ? 3.711 -9.125 1.014 1 98.19 57 ALA B C 1
ATOM 2593 O O . ALA B 1 57 ? 2.717 -8.477 1.344 1 98.19 57 ALA B O 1
ATOM 2594 N N . ASN B 1 58 ? 3.697 -10.109 0.171 1 96.81 58 ASN B N 1
ATOM 2595 C CA . ASN B 1 58 ? 2.459 -10.539 -0.472 1 96.81 58 ASN B CA 1
ATOM 2596 C C . ASN B 1 58 ? 2.385 -12.055 -0.587 1 96.81 58 ASN B C 1
ATOM 2598 O O . ASN B 1 58 ? 3.322 -12.695 -1.071 1 96.81 58 ASN B O 1
ATOM 2602 N N . CYS B 1 59 ? 1.256 -12.625 -0.192 1 95.69 59 CYS B N 1
ATOM 2603 C CA . CYS B 1 59 ? 1.038 -14.062 -0.282 1 95.69 59 CYS B CA 1
ATOM 2604 C C . CYS B 1 59 ? 0.056 -14.398 -1.398 1 95.69 59 CYS B C 1
ATOM 2606 O O . CYS B 1 59 ? -0.684 -13.531 -1.861 1 95.69 59 CYS B O 1
ATOM 2608 N N . ARG B 1 60 ? 0.058 -15.609 -1.862 1 90.62 60 ARG B N 1
ATOM 2609 C CA . ARG B 1 60 ? -0.788 -16.094 -2.951 1 90.62 60 ARG B CA 1
ATOM 2610 C C . ARG B 1 60 ? -2.264 -15.969 -2.588 1 90.62 60 ARG B C 1
ATOM 2612 O O . ARG B 1 60 ? -3.102 -15.688 -3.447 1 90.62 60 ARG B O 1
ATOM 2619 N N . GLY B 1 61 ? -2.736 -16.297 -1.388 1 86.44 61 GLY B N 1
ATOM 2620 C CA . GLY B 1 61 ? -4.066 -16.016 -0.867 1 86.44 61 GLY B CA 1
ATOM 2621 C C . GLY B 1 61 ? -5.043 -17.156 -1.088 1 86.44 61 GLY B C 1
ATOM 2622 O O . GLY B 1 61 ? -6.137 -17.156 -0.52 1 86.44 61 GLY B O 1
ATOM 2623 N N . ASP B 1 62 ? -4.727 -18.078 -1.927 1 84.56 62 ASP B N 1
ATOM 2624 C CA . ASP B 1 62 ? -5.668 -19.156 -2.217 1 84.56 62 ASP B CA 1
ATOM 2625 C C . ASP B 1 62 ? -5.34 -20.406 -1.402 1 84.56 62 ASP B C 1
ATOM 2627 O O . ASP B 1 62 ? -5.969 -21.438 -1.581 1 84.56 62 ASP B O 1
ATOM 2631 N N . LEU B 1 63 ? -4.379 -20.297 -0.592 1 86.25 63 LEU B N 1
ATOM 2632 C CA . LEU B 1 63 ? -3.941 -21.438 0.219 1 86.25 63 LEU B CA 1
ATOM 2633 C C . LEU B 1 63 ? -4.086 -21.125 1.705 1 86.25 63 LEU B C 1
ATOM 2635 O O . LEU B 1 63 ? -4.34 -19.984 2.084 1 86.25 63 LEU B O 1
ATOM 2639 N N . ASN B 1 64 ? -3.939 -22.219 2.445 1 86.69 64 ASN B N 1
ATOM 2640 C CA . ASN B 1 64 ? -3.977 -22.031 3.891 1 86.69 64 ASN B CA 1
ATOM 2641 C C . ASN B 1 64 ? -2.85 -21.125 4.367 1 86.69 64 ASN B C 1
ATOM 2643 O O . ASN B 1 64 ? -1.672 -21.438 4.188 1 86.69 64 ASN B O 1
ATOM 2647 N N . ILE B 1 65 ? -3.238 -20.125 5.062 1 89.56 65 ILE B N 1
ATOM 2648 C CA . ILE B 1 65 ? -2.297 -19.062 5.414 1 89.56 65 ILE B CA 1
ATOM 2649 C C . ILE B 1 65 ? -1.273 -19.594 6.414 1 89.56 65 ILE B C 1
ATOM 2651 O O . ILE B 1 65 ? -0.083 -19.297 6.32 1 89.56 65 ILE B O 1
ATOM 2655 N N . ARG B 1 66 ? -1.593 -20.359 7.363 1 91.81 66 ARG B N 1
ATOM 2656 C CA . ARG B 1 66 ? -0.708 -20.844 8.414 1 91.81 66 ARG B CA 1
ATOM 2657 C C . ARG B 1 66 ? 0.277 -21.875 7.875 1 91.81 66 ARG B C 1
ATOM 2659 O O . ARG B 1 66 ? 1.417 -21.953 8.336 1 91.81 66 ARG B O 1
ATOM 2666 N N . GLN B 1 67 ? -0.183 -22.547 6.852 1 90.25 67 GLN B N 1
ATOM 2667 C CA . GLN B 1 67 ? 0.639 -23.625 6.316 1 90.25 67 GLN B CA 1
ATOM 2668 C C . GLN B 1 67 ? 1.606 -23.109 5.258 1 90.25 67 GLN B C 1
ATOM 2670 O O . GLN B 1 67 ? 2.719 -23.625 5.121 1 90.25 67 GLN B O 1
ATOM 2675 N N . TYR B 1 68 ? 1.186 -22.094 4.559 1 92.12 68 TYR B N 1
ATOM 2676 C CA . TYR B 1 68 ? 1.979 -21.75 3.387 1 92.12 68 TYR B CA 1
ATOM 2677 C C . TYR B 1 68 ? 2.502 -20.312 3.484 1 92.12 68 TYR B C 1
ATOM 2679 O O . TYR B 1 68 ? 3.688 -20.062 3.258 1 92.12 68 TYR B O 1
ATOM 2687 N N . CYS B 1 69 ? 1.662 -19.375 3.91 1 94.5 69 CYS B N 1
ATOM 2688 C CA . CYS B 1 69 ? 2.041 -17.969 3.883 1 94.5 69 CYS B CA 1
ATOM 2689 C C . CYS B 1 69 ? 3.008 -17.641 5.016 1 94.5 69 CYS B C 1
ATOM 2691 O O . CYS B 1 69 ? 4.094 -17.109 4.777 1 94.5 69 CYS B O 1
ATOM 2693 N N . ILE B 1 70 ? 2.699 -18.016 6.223 1 96.25 70 ILE B N 1
ATOM 2694 C CA . ILE B 1 70 ? 3.467 -17.625 7.402 1 96.25 70 ILE B CA 1
ATOM 2695 C C . ILE B 1 70 ? 4.883 -18.188 7.305 1 96.25 70 ILE B C 1
ATOM 2697 O O . ILE B 1 70 ? 5.863 -17.438 7.371 1 96.25 70 ILE B O 1
ATOM 2701 N N . PRO B 1 71 ? 5.035 -19.5 7.023 1 95.62 71 PRO B N 1
ATOM 2702 C CA . PRO B 1 71 ? 6.41 -20 6.906 1 95.62 71 PRO B CA 1
ATOM 2703 C C . PRO B 1 71 ? 7.156 -19.406 5.715 1 95.62 71 PRO B C 1
ATOM 2705 O O . PRO B 1 71 ? 8.367 -19.203 5.777 1 95.62 71 PRO B O 1
ATOM 2708 N N . CYS B 1 72 ? 6.484 -19.109 4.691 1 97.38 72 CYS B N 1
ATOM 2709 C CA . CYS B 1 72 ? 7.105 -18.547 3.502 1 97.38 72 CYS B CA 1
ATOM 2710 C C . CYS B 1 72 ? 7.699 -17.172 3.805 1 97.38 72 CYS B C 1
ATOM 2712 O O . CYS B 1 72 ? 8.859 -16.906 3.492 1 97.38 72 CYS B O 1
ATOM 2714 N N . ILE B 1 73 ? 6.902 -16.281 4.418 1 98.44 73 ILE B N 1
ATOM 2715 C CA . ILE B 1 73 ? 7.375 -14.938 4.738 1 98.44 73 ILE B CA 1
ATOM 2716 C C . ILE B 1 73 ? 8.531 -15.016 5.734 1 98.44 73 ILE B C 1
ATOM 2718 O O . ILE B 1 73 ? 9.523 -14.305 5.602 1 98.44 73 ILE B O 1
ATOM 2722 N N . GLN B 1 74 ? 8.422 -15.898 6.691 1 97.56 74 GLN B N 1
ATOM 2723 C CA . GLN B 1 74 ? 9.484 -16.062 7.676 1 97.56 74 GLN B CA 1
ATOM 2724 C C . GLN B 1 74 ? 10.797 -16.469 7.008 1 97.56 74 GLN B C 1
ATOM 2726 O O . GLN B 1 74 ? 11.844 -15.898 7.289 1 97.56 74 GLN B O 1
ATOM 2731 N N . ASP B 1 75 ? 10.664 -17.453 6.164 1 97.38 75 ASP B N 1
ATOM 2732 C CA . ASP B 1 75 ? 11.859 -17.906 5.461 1 97.38 75 ASP B CA 1
ATOM 2733 C C . ASP B 1 75 ? 12.398 -16.828 4.531 1 97.38 75 ASP B C 1
ATOM 2735 O O . ASP B 1 75 ? 13.609 -16.609 4.473 1 97.38 75 ASP B O 1
ATOM 2739 N N . ALA B 1 76 ? 11.547 -16.156 3.785 1 98.62 76 ALA B N 1
ATOM 2740 C CA . ALA B 1 76 ? 11.945 -15.133 2.832 1 98.62 76 ALA B CA 1
ATOM 2741 C C . ALA B 1 76 ? 12.688 -13.992 3.531 1 98.62 76 ALA B C 1
ATOM 2743 O O . ALA B 1 76 ? 13.695 -13.5 3.029 1 98.62 76 ALA B O 1
ATOM 2744 N N . VAL B 1 77 ? 12.156 -13.562 4.641 1 98.5 77 VAL B N 1
ATOM 2745 C CA . VAL B 1 77 ? 12.766 -12.477 5.402 1 98.5 77 VAL B CA 1
ATOM 2746 C C . VAL B 1 77 ? 14.156 -12.891 5.879 1 98.5 77 VAL B C 1
ATOM 2748 O O . VAL B 1 77 ? 15.094 -12.094 5.836 1 98.5 77 VAL B O 1
ATOM 2751 N N . GLN B 1 78 ? 14.289 -14.109 6.305 1 97.31 78 GLN B N 1
ATOM 2752 C CA . GLN B 1 78 ? 15.594 -14.602 6.73 1 97.31 78 GLN B CA 1
ATOM 2753 C C . GLN B 1 78 ? 16.562 -14.672 5.555 1 97.31 78 GLN B C 1
ATOM 2755 O O . GLN B 1 78 ? 17.703 -14.195 5.645 1 97.31 78 GLN B O 1
ATOM 2760 N N . GLN B 1 79 ? 16.141 -15.219 4.465 1 97.5 79 GLN B N 1
ATOM 2761 C CA . GLN B 1 79 ? 17.016 -15.477 3.322 1 97.5 79 GLN B CA 1
ATOM 2762 C C . GLN B 1 79 ? 17.422 -14.18 2.631 1 97.5 79 GLN B C 1
ATOM 2764 O O . GLN B 1 79 ? 18.562 -14.023 2.213 1 97.5 79 GLN B O 1
ATOM 2769 N N . ILE B 1 80 ? 16.531 -13.242 2.531 1 98.25 80 ILE B N 1
ATOM 2770 C CA . ILE B 1 80 ? 16.844 -12.023 1.793 1 98.25 80 ILE B CA 1
ATOM 2771 C C . ILE B 1 80 ? 17.906 -11.211 2.549 1 98.25 80 ILE B C 1
ATOM 2773 O O . ILE B 1 80 ? 18.734 -10.539 1.936 1 98.25 80 ILE B O 1
ATOM 2777 N N . GLN B 1 81 ? 17.906 -11.273 3.867 1 96.62 81 GLN B N 1
ATOM 2778 C CA . GLN B 1 81 ? 18.906 -10.586 4.676 1 96.62 81 GLN B CA 1
ATOM 2779 C C . GLN B 1 81 ? 20.297 -11.219 4.496 1 96.62 81 GLN B C 1
ATOM 2781 O O . GLN B 1 81 ? 21.312 -10.523 4.566 1 96.62 81 GLN B O 1
ATOM 2786 N N . LYS B 1 82 ? 20.25 -12.484 4.297 1 95.38 82 LYS B N 1
ATOM 2787 C CA . LYS B 1 82 ? 21.516 -13.195 4.09 1 95.38 82 LYS B CA 1
ATOM 2788 C C . LYS B 1 82 ? 22.031 -12.992 2.668 1 95.38 82 LYS B C 1
ATOM 2790 O O . LYS B 1 82 ? 23.203 -12.672 2.467 1 95.38 82 LYS B O 1
ATOM 2795 N N . ILE B 1 83 ? 21.188 -13.148 1.672 1 96.38 83 ILE B N 1
ATOM 2796 C CA . ILE B 1 83 ? 21.547 -13.141 0.258 1 96.38 83 ILE B CA 1
ATOM 2797 C C . ILE B 1 83 ? 21.922 -11.727 -0.177 1 96.38 83 ILE B C 1
ATOM 2799 O O . ILE B 1 83 ? 22.859 -11.539 -0.946 1 96.38 83 ILE B O 1
ATOM 2803 N N . CYS B 1 84 ? 21.172 -10.75 0.271 1 97.31 84 CYS B N 1
ATOM 2804 C CA . CYS B 1 84 ? 21.344 -9.375 -0.179 1 97.31 84 CYS B CA 1
ATOM 2805 C C . CYS B 1 84 ? 21.906 -8.508 0.937 1 97.31 84 CYS B C 1
ATOM 2807 O O . CYS B 1 84 ? 21.484 -7.359 1.108 1 97.31 84 CYS B O 1
ATOM 2809 N N . LEU B 1 85 ? 22.797 -9.117 1.729 1 94.69 85 LEU B N 1
ATOM 2810 C CA . LEU B 1 85 ? 23.422 -8.406 2.832 1 94.69 85 LEU B CA 1
ATOM 2811 C C . LEU B 1 85 ? 24.094 -7.121 2.342 1 94.69 85 LEU B C 1
ATOM 2813 O O . LEU B 1 85 ? 24.828 -7.137 1.359 1 94.69 85 LEU B O 1
ATOM 2817 N N . GLY B 1 86 ? 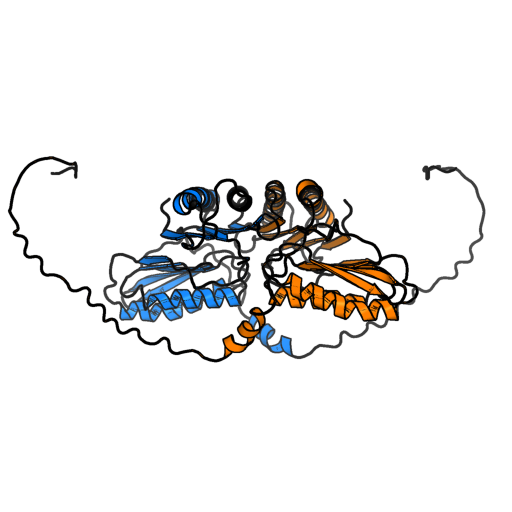23.766 -6.047 2.92 1 95.62 86 GLY B N 1
ATOM 2818 C CA . GLY B 1 86 ? 24.391 -4.77 2.615 1 95.62 86 GLY B CA 1
ATOM 2819 C C . GLY B 1 86 ? 23.75 -4.062 1.434 1 95.62 86 GLY B C 1
ATOM 2820 O O . GLY B 1 86 ? 24.266 -3.041 0.968 1 95.62 86 GLY B O 1
ATOM 2821 N N . LYS B 1 87 ? 22.656 -4.574 0.911 1 97.25 87 LYS B N 1
ATOM 2822 C CA . LYS B 1 87 ? 21.953 -3.936 -0.203 1 97.25 87 LYS B CA 1
ATOM 2823 C C . LYS B 1 87 ? 20.719 -3.188 0.28 1 97.25 87 LYS B C 1
ATOM 2825 O O . LYS B 1 87 ? 20.062 -3.604 1.243 1 97.25 87 LYS B O 1
ATOM 2830 N N . SER B 1 88 ? 20.344 -2.033 -0.359 1 96.12 88 SER B N 1
ATOM 2831 C CA . SER B 1 88 ? 19.234 -1.204 0.085 1 96.12 88 SER B CA 1
ATOM 2832 C C . SER B 1 88 ? 18.016 -1.402 -0.802 1 96.12 88 SER B C 1
ATOM 2834 O O . SER B 1 88 ? 17 -0.718 -0.636 1 96.12 88 SER B O 1
ATOM 2836 N N . ASP B 1 89 ? 18.125 -2.203 -1.766 1 96.38 89 ASP B N 1
ATOM 2837 C CA . ASP B 1 89 ? 17.062 -2.547 -2.697 1 96.38 89 ASP B CA 1
ATOM 2838 C C . ASP B 1 89 ? 17.141 -4.016 -3.102 1 96.38 89 ASP B C 1
ATOM 2840 O O . ASP B 1 89 ? 18.094 -4.438 -3.76 1 96.38 89 ASP B O 1
ATOM 2844 N N . ALA B 1 90 ? 16.078 -4.734 -2.678 1 97.94 90 ALA B N 1
ATOM 2845 C CA . ALA B 1 90 ? 16.125 -6.18 -2.883 1 97.94 90 ALA B CA 1
ATOM 2846 C C . ALA B 1 90 ? 14.727 -6.773 -2.953 1 97.94 90 ALA B C 1
ATOM 2848 O O . ALA B 1 90 ? 13.766 -6.172 -2.475 1 97.94 90 ALA B O 1
ATOM 2849 N N . GLN B 1 91 ? 14.688 -7.918 -3.604 1 98.06 91 GLN B N 1
ATOM 2850 C CA . GLN B 1 91 ? 13.445 -8.68 -3.727 1 98.06 91 GLN B CA 1
ATOM 2851 C C . GLN B 1 91 ? 13.734 -10.18 -3.82 1 98.06 91 GLN B C 1
ATOM 2853 O O . GLN B 1 91 ? 14.773 -10.586 -4.352 1 98.06 91 GLN B O 1
ATOM 2858 N N . ILE B 1 92 ? 12.859 -10.977 -3.234 1 98.12 92 ILE B N 1
ATOM 2859 C CA . ILE B 1 92 ? 12.984 -12.43 -3.285 1 98.12 92 ILE B CA 1
ATOM 2860 C C . ILE B 1 92 ? 11.625 -13.055 -3.584 1 98.12 92 ILE B C 1
ATOM 2862 O O . ILE B 1 92 ? 10.602 -12.578 -3.098 1 98.12 92 ILE B O 1
ATOM 2866 N N . TRP B 1 93 ? 11.594 -14.109 -4.453 1 97.31 93 TRP B N 1
ATOM 2867 C CA . TRP B 1 93 ? 10.367 -14.758 -4.914 1 97.31 93 TRP B CA 1
ATOM 2868 C C . TRP B 1 93 ? 10.328 -16.219 -4.465 1 97.31 93 TRP B C 1
ATOM 2870 O O . TRP B 1 93 ? 11.312 -16.938 -4.594 1 97.31 93 TRP B O 1
ATOM 2880 N N . TYR B 1 94 ? 9.203 -16.562 -3.963 1 95.12 94 TYR B N 1
ATOM 2881 C CA . TYR B 1 94 ? 8.836 -17.953 -3.697 1 95.12 94 TYR B CA 1
ATOM 2882 C C . TYR B 1 94 ? 7.559 -18.328 -4.441 1 95.12 94 TYR B C 1
ATOM 2884 O O . TYR B 1 94 ? 6.926 -17.469 -5.07 1 95.12 94 TYR B O 1
ATOM 2892 N N . ASP B 1 95 ? 7.238 -19.594 -4.348 1 87.94 95 ASP B N 1
ATOM 2893 C CA . ASP B 1 95 ? 5.988 -20.047 -4.941 1 87.94 95 ASP B CA 1
ATOM 2894 C C . ASP B 1 95 ? 4.785 -19.438 -4.219 1 87.94 95 ASP B C 1
ATOM 2896 O O . ASP B 1 95 ? 3.746 -19.188 -4.832 1 87.94 95 ASP B O 1
ATOM 2900 N N . TYR B 1 96 ? 4.98 -19.109 -2.963 1 93.31 96 TYR B N 1
ATOM 2901 C CA . TYR B 1 96 ? 3.803 -18.828 -2.156 1 93.31 96 TYR B CA 1
ATOM 2902 C C . TYR B 1 96 ? 3.82 -17.375 -1.668 1 93.31 96 TYR B C 1
ATOM 2904 O O . TYR B 1 96 ? 2.828 -16.891 -1.125 1 93.31 96 TYR B O 1
ATOM 2912 N N . CYS B 1 97 ? 4.945 -16.703 -1.84 1 96.56 97 CYS B N 1
ATOM 2913 C CA . CYS B 1 97 ? 5.016 -15.328 -1.358 1 96.56 97 CYS B CA 1
ATOM 2914 C C . CYS B 1 97 ? 6.102 -14.547 -2.086 1 96.56 97 CYS B C 1
ATOM 2916 O O . CYS B 1 97 ? 6.914 -15.133 -2.807 1 96.56 97 CYS B O 1
ATOM 2918 N N . ILE B 1 98 ? 6.055 -13.258 -1.971 1 97.31 98 ILE B N 1
ATOM 2919 C CA . ILE B 1 98 ? 7.113 -12.352 -2.395 1 97.31 98 ILE B CA 1
ATOM 2920 C C . ILE B 1 98 ? 7.434 -11.367 -1.27 1 97.31 98 ILE B C 1
ATOM 2922 O O . ILE B 1 98 ? 6.543 -10.953 -0.529 1 97.31 98 ILE B O 1
ATOM 2926 N N . VAL B 1 99 ? 8.711 -10.969 -1.13 1 98.5 99 VAL B N 1
ATOM 2927 C CA . VAL B 1 99 ? 9.172 -9.961 -0.188 1 98.5 99 VAL B CA 1
ATOM 2928 C C . VAL B 1 99 ? 10.086 -8.969 -0.905 1 98.5 99 VAL B C 1
ATOM 2930 O O . VAL B 1 99 ? 10.969 -9.367 -1.67 1 98.5 99 VAL B O 1
ATOM 2933 N N . ARG B 1 100 ? 9.82 -7.711 -0.628 1 98 100 ARG B N 1
ATOM 2934 C CA . ARG B 1 100 ? 10.602 -6.656 -1.271 1 98 100 ARG B CA 1
ATOM 2935 C C . ARG B 1 100 ? 10.836 -5.492 -0.318 1 98 100 ARG B C 1
ATOM 2937 O O . ARG B 1 100 ? 9.977 -5.176 0.509 1 98 100 ARG B O 1
ATOM 2944 N N . TYR B 1 101 ? 12.023 -4.852 -0.451 1 97.88 101 TYR B N 1
ATOM 2945 C CA . TYR B 1 101 ? 12.25 -3.559 0.184 1 97.88 101 TYR B CA 1
ATOM 2946 C C . TYR B 1 101 ? 13.07 -2.643 -0.718 1 97.88 101 TYR B C 1
ATOM 2948 O O . TYR B 1 101 ? 13.82 -3.115 -1.576 1 97.88 101 TYR B O 1
ATOM 2956 N N . SER B 1 102 ? 12.914 -1.38 -0.523 1 95.94 102 SER B N 1
ATOM 2957 C CA . SER B 1 102 ? 13.602 -0.377 -1.331 1 95.94 102 SER B CA 1
ATOM 2958 C C . SER B 1 102 ? 13.633 0.975 -0.625 1 95.94 102 SER B C 1
ATOM 2960 O O . SER B 1 102 ? 12.805 1.246 0.244 1 95.94 102 SER B O 1
ATOM 2962 N N . ARG B 1 103 ? 14.555 1.781 -1.022 1 93.5 103 ARG B N 1
ATOM 2963 C CA . ARG B 1 103 ? 14.602 3.158 -0.543 1 93.5 103 ARG B CA 1
ATOM 2964 C C . ARG B 1 103 ? 13.664 4.051 -1.344 1 93.5 103 ARG B C 1
ATOM 2966 O O . ARG B 1 103 ? 13.391 5.188 -0.947 1 93.5 103 ARG B O 1
ATOM 2973 N N . GLU B 1 104 ? 13.258 3.566 -2.457 1 91 104 GLU B N 1
ATOM 2974 C CA . GLU B 1 104 ? 12.289 4.277 -3.283 1 91 104 GLU B CA 1
ATOM 2975 C C . GLU B 1 104 ? 10.875 3.771 -3.033 1 91 104 GLU B C 1
ATOM 2977 O O . GLU B 1 104 ? 10.656 2.566 -2.891 1 91 104 GLU B O 1
ATOM 2982 N N . ASN B 1 105 ? 9.961 4.824 -2.955 1 90.5 105 ASN B N 1
ATOM 2983 C CA . ASN B 1 105 ? 8.562 4.43 -2.844 1 90.5 105 ASN B CA 1
ATOM 2984 C C . ASN B 1 105 ? 8.07 3.73 -4.109 1 90.5 105 ASN B C 1
ATOM 2986 O O . ASN B 1 105 ? 7.953 4.359 -5.164 1 90.5 105 ASN B O 1
ATOM 2990 N N . PHE B 1 106 ? 7.695 2.422 -3.955 1 91.5 106 PHE B N 1
ATOM 2991 C CA . PHE B 1 106 ? 7.289 1.649 -5.121 1 91.5 106 PHE B CA 1
ATOM 2992 C C . PHE B 1 106 ? 5.832 1.218 -5.004 1 91.5 106 PHE B C 1
ATOM 2994 O O . PHE B 1 106 ? 5.332 0.463 -5.84 1 91.5 106 PHE B O 1
ATOM 3001 N N . PHE B 1 107 ? 5.152 1.633 -4.016 1 90.62 107 PHE B N 1
ATOM 3002 C CA . PHE B 1 107 ? 3.764 1.224 -3.83 1 90.62 107 PHE B CA 1
ATOM 3003 C C . PHE B 1 107 ? 2.906 1.669 -5.008 1 90.62 107 PHE B C 1
ATOM 3005 O O . PHE B 1 107 ? 3.055 2.789 -5.504 1 90.62 107 PHE B O 1
ATOM 3012 N N . GLY B 1 108 ? 2.066 0.665 -5.414 1 87.06 108 GLY B N 1
ATOM 3013 C CA . GLY B 1 108 ? 1.086 0.992 -6.438 1 87.06 108 GLY B CA 1
ATOM 3014 C C . GLY B 1 108 ? 1.69 1.128 -7.824 1 87.06 108 GLY B C 1
ATOM 3015 O O . GLY B 1 108 ? 1.003 1.516 -8.773 1 87.06 108 GLY B O 1
ATOM 3016 N N . THR B 1 109 ? 2.957 0.837 -7.93 1 85.12 109 THR B N 1
ATOM 3017 C CA . THR B 1 109 ? 3.633 1.052 -9.203 1 85.12 109 THR B CA 1
ATOM 3018 C C . THR B 1 109 ? 4.121 -0.271 -9.789 1 85.12 109 THR B C 1
ATOM 3020 O O . THR B 1 109 ? 4.738 -1.075 -9.086 1 85.12 109 THR B O 1
ATOM 3023 N N . PHE B 1 110 ? 3.812 -0.394 -11.016 1 85.94 110 PHE B N 1
ATOM 3024 C CA . PHE B 1 110 ? 4.355 -1.535 -11.742 1 85.94 110 PHE B CA 1
ATOM 3025 C C . PHE B 1 110 ? 5.797 -1.275 -12.156 1 85.94 110 PHE B C 1
ATOM 3027 O O . PHE B 1 110 ? 6.125 -0.186 -12.633 1 85.94 110 PHE B O 1
ATOM 3034 N N . ASP B 1 111 ? 6.594 -2.229 -11.828 1 84.75 111 ASP B N 1
ATOM 3035 C CA . ASP B 1 111 ? 7.996 -2.246 -12.227 1 84.75 111 ASP B CA 1
ATOM 3036 C C . ASP B 1 111 ? 8.344 -3.535 -12.969 1 84.75 111 ASP B C 1
ATOM 3038 O O . ASP B 1 111 ? 8.406 -4.609 -12.367 1 84.75 111 ASP B O 1
ATOM 3042 N N . GLY B 1 112 ? 8.633 -3.371 -14.258 1 85.88 112 GLY B N 1
ATOM 3043 C CA . GLY B 1 112 ? 8.914 -4.539 -15.078 1 85.88 112 GLY B CA 1
ATOM 3044 C C . GLY B 1 112 ? 10.391 -4.871 -15.164 1 85.88 112 GLY B C 1
ATOM 3045 O O . GLY B 1 112 ? 10.789 -5.742 -15.938 1 85.88 112 GLY B O 1
ATOM 3046 N N . SER B 1 113 ? 11.195 -4.215 -14.383 1 84.56 113 SER B N 1
ATOM 3047 C CA . SER B 1 113 ? 12.641 -4.32 -14.531 1 84.56 113 SER B CA 1
ATOM 3048 C C . SER B 1 113 ? 13.18 -5.559 -13.82 1 84.56 113 SER B C 1
ATOM 3050 O O . SER B 1 113 ? 14.32 -5.961 -14.047 1 84.56 113 SER B O 1
ATOM 3052 N N . ARG B 1 114 ? 12.391 -6.223 -13.031 1 90.19 114 ARG B N 1
ATOM 3053 C CA . ARG B 1 114 ? 12.82 -7.422 -12.312 1 90.19 114 ARG B CA 1
ATOM 3054 C C . ARG B 1 114 ? 12.055 -8.648 -12.797 1 90.19 114 ARG B C 1
ATOM 3056 O O . ARG B 1 114 ? 10.828 -8.648 -12.828 1 90.19 114 ARG B O 1
ATOM 3063 N N . LEU B 1 115 ? 12.906 -9.656 -13.094 1 90.31 115 LEU B N 1
ATOM 3064 C CA . LEU B 1 115 ? 12.328 -10.836 -13.719 1 90.31 115 LEU B CA 1
ATOM 3065 C C . LEU B 1 115 ? 12.945 -12.109 -13.141 1 90.31 115 LEU B C 1
ATOM 3067 O O . LEU B 1 115 ? 14.164 -12.195 -12.969 1 90.31 115 LEU B O 1
ATOM 3071 N N . ALA B 1 116 ? 12.117 -13.023 -12.648 1 91.81 116 ALA B N 1
ATOM 3072 C CA . ALA B 1 116 ? 12.523 -14.391 -12.312 1 91.81 116 ALA B CA 1
ATOM 3073 C C . ALA B 1 116 ? 11.648 -15.414 -13.039 1 91.81 116 ALA B C 1
ATOM 3075 O O . ALA B 1 116 ? 10.438 -15.219 -13.18 1 91.81 116 ALA B O 1
ATOM 3076 N N . THR B 1 117 ? 12.359 -16.469 -13.555 1 93 117 THR B N 1
ATOM 3077 C CA . THR B 1 117 ? 11.617 -17.469 -14.297 1 93 117 THR B CA 1
ATOM 3078 C C . THR B 1 117 ? 12.031 -18.875 -13.867 1 93 117 THR B C 1
ATOM 3080 O O . THR B 1 117 ? 13.172 -19.094 -13.469 1 93 117 THR B O 1
ATOM 3083 N N . ILE B 1 118 ? 11.047 -19.75 -13.922 1 90.56 118 ILE B N 1
ATOM 3084 C CA . ILE B 1 118 ? 11.289 -21.172 -13.719 1 90.56 118 ILE B CA 1
ATOM 3085 C C . ILE B 1 118 ? 10.617 -21.969 -14.836 1 90.56 118 ILE B C 1
ATOM 3087 O O . ILE B 1 118 ? 9.406 -21.875 -15.047 1 90.56 118 ILE B O 1
ATOM 3091 N N . ARG B 1 119 ? 11.383 -22.781 -15.484 1 92.62 119 ARG B N 1
ATOM 3092 C CA . ARG B 1 119 ? 10.859 -23.609 -16.562 1 92.62 119 ARG B CA 1
ATOM 3093 C C . ARG B 1 119 ? 10.75 -25.062 -16.156 1 92.62 119 ARG B C 1
ATOM 3095 O O . ARG B 1 119 ? 11.641 -25.594 -15.469 1 92.62 119 ARG B O 1
ATOM 3102 N N . ASN B 1 120 ? 9.656 -25.594 -16.578 1 90.69 120 ASN B N 1
ATOM 3103 C CA . ASN B 1 120 ? 9.594 -27.062 -16.5 1 90.69 120 ASN B CA 1
ATOM 3104 C C . ASN B 1 120 ? 10.688 -27.703 -17.344 1 90.69 120 ASN B C 1
ATOM 3106 O O . ASN B 1 120 ? 10.945 -27.297 -18.469 1 90.69 120 ASN B O 1
ATOM 3110 N N . PRO B 1 121 ? 11.383 -28.719 -16.797 1 85.88 121 PRO B N 1
ATOM 3111 C CA . PRO B 1 121 ? 12.508 -29.297 -17.531 1 85.88 121 PRO B CA 1
ATOM 3112 C C . PRO B 1 121 ? 12.07 -30.078 -18.766 1 85.88 121 PRO B C 1
ATOM 3114 O O . PRO B 1 121 ? 12.891 -30.375 -19.641 1 85.88 121 PRO B O 1
ATOM 3117 N N . VAL B 1 122 ? 10.828 -30.469 -18.875 1 88.5 122 VAL B N 1
ATOM 3118 C CA . VAL B 1 122 ? 10.352 -31.328 -19.953 1 88.5 122 VAL B CA 1
ATOM 3119 C C . VAL B 1 122 ? 9.688 -30.484 -21.031 1 88.5 122 VAL B C 1
ATOM 3121 O O . VAL B 1 122 ? 8.891 -29.594 -20.719 1 88.5 122 VAL B O 1
ATOM 3124 N N . ASP B 1 123 ? 10.008 -30.719 -22.266 1 93 123 ASP B N 1
ATOM 3125 C CA . ASP B 1 123 ? 9.359 -30.094 -23.422 1 93 123 ASP B CA 1
ATOM 3126 C C . ASP B 1 123 ? 7.973 -30.688 -23.656 1 93 123 ASP B C 1
ATOM 3128 O O . ASP B 1 123 ? 7.738 -31.859 -23.391 1 93 123 ASP B O 1
ATOM 3132 N N . TYR B 1 124 ? 7.141 -29.906 -24.094 1 95 124 TYR B N 1
ATOM 3133 C CA . TYR B 1 124 ? 5.859 -30.453 -24.531 1 95 124 TYR B CA 1
ATOM 3134 C C . TYR B 1 124 ? 5.973 -31.062 -25.922 1 95 124 TYR B C 1
ATOM 3136 O O . TYR B 1 124 ? 6.672 -30.531 -26.781 1 95 124 TYR B O 1
ATOM 3144 N N . ARG B 1 125 ? 5.297 -32.125 -26.172 1 94.69 125 ARG B N 1
ATOM 3145 C CA . ARG B 1 125 ? 5.402 -32.875 -27.422 1 94.69 125 ARG B CA 1
ATOM 3146 C C . ARG B 1 125 ? 4.859 -32.062 -28.594 1 94.69 125 ARG B C 1
ATOM 3148 O O . ARG B 1 125 ? 5.383 -32.156 -29.703 1 94.69 125 ARG B O 1
ATOM 3155 N N . ASP B 1 126 ? 3.91 -31.312 -28.359 1 95.69 126 ASP B N 1
ATOM 3156 C CA . ASP B 1 126 ? 3.285 -30.484 -29.391 1 95.69 126 ASP B CA 1
ATOM 3157 C C . ASP B 1 126 ? 3.229 -29.016 -28.953 1 95.69 126 ASP B C 1
ATOM 3159 O O . ASP B 1 126 ? 2.15 -28.484 -28.703 1 95.69 126 ASP B O 1
ATOM 3163 N N . PRO B 1 127 ? 4.297 -28.25 -29.078 1 95.38 127 PRO B N 1
ATOM 3164 C CA . PRO B 1 127 ? 4.375 -26.891 -28.547 1 95.38 127 PRO B CA 1
ATOM 3165 C C . PRO B 1 127 ? 3.422 -25.922 -29.234 1 95.38 127 PRO B C 1
ATOM 3167 O O . PRO B 1 127 ? 2.77 -25.109 -28.562 1 95.38 127 PRO B O 1
ATOM 3170 N N . PRO B 1 128 ? 3.268 -25.953 -30.547 1 95.56 128 PRO B N 1
ATOM 3171 C CA . PRO B 1 128 ? 2.346 -25 -31.172 1 95.56 128 PRO B CA 1
ATOM 3172 C C . PRO B 1 128 ? 0.934 -25.094 -30.594 1 95.56 128 PRO B C 1
ATOM 3174 O O . PRO B 1 128 ? 0.294 -24.062 -30.375 1 95.56 128 PRO B O 1
ATOM 3177 N N . SER B 1 129 ? 0.434 -26.312 -30.344 1 96.25 129 SER B N 1
ATOM 3178 C CA . SER B 1 129 ? -0.909 -26.484 -29.797 1 96.25 129 SER B CA 1
ATOM 3179 C C . SER B 1 129 ? -1.016 -25.875 -28.391 1 96.25 129 SER B C 1
ATOM 3181 O O . SER B 1 129 ? -2.021 -25.25 -28.062 1 96.25 129 SER B O 1
ATOM 3183 N N . LEU B 1 130 ? -0.048 -26.062 -27.594 1 97.38 130 LEU B N 1
ATOM 3184 C CA . LEU B 1 130 ? -0.047 -25.547 -26.234 1 97.38 130 LEU B CA 1
ATOM 3185 C C . LEU B 1 130 ? 0.038 -24.031 -26.219 1 97.38 130 LEU B C 1
ATOM 3187 O O . LEU B 1 130 ? -0.788 -23.359 -25.594 1 97.38 130 LEU B O 1
ATOM 3191 N N . PHE B 1 131 ? 0.901 -23.469 -26.922 1 96.94 131 PHE B N 1
ATOM 3192 C CA . PHE B 1 131 ? 1.191 -22.047 -26.844 1 96.94 131 PHE B CA 1
ATOM 3193 C C . PHE B 1 131 ? 0.101 -21.234 -27.531 1 96.94 131 PHE B C 1
ATOM 3195 O O . PHE B 1 131 ? -0.104 -20.062 -27.203 1 96.94 131 PHE B O 1
ATOM 3202 N N . SER B 1 132 ? -0.639 -21.875 -28.438 1 95.38 132 SER B N 1
ATOM 3203 C CA . SER B 1 132 ? -1.777 -21.203 -29.047 1 95.38 132 SER B CA 1
ATOM 3204 C C . SER B 1 132 ? -2.92 -21.031 -28.047 1 95.38 132 SER B C 1
ATOM 3206 O O . SER B 1 132 ? -3.793 -20.188 -28.234 1 95.38 132 SER B O 1
ATOM 3208 N N . ARG B 1 133 ? -2.922 -21.859 -26.984 1 97.19 133 ARG B N 1
ATOM 3209 C CA . ARG B 1 133 ? -4.02 -21.844 -26.016 1 97.19 133 ARG B CA 1
ATOM 3210 C C . ARG B 1 133 ? -3.713 -20.922 -24.844 1 97.19 133 ARG B C 1
ATOM 3212 O O . ARG B 1 133 ? -4.609 -20.547 -24.094 1 97.19 133 ARG B O 1
ATOM 3219 N N . LEU B 1 134 ? -2.475 -20.484 -24.703 1 97.44 134 LEU B N 1
ATOM 3220 C CA . LEU B 1 134 ? -2.086 -19.672 -23.547 1 97.44 134 LEU B CA 1
ATOM 3221 C C . LEU B 1 134 ? -2.713 -18.281 -23.625 1 97.44 134 LEU B C 1
ATOM 3223 O O . LEU B 1 134 ? -3.158 -17.75 -22.609 1 97.44 134 LEU B O 1
ATOM 3227 N N . GLY B 1 135 ? -2.775 -17.688 -24.75 1 94.94 135 GLY B N 1
ATOM 3228 C CA . GLY B 1 135 ? -3.365 -16.375 -24.922 1 94.94 135 GLY B CA 1
ATOM 3229 C C . GLY B 1 135 ? -4.781 -16.281 -24.375 1 94.94 135 GLY B C 1
ATOM 3230 O O . GLY B 1 135 ? -5.043 -15.531 -23.438 1 94.94 135 GLY B O 1
ATOM 3231 N N . PRO B 1 136 ? -5.68 -17.109 -24.938 1 95.44 136 PRO B N 1
ATOM 3232 C CA . PRO B 1 136 ? -7.062 -17.078 -24.453 1 95.44 136 PRO B CA 1
ATOM 3233 C C . PRO B 1 136 ? -7.18 -17.469 -22.969 1 95.44 136 PRO B C 1
ATOM 3235 O O . PRO B 1 136 ? -7.984 -16.875 -22.25 1 95.44 136 PRO B O 1
ATOM 3238 N N . LEU B 1 137 ? -6.418 -18.422 -22.547 1 97.19 137 LEU B N 1
ATOM 3239 C CA . LEU B 1 137 ? -6.465 -18.844 -21.141 1 97.19 137 LEU B CA 1
ATOM 3240 C C . LEU B 1 137 ? -6.113 -17.703 -20.203 1 97.19 137 LEU B C 1
ATOM 3242 O O . LEU B 1 137 ? -6.84 -17.438 -19.25 1 97.19 137 LEU B O 1
ATOM 3246 N N . PHE B 1 138 ? -5.129 -16.938 -20.547 1 97.69 138 PHE B N 1
ATOM 3247 C CA . PHE B 1 138 ? -4.676 -15.906 -19.625 1 97.69 138 PHE B CA 1
ATOM 3248 C C . PHE B 1 138 ? -5.473 -14.617 -19.812 1 97.69 138 PHE B C 1
ATOM 3250 O O . PHE B 1 138 ? -5.578 -13.805 -18.891 1 97.69 138 PHE B O 1
ATOM 3257 N N . ARG B 1 139 ? -6.074 -14.438 -20.953 1 95.12 139 ARG B N 1
ATOM 3258 C CA . ARG B 1 139 ? -7.039 -13.344 -21.047 1 95.12 139 ARG B CA 1
ATOM 3259 C C . ARG B 1 139 ? -8.18 -13.531 -20.062 1 95.12 139 ARG B C 1
ATOM 3261 O O . ARG B 1 139 ? -8.609 -12.578 -19.406 1 95.12 139 ARG B O 1
ATOM 3268 N N . ASN B 1 140 ? -8.625 -14.734 -20.031 1 94.38 140 ASN B N 1
ATOM 3269 C CA . ASN B 1 140 ? -9.672 -15.07 -19.078 1 94.38 140 ASN B CA 1
ATOM 3270 C C . ASN B 1 140 ? -9.203 -14.859 -17.641 1 94.38 140 ASN B C 1
ATOM 3272 O O . ASN B 1 140 ? -9.922 -14.266 -16.828 1 94.38 140 ASN B O 1
ATOM 3276 N N . ILE B 1 141 ? -8.062 -15.258 -17.297 1 95.5 141 ILE B N 1
ATOM 3277 C CA . ILE B 1 141 ? -7.504 -15.172 -15.953 1 95.5 141 ILE B CA 1
ATOM 3278 C C . ILE B 1 141 ? -7.293 -13.703 -15.578 1 95.5 141 ILE B C 1
ATOM 3280 O O . ILE B 1 141 ? -7.68 -13.273 -14.492 1 95.5 141 ILE B O 1
ATOM 3284 N N . ILE B 1 142 ? -6.754 -12.93 -16.469 1 94.94 142 ILE B N 1
ATOM 3285 C CA . ILE B 1 142 ? -6.414 -11.539 -16.188 1 94.94 142 ILE B CA 1
ATOM 3286 C C . ILE B 1 142 ? -7.691 -10.734 -15.93 1 94.94 142 ILE B C 1
ATOM 3288 O O . ILE B 1 142 ? -7.738 -9.914 -15.016 1 94.94 142 ILE B O 1
ATOM 3292 N N . ASN B 1 143 ? -8.711 -11.055 -16.594 1 90.25 143 ASN B N 1
ATOM 3293 C CA . ASN B 1 143 ? -9.984 -10.383 -16.391 1 90.25 143 ASN B CA 1
ATOM 3294 C C . ASN B 1 143 ? -10.539 -10.641 -14.992 1 90.25 143 ASN B C 1
ATOM 3296 O O . ASN B 1 143 ? -11.219 -9.781 -14.422 1 90.25 143 ASN B O 1
ATOM 3300 N N . ARG B 1 144 ? -10.148 -11.648 -14.461 1 90.81 144 ARG B N 1
ATOM 3301 C CA . ARG B 1 144 ? -10.656 -12.023 -13.141 1 90.81 144 ARG B CA 1
ATOM 3302 C C . ARG B 1 144 ? -9.734 -11.523 -12.039 1 90.81 144 ARG B C 1
ATOM 3304 O O . ARG B 1 144 ? -10.195 -11.18 -10.945 1 90.81 144 ARG B O 1
ATOM 3311 N N . VAL B 1 145 ? -8.484 -11.469 -12.336 1 90.75 145 VAL B N 1
ATOM 3312 C CA . VAL B 1 145 ? -7.516 -11.016 -11.344 1 90.75 145 VAL B CA 1
ATOM 3313 C C . VAL B 1 145 ? -7.781 -9.555 -10.992 1 90.75 145 VAL B C 1
ATOM 3315 O O . VAL B 1 145 ? -7.668 -9.164 -9.828 1 90.75 145 VAL B O 1
ATOM 3318 N N . VAL B 1 146 ? -8.141 -8.82 -11.914 1 84.88 146 VAL B N 1
ATOM 3319 C CA . VAL B 1 146 ? -8.211 -7.379 -11.727 1 84.88 146 VAL B CA 1
ATOM 3320 C C . VAL B 1 146 ? -9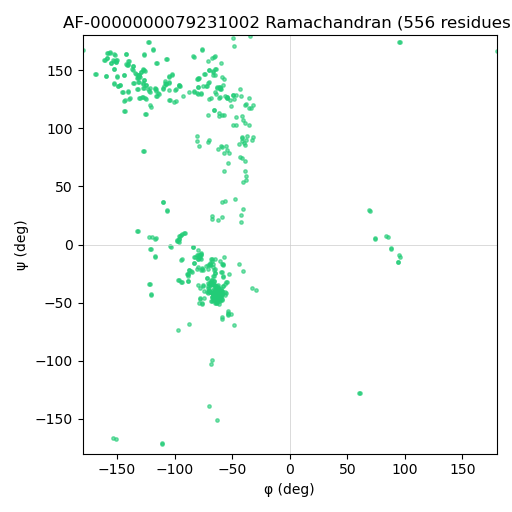.547 -7.004 -11.086 1 84.88 146 VAL B C 1
ATOM 3322 O O . VAL B 1 146 ? -9.758 -5.848 -10.711 1 84.88 146 VAL B O 1
ATOM 3325 N N . ASP B 1 147 ? -10.312 -8.062 -10.898 1 76.88 147 ASP B N 1
ATOM 3326 C CA . ASP B 1 147 ? -11.547 -7.859 -10.141 1 76.88 147 ASP B CA 1
ATOM 3327 C C . ASP B 1 147 ? -11.242 -7.574 -8.672 1 76.88 147 ASP B C 1
ATOM 3329 O O . ASP B 1 147 ? -10.586 -8.383 -8 1 76.88 147 ASP B O 1
ATOM 3333 N N . PRO B 1 148 ? -11.758 -6.48 -8.203 1 63.16 148 PRO B N 1
ATOM 3334 C CA . PRO B 1 148 ? -11.469 -6.098 -6.816 1 63.16 148 PRO B CA 1
ATOM 3335 C C . PRO B 1 148 ? -11.883 -7.168 -5.812 1 63.16 148 PRO B C 1
ATOM 3337 O O . PRO B 1 148 ? -11.375 -7.191 -4.688 1 63.16 148 PRO B O 1
ATOM 3340 N N . ALA B 1 149 ? -12.688 -8.047 -6.23 1 59.84 149 ALA B N 1
ATOM 3341 C CA . ALA B 1 149 ? -13.148 -9.102 -5.328 1 59.84 149 ALA B CA 1
ATOM 3342 C C . ALA B 1 149 ? -12.086 -10.188 -5.176 1 59.84 149 ALA B C 1
ATOM 3344 O O . ALA B 1 149 ? -12.148 -10.992 -4.25 1 59.84 149 ALA B O 1
ATOM 3345 N N . ASN B 1 150 ? -11.172 -10.047 -6.012 1 62.12 150 ASN B N 1
ATOM 3346 C CA . ASN B 1 150 ? -10.18 -11.109 -5.965 1 62.12 150 ASN B CA 1
ATOM 3347 C C . ASN B 1 150 ? -9.016 -10.75 -5.047 1 62.12 150 ASN B C 1
ATOM 3349 O O . ASN B 1 150 ? -8.461 -9.648 -5.141 1 62.12 150 ASN B O 1
ATOM 3353 N N . THR B 1 151 ? -8.773 -11.711 -4.145 1 65.56 151 THR B N 1
ATOM 3354 C CA . THR B 1 151 ? -7.75 -11.445 -3.139 1 65.56 151 THR B CA 1
ATOM 3355 C C . THR B 1 151 ? -6.621 -12.469 -3.229 1 65.56 151 THR B C 1
ATOM 3357 O O . THR B 1 151 ? -5.781 -12.547 -2.33 1 65.56 151 THR B O 1
ATOM 3360 N N . GLY B 1 152 ? -6.773 -13.219 -4.238 1 76.88 152 GLY B N 1
ATOM 3361 C CA . GLY B 1 152 ? -5.73 -14.227 -4.363 1 76.88 152 GLY B CA 1
ATOM 3362 C C . GLY B 1 152 ? -5.457 -14.633 -5.797 1 76.88 152 GLY B C 1
ATOM 3363 O O . GLY B 1 152 ? -5.836 -13.922 -6.73 1 76.88 152 GLY B O 1
ATOM 3364 N N . MET B 1 153 ? -4.727 -15.695 -5.832 1 89.06 153 MET B N 1
ATOM 3365 C CA . MET B 1 153 ? -4.414 -16.219 -7.16 1 89.06 153 MET B CA 1
ATOM 3366 C C . MET B 1 153 ? -5.68 -16.688 -7.871 1 89.06 153 MET B C 1
ATOM 3368 O O . MET B 1 153 ? -6.469 -17.453 -7.297 1 89.06 153 MET B O 1
ATOM 3372 N N . VAL B 1 154 ? -5.781 -16.219 -9.039 1 92.81 154 VAL B N 1
ATOM 3373 C CA . VAL B 1 154 ? -6.863 -16.672 -9.898 1 92.81 154 VAL B CA 1
ATOM 3374 C C . VAL B 1 154 ? -6.367 -17.812 -10.797 1 92.81 154 VAL B C 1
ATOM 3376 O O . VAL B 1 154 ? -5.254 -17.75 -11.328 1 92.81 154 VAL B O 1
ATOM 3379 N N . LYS B 1 155 ? -7.223 -18.797 -10.883 1 93.06 155 LYS B N 1
ATOM 3380 C CA . LYS B 1 155 ? -6.859 -19.969 -11.672 1 93.06 155 LYS B CA 1
ATOM 3381 C C . LYS B 1 155 ? -7.926 -20.281 -12.719 1 93.06 155 LYS B C 1
ATOM 3383 O O . LYS B 1 155 ? -9.102 -19.984 -12.516 1 93.06 155 LYS B O 1
ATOM 3388 N N . ALA B 1 156 ? -7.465 -20.844 -13.773 1 94.81 156 ALA B N 1
ATOM 3389 C CA . ALA B 1 156 ? -8.336 -21.375 -14.82 1 94.81 156 ALA B CA 1
ATOM 3390 C C . ALA B 1 156 ? -7.664 -22.531 -15.57 1 94.81 156 ALA B C 1
ATOM 3392 O O . ALA B 1 156 ? -6.488 -22.812 -15.344 1 94.81 156 ALA B O 1
ATOM 3393 N N . GLN B 1 157 ? -8.508 -23.297 -16.312 1 95.88 157 GLN B N 1
ATOM 3394 C CA . GLN B 1 157 ? -7.957 -24.406 -17.094 1 95.88 157 GLN B CA 1
ATOM 3395 C C . GLN B 1 157 ? -8.633 -24.516 -18.453 1 95.88 157 GLN B C 1
ATOM 3397 O O . GLN B 1 157 ? -9.711 -23.938 -18.672 1 95.88 157 GLN B O 1
ATOM 3402 N N . THR B 1 158 ? -7.969 -25.125 -19.359 1 97 158 THR B N 1
ATOM 3403 C CA . THR B 1 158 ? -8.484 -25.469 -20.688 1 97 158 THR B CA 1
ATOM 3404 C C . THR B 1 158 ? -7.957 -26.828 -21.125 1 97 158 THR B C 1
ATOM 3406 O O . THR B 1 158 ? -7.113 -27.422 -20.453 1 97 158 THR B O 1
ATOM 3409 N N . VAL B 1 159 ? -8.609 -27.406 -22.172 1 96.5 159 VAL B N 1
ATOM 3410 C CA . VAL B 1 159 ? -8.195 -28.719 -22.656 1 96.5 159 VAL B CA 1
ATOM 3411 C C . VAL B 1 159 ? -7.547 -28.578 -24.031 1 96.5 159 VAL B C 1
ATOM 3413 O O . VAL B 1 159 ? -8.094 -27.922 -24.922 1 96.5 159 VAL B O 1
ATOM 3416 N N . LEU B 1 160 ? -6.402 -29.266 -24.203 1 96.31 160 LEU B N 1
ATOM 3417 C CA . LEU B 1 160 ? -5.668 -29.266 -25.469 1 96.31 160 LEU B CA 1
ATOM 3418 C C . LEU B 1 160 ? -6.242 -30.297 -26.422 1 96.31 160 LEU B C 1
ATOM 3420 O O . LEU B 1 160 ? -6.961 -31.219 -26 1 96.31 160 LEU B O 1
ATOM 3424 N N . PRO B 1 161 ? -5.891 -30.125 -27.719 1 94.81 161 PRO B N 1
ATOM 3425 C CA . PRO B 1 161 ? -6.375 -31.109 -28.688 1 94.81 161 PRO B CA 1
ATOM 3426 C C . PRO B 1 161 ? -5.973 -32.531 -28.312 1 94.81 161 PRO B C 1
ATOM 3428 O O . PRO B 1 161 ? -6.707 -33.5 -28.609 1 94.81 161 PRO B O 1
ATOM 3431 N N . SER B 1 162 ? -4.848 -32.719 -27.734 1 93.69 162 SER B N 1
ATOM 3432 C CA . SER B 1 162 ? -4.348 -34.031 -27.312 1 93.69 162 SER B CA 1
ATOM 3433 C C . SER B 1 162 ? -5.18 -34.594 -26.172 1 93.69 162 SER B C 1
ATOM 3435 O O . SER B 1 162 ? -5.031 -35.781 -25.812 1 93.69 162 SER B O 1
ATOM 3437 N N . GLY B 1 163 ? -6.043 -33.781 -25.547 1 96 163 GLY B N 1
ATOM 3438 C CA . GLY B 1 163 ? -6.84 -34.188 -24.406 1 96 163 GLY B CA 1
ATOM 3439 C C . GLY B 1 163 ? -6.207 -33.844 -23.078 1 96 163 GLY B C 1
ATOM 3440 O O . GLY B 1 163 ? -6.844 -33.969 -22.031 1 96 163 GLY B O 1
ATOM 3441 N N . VAL B 1 164 ? -4.977 -33.406 -23.141 1 93.62 164 VAL B N 1
ATOM 3442 C CA . VAL B 1 164 ? -4.254 -33.031 -21.938 1 93.62 164 VAL B CA 1
ATOM 3443 C C . VAL B 1 164 ? -4.812 -31.719 -21.391 1 93.62 164 VAL B C 1
ATOM 3445 O O . VAL B 1 164 ? -5.09 -30.781 -22.156 1 93.62 164 VAL B O 1
ATOM 3448 N N . THR B 1 165 ? -5.02 -31.625 -20.031 1 94.44 165 THR B N 1
ATOM 3449 C CA . THR B 1 165 ? -5.5 -30.391 -19.422 1 94.44 165 THR B CA 1
ATOM 3450 C C . THR B 1 165 ? -4.344 -29.422 -19.172 1 94.44 165 THR B C 1
ATOM 3452 O O . THR B 1 165 ? -3.293 -29.812 -18.656 1 94.44 165 THR B O 1
ATOM 3455 N N . LEU B 1 166 ? -4.551 -28.188 -19.578 1 96.81 166 LEU B N 1
ATOM 3456 C CA . LEU B 1 166 ? -3.613 -27.094 -19.344 1 96.81 166 LEU B CA 1
ATOM 3457 C C . LEU B 1 166 ? -4.121 -26.172 -18.234 1 96.81 166 LEU B C 1
ATOM 3459 O O . LEU B 1 166 ? -5.23 -25.641 -18.328 1 96.81 166 LEU B O 1
ATOM 3463 N N . TYR B 1 167 ? -3.275 -25.984 -17.203 1 95.5 167 TYR B N 1
ATOM 3464 C CA . TYR B 1 167 ? -3.635 -25.141 -16.062 1 95.5 167 TYR B CA 1
ATOM 3465 C C . TYR B 1 167 ? -2.898 -23.812 -16.125 1 95.5 167 TYR B C 1
ATOM 3467 O O . TYR B 1 167 ? -1.727 -23.75 -16.5 1 95.5 167 TYR B O 1
ATOM 3475 N N . GLY B 1 168 ? -3.604 -22.781 -15.68 1 96.88 168 GLY B N 1
ATOM 3476 C CA . GLY B 1 168 ? -2.998 -21.453 -15.562 1 96.88 168 GLY B CA 1
ATOM 3477 C C . GLY B 1 168 ? -3.344 -20.75 -14.266 1 96.88 168 GLY B C 1
ATOM 3478 O O . GLY B 1 168 ? -4.367 -21.047 -13.648 1 96.88 168 GLY B O 1
ATOM 3479 N N . GLY B 1 169 ? -2.479 -19.859 -13.844 1 96 169 GLY B N 1
ATOM 3480 C CA . GLY B 1 169 ? -2.699 -19.031 -12.672 1 96 169 GLY B CA 1
ATOM 3481 C C . GLY B 1 169 ? -1.965 -17.703 -12.727 1 96 169 GLY B C 1
ATOM 3482 O O . GLY B 1 169 ? -0.922 -17.594 -13.375 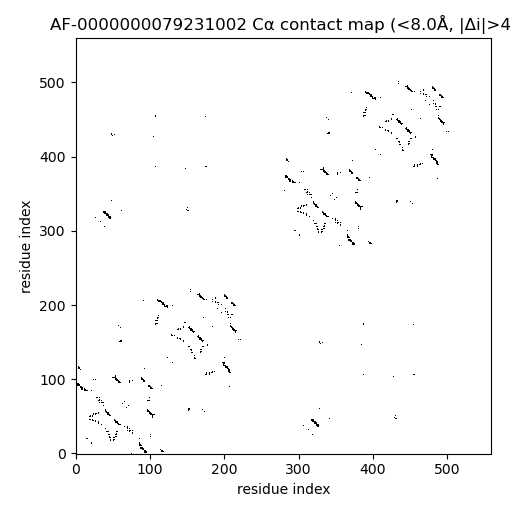1 96 169 GLY B O 1
ATOM 3483 N N . ALA B 1 170 ? -2.553 -16.734 -12.07 1 96.31 170 ALA B N 1
ATOM 3484 C CA . ALA B 1 170 ? -1.932 -15.422 -12.023 1 96.31 170 ALA B CA 1
ATOM 3485 C C . ALA B 1 170 ? -2.295 -14.688 -10.734 1 96.31 170 ALA B C 1
ATOM 3487 O O . ALA B 1 170 ? -3.307 -15 -10.102 1 96.31 170 ALA B O 1
ATOM 3488 N N . LEU B 1 171 ? -1.478 -13.734 -10.398 1 94.62 171 LEU B N 1
ATOM 3489 C CA . LEU B 1 171 ? -1.666 -12.945 -9.188 1 94.62 171 LEU B CA 1
ATOM 3490 C C . LEU B 1 171 ? -0.905 -11.625 -9.273 1 94.62 171 LEU B C 1
ATOM 3492 O O . LEU B 1 171 ? 0.179 -11.562 -9.859 1 94.62 171 LEU B O 1
ATOM 3496 N N . CYS B 1 172 ? -1.489 -10.586 -8.703 1 94.62 172 CYS B N 1
ATOM 3497 C CA . CYS B 1 172 ? -0.805 -9.312 -8.492 1 94.62 172 CYS B CA 1
ATOM 3498 C C . CYS B 1 172 ? -0.649 -9.023 -7.004 1 94.62 172 CYS B C 1
ATOM 3500 O O . CYS B 1 172 ? -1.393 -9.562 -6.18 1 94.62 172 CYS B O 1
ATOM 3502 N N . THR B 1 173 ? 0.363 -8.195 -6.691 1 94.12 173 THR B N 1
ATOM 3503 C CA . THR B 1 173 ? 0.371 -7.652 -5.34 1 94.12 173 THR B CA 1
ATOM 3504 C C . THR B 1 173 ? -0.817 -6.719 -5.125 1 94.12 173 THR B C 1
ATOM 3506 O O . THR B 1 173 ? -1.219 -5.996 -6.039 1 94.12 173 THR B O 1
ATOM 3509 N N . ARG B 1 174 ? -1.259 -6.684 -3.949 1 91.88 174 ARG B N 1
ATOM 3510 C CA . ARG B 1 174 ? -2.557 -6.082 -3.664 1 91.88 174 ARG B CA 1
ATOM 3511 C C . ARG B 1 174 ? -2.457 -4.562 -3.615 1 91.88 174 ARG B C 1
ATOM 3513 O O . ARG B 1 174 ? -3.475 -3.867 -3.605 1 91.88 174 ARG B O 1
ATOM 3520 N N . ASP B 1 175 ? -1.266 -4.023 -3.641 1 90.75 175 ASP B N 1
ATOM 3521 C CA . ASP B 1 175 ? -1.102 -2.574 -3.648 1 90.75 175 ASP B CA 1
ATOM 3522 C C . ASP B 1 175 ? -1.331 -2.004 -5.047 1 90.75 175 ASP B C 1
ATOM 3524 O O . ASP B 1 175 ? -1.512 -0.795 -5.207 1 90.75 175 ASP B O 1
ATOM 3528 N N . LEU B 1 176 ? -1.371 -2.908 -6.066 1 90.44 176 LEU B N 1
ATOM 3529 C CA . LEU B 1 176 ? -1.514 -2.422 -7.434 1 90.44 176 LEU B CA 1
ATOM 3530 C C . LEU B 1 176 ? -2.971 -2.092 -7.746 1 90.44 176 LEU B C 1
ATOM 3532 O O . LEU B 1 176 ? -3.877 -2.828 -7.348 1 90.44 176 LEU B O 1
ATOM 3536 N N . ARG B 1 177 ? -3.07 -1.033 -8.5 1 84.62 177 ARG B N 1
ATOM 3537 C CA . ARG B 1 177 ? -4.387 -0.737 -9.055 1 84.62 177 ARG B CA 1
ATOM 3538 C C . ARG B 1 177 ? -4.703 -1.658 -10.227 1 84.62 177 ARG B C 1
ATOM 3540 O O . ARG B 1 177 ? -3.803 -2.279 -10.797 1 84.62 177 ARG B O 1
ATOM 3547 N N . PRO B 1 178 ? -6 -1.638 -10.648 1 85.31 178 PRO B N 1
ATOM 3548 C CA . PRO B 1 178 ? -6.379 -2.549 -11.727 1 85.31 178 PRO B CA 1
ATOM 3549 C C . PRO B 1 178 ? -5.578 -2.309 -13.008 1 85.31 178 PRO B C 1
ATOM 3551 O O . PRO B 1 178 ? -5.141 -3.264 -13.656 1 85.31 178 PRO B O 1
ATOM 3554 N N . VAL B 1 179 ? -5.344 -1.074 -13.32 1 85.06 179 VAL B N 1
ATOM 3555 C CA . VAL B 1 179 ? -4.633 -0.768 -14.562 1 85.06 179 VAL B CA 1
ATOM 3556 C C . VAL B 1 179 ? -3.189 -1.256 -14.461 1 85.06 179 VAL B C 1
ATOM 3558 O O . VAL B 1 179 ? -2.656 -1.836 -15.406 1 85.06 179 VAL B O 1
ATOM 3561 N N . GLY B 1 180 ? -2.564 -0.977 -13.336 1 89.06 180 GLY B N 1
ATOM 3562 C CA . GLY B 1 180 ? -1.212 -1.462 -13.117 1 89.06 180 GLY B CA 1
ATOM 3563 C C . GLY B 1 180 ? -1.115 -2.975 -13.102 1 89.06 180 GLY B C 1
ATOM 3564 O O . GLY B 1 180 ? -0.167 -3.547 -13.648 1 89.06 180 GLY B O 1
ATOM 3565 N N . CYS B 1 181 ? -2.088 -3.613 -12.57 1 92.44 181 CYS B N 1
ATOM 3566 C CA . CYS B 1 181 ? -2.135 -5.07 -12.531 1 92.44 181 CYS B CA 1
ATOM 3567 C C . CYS B 1 181 ? -2.268 -5.656 -13.93 1 92.44 181 CYS B C 1
ATOM 3569 O O . CYS B 1 181 ? -1.533 -6.574 -14.297 1 92.44 181 CYS B O 1
ATOM 3571 N N . THR B 1 182 ? -3.117 -5.109 -14.68 1 92.5 182 THR B N 1
ATOM 3572 C CA . THR B 1 182 ? -3.318 -5.57 -16.047 1 92.5 182 THR B CA 1
ATOM 3573 C C . THR B 1 182 ? -2.021 -5.477 -16.844 1 92.5 182 THR B C 1
ATOM 3575 O O . THR B 1 182 ? -1.614 -6.441 -17.5 1 92.5 182 THR B O 1
ATOM 3578 N N . LEU B 1 183 ? -1.387 -4.387 -16.75 1 92.75 183 LEU B N 1
ATOM 3579 C CA . LEU B 1 183 ? -0.147 -4.168 -17.484 1 92.75 183 LEU B CA 1
ATOM 3580 C C . LEU B 1 183 ? 0.936 -5.141 -17.031 1 92.75 183 LEU B C 1
ATOM 3582 O O . LEU B 1 183 ? 1.66 -5.699 -17.859 1 92.75 183 LEU B O 1
ATOM 3586 N N . CYS B 1 184 ? 1.005 -5.344 -15.805 1 95.12 184 CYS B N 1
ATOM 3587 C CA . CYS B 1 184 ? 1.992 -6.254 -15.242 1 95.12 184 CYS B CA 1
ATOM 3588 C C . CYS B 1 184 ? 1.787 -7.672 -15.766 1 95.12 184 CYS B C 1
ATOM 3590 O O . CYS B 1 184 ? 2.738 -8.32 -16.203 1 95.12 184 CYS B O 1
ATOM 3592 N N . LEU B 1 185 ? 0.568 -8.117 -15.742 1 96.62 185 LEU B N 1
ATOM 3593 C CA . LEU B 1 185 ? 0.262 -9.5 -16.109 1 96.62 185 LEU B CA 1
ATOM 3594 C C . LEU B 1 185 ? 0.466 -9.719 -17.609 1 96.62 185 LEU B C 1
ATOM 3596 O O . LEU B 1 185 ? 1 -10.75 -18.016 1 96.62 185 LEU B O 1
ATOM 3600 N N . TYR B 1 186 ? 0.082 -8.781 -18.359 1 94.94 186 TYR B N 1
ATOM 3601 C CA . TYR B 1 186 ? 0.319 -8.93 -19.797 1 94.94 186 TYR B CA 1
ATOM 3602 C C . TYR B 1 186 ? 1.811 -8.93 -20.109 1 94.94 186 TYR B C 1
ATOM 3604 O O . TYR B 1 186 ? 2.271 -9.656 -20.984 1 94.94 186 TYR B O 1
ATOM 3612 N N . THR B 1 187 ? 2.555 -8.102 -19.469 1 93.94 187 THR B N 1
ATOM 3613 C CA . THR B 1 187 ? 4.004 -8.102 -19.641 1 93.94 187 THR B CA 1
ATOM 3614 C C . THR B 1 187 ? 4.594 -9.461 -19.281 1 93.94 187 THR B C 1
ATOM 3616 O O . THR B 1 187 ? 5.445 -9.984 -20 1 93.94 187 THR B O 1
ATOM 3619 N N . ALA B 1 188 ? 4.133 -10.055 -18.219 1 96.06 188 ALA B N 1
ATOM 3620 C CA . ALA B 1 188 ? 4.609 -11.367 -17.781 1 96.06 188 ALA B CA 1
ATOM 3621 C C . ALA B 1 188 ? 4.27 -12.445 -18.797 1 96.06 188 ALA B C 1
ATOM 3623 O O . ALA B 1 188 ? 5.109 -13.281 -19.125 1 96.06 188 ALA B O 1
ATOM 3624 N N . VAL B 1 189 ? 3.08 -12.43 -19.281 1 96.69 189 VAL B N 1
ATOM 3625 C CA . VAL B 1 189 ? 2.604 -13.438 -20.219 1 96.69 189 VAL B CA 1
ATOM 3626 C C . VAL B 1 189 ? 3.418 -13.375 -21.5 1 96.69 189 VAL B C 1
ATOM 3628 O O . VAL B 1 189 ? 3.686 -14.406 -22.141 1 96.69 189 VAL B O 1
ATOM 3631 N N . ARG B 1 190 ? 3.805 -12.242 -21.891 1 92.62 190 ARG B N 1
ATOM 3632 C CA . ARG B 1 190 ? 4.598 -12.07 -23.094 1 92.62 190 ARG B CA 1
ATOM 3633 C C . ARG B 1 190 ? 5.902 -12.859 -23.016 1 92.62 190 ARG B C 1
ATOM 3635 O O . ARG B 1 190 ? 6.449 -13.273 -24.031 1 92.62 190 ARG B O 1
ATOM 3642 N N . HIS B 1 191 ? 6.352 -13.148 -21.859 1 93.31 191 HIS B N 1
ATOM 3643 C CA . HIS B 1 191 ? 7.609 -13.859 -21.688 1 93.31 191 HIS B CA 1
ATOM 3644 C C . HIS B 1 191 ? 7.438 -15.352 -21.953 1 93.31 191 HIS B C 1
ATOM 3646 O O . HIS B 1 191 ? 8.422 -16.078 -22.109 1 93.31 191 HIS B O 1
ATOM 3652 N N . PHE B 1 192 ? 6.215 -15.812 -22.047 1 95.06 192 PHE B N 1
ATOM 3653 C CA . PHE B 1 192 ? 6.008 -17.219 -22.359 1 95.06 192 PHE B CA 1
ATOM 3654 C C . PHE B 1 192 ? 6.605 -17.578 -23.719 1 95.06 192 PHE B C 1
ATOM 3656 O O . PHE B 1 192 ? 7.266 -18.609 -23.859 1 95.06 192 PHE B O 1
ATOM 3663 N N . ASP B 1 193 ? 6.461 -16.734 -24.641 1 90.25 193 ASP B N 1
ATOM 3664 C CA . ASP B 1 193 ? 6.934 -17.031 -26 1 90.25 193 ASP B CA 1
ATOM 3665 C C . ASP B 1 193 ? 8.453 -16.906 -26.078 1 90.25 193 ASP B C 1
ATOM 3667 O O . ASP B 1 193 ? 9.109 -17.672 -26.797 1 90.25 193 ASP B O 1
ATOM 3671 N N . SER B 1 194 ? 8.977 -16 -25.375 1 87.06 194 SER B N 1
ATOM 3672 C CA . SER B 1 194 ? 10.406 -15.719 -25.516 1 87.06 194 SER B CA 1
ATOM 3673 C C . SER B 1 194 ? 11.242 -16.594 -24.594 1 87.06 194 SER B C 1
ATOM 3675 O O . SER B 1 194 ? 12.367 -16.969 -24.938 1 87.06 194 SER B O 1
ATOM 3677 N N . PHE B 1 195 ? 10.672 -17.031 -23.547 1 90.31 195 PHE B N 1
ATOM 3678 C CA . PHE B 1 195 ? 11.484 -17.688 -22.531 1 90.31 195 PHE B CA 1
ATOM 3679 C C . PHE B 1 195 ? 10.992 -19.109 -22.266 1 90.31 195 PHE B C 1
ATOM 3681 O O . PHE B 1 195 ? 11.781 -20 -21.953 1 90.31 195 PHE B O 1
ATOM 3688 N N . CYS B 1 196 ? 9.75 -19.391 -22.344 1 94.5 196 CYS B N 1
ATOM 3689 C CA . CYS B 1 196 ? 9.172 -20.625 -21.828 1 94.5 196 CYS B CA 1
ATOM 3690 C C . CYS B 1 196 ? 9.023 -21.656 -22.938 1 94.5 196 CYS B C 1
ATOM 3692 O O . CYS B 1 196 ? 9.031 -22.859 -22.672 1 94.5 196 CYS B O 1
ATOM 3694 N N . LYS B 1 197 ? 8.805 -21.109 -24.125 1 92.5 197 LYS B N 1
ATOM 3695 C CA . LYS B 1 197 ? 8.68 -22.047 -25.234 1 92.5 197 LYS B CA 1
ATOM 3696 C C . LYS B 1 197 ? 9.945 -22.875 -25.391 1 92.5 197 LYS B C 1
ATOM 3698 O O . LYS B 1 197 ? 11.055 -22.344 -25.312 1 92.5 197 LYS B O 1
ATOM 3703 N N . PRO B 1 198 ? 9.844 -24.297 -25.578 1 96.25 198 PRO B N 1
ATOM 3704 C CA . PRO B 1 198 ? 8.648 -25.094 -25.828 1 96.25 198 PRO B CA 1
ATOM 3705 C C . PRO B 1 198 ? 8.219 -25.906 -24.609 1 96.25 198 PRO B C 1
ATOM 3707 O O . PRO B 1 198 ? 7.703 -27.016 -24.75 1 96.25 198 PRO B O 1
ATOM 3710 N N . LYS B 1 199 ? 8.469 -25.484 -23.406 1 95.38 199 LYS B N 1
ATOM 3711 C CA . LYS B 1 199 ? 8.328 -26.234 -22.172 1 95.38 199 LYS B CA 1
ATOM 3712 C C . LYS B 1 199 ? 6.863 -26.484 -21.844 1 95.38 199 LYS B C 1
ATOM 3714 O O . LYS B 1 199 ? 5.996 -25.688 -22.188 1 95.38 199 LYS B O 1
ATOM 3719 N N . GLN B 1 200 ? 6.512 -27.609 -21.141 1 96.5 200 GLN B N 1
ATOM 3720 C CA . GLN B 1 200 ? 5.145 -27.969 -20.781 1 96.5 200 GLN B CA 1
ATOM 3721 C C . GLN B 1 200 ? 4.66 -27.156 -19.578 1 96.5 200 GLN B C 1
ATOM 3723 O O . GLN B 1 200 ? 3.498 -27.266 -19.172 1 96.5 200 GLN B O 1
ATOM 3728 N N . GLY B 1 201 ? 5.582 -26.375 -18.906 1 96.44 201 GLY B N 1
ATOM 3729 C CA . GLY B 1 201 ? 5.25 -25.484 -17.797 1 96.44 201 GLY B CA 1
ATOM 3730 C C . GLY B 1 201 ? 6.27 -24.391 -17.578 1 96.44 201 GLY B C 1
ATOM 3731 O O . GLY B 1 201 ? 7.426 -24.516 -17.984 1 96.44 201 GLY B O 1
ATOM 3732 N N . CYS B 1 202 ? 5.824 -23.438 -16.922 1 97.25 202 CYS B N 1
ATOM 3733 C CA . CYS B 1 202 ? 6.691 -22.281 -16.719 1 97.25 202 CYS B CA 1
ATOM 3734 C C . CYS B 1 202 ? 6.102 -21.344 -15.68 1 97.25 202 CYS B C 1
ATOM 3736 O O . CYS B 1 202 ? 4.883 -21.25 -15.547 1 97.25 202 CYS B O 1
ATOM 3738 N N . ARG B 1 203 ? 6.957 -20.688 -14.922 1 95.5 203 ARG B N 1
ATOM 3739 C CA . ARG B 1 203 ? 6.633 -19.609 -13.984 1 95.5 203 ARG B CA 1
ATOM 3740 C C . ARG B 1 203 ? 7.398 -18.344 -14.328 1 95.5 203 ARG B C 1
ATOM 3742 O O . ARG B 1 203 ? 8.602 -18.391 -14.609 1 95.5 203 ARG B O 1
ATOM 3749 N N . VAL B 1 204 ? 6.648 -17.281 -14.359 1 96.06 204 VAL B N 1
ATOM 3750 C CA . VAL B 1 204 ? 7.262 -15.984 -14.609 1 96.06 204 VAL B CA 1
ATOM 3751 C C . VAL B 1 204 ? 6.891 -15.016 -13.484 1 96.06 204 VAL B C 1
ATOM 3753 O O . VAL B 1 204 ? 5.707 -14.797 -13.211 1 96.06 204 VAL B O 1
ATOM 3756 N N . PHE B 1 205 ? 7.902 -14.438 -12.891 1 95.88 205 PHE B N 1
ATOM 3757 C CA . PHE B 1 205 ? 7.734 -13.484 -11.797 1 95.88 205 PHE B CA 1
ATOM 3758 C C . PHE B 1 205 ? 8.25 -12.109 -12.203 1 95.88 205 PHE B C 1
ATOM 3760 O O . PHE B 1 205 ? 9.359 -11.977 -12.711 1 95.88 205 PHE B O 1
ATOM 3767 N N . LEU B 1 206 ? 7.383 -11.164 -12 1 95.88 206 LEU B N 1
ATOM 3768 C CA . LEU B 1 206 ? 7.82 -9.773 -12.031 1 95.88 206 LEU B CA 1
ATOM 3769 C C . LEU B 1 206 ? 7.754 -9.164 -10.633 1 95.88 206 LEU B C 1
ATOM 3771 O O . LEU B 1 206 ? 7.562 -9.875 -9.648 1 95.88 206 LEU B O 1
ATOM 3775 N N . SER B 1 207 ? 7.961 -7.852 -10.516 1 95.12 207 SER B N 1
ATOM 3776 C CA . SER B 1 207 ? 8.062 -7.242 -9.195 1 95.12 207 SER B CA 1
ATOM 3777 C C . SER B 1 207 ? 6.723 -7.293 -8.461 1 95.12 207 SER B C 1
ATOM 3779 O O . SER B 1 207 ? 6.688 -7.391 -7.23 1 95.12 207 SER B O 1
ATOM 3781 N N . SER B 1 208 ? 5.664 -7.246 -9.281 1 95.44 208 SER B N 1
ATOM 3782 C CA . SER B 1 208 ? 4.383 -7.086 -8.602 1 95.44 208 SER B CA 1
ATOM 3783 C C . SER B 1 208 ? 3.354 -8.078 -9.117 1 95.44 208 SER B C 1
ATOM 3785 O O . SER B 1 208 ? 2.15 -7.906 -8.906 1 95.44 208 SER B O 1
ATOM 3787 N N . CYS B 1 209 ? 3.785 -9.078 -9.898 1 95.75 209 CYS B N 1
ATOM 3788 C CA . CYS B 1 209 ? 2.822 -10.062 -10.383 1 95.75 209 CYS B CA 1
ATOM 3789 C C . CYS B 1 209 ? 3.514 -11.375 -10.719 1 95.75 209 CYS B C 1
ATOM 3791 O O . CYS B 1 209 ? 4.742 -11.445 -10.75 1 95.75 209 CYS B O 1
ATOM 3793 N N . PHE B 1 210 ? 2.648 -12.352 -10.859 1 94.5 210 PHE B N 1
ATOM 3794 C CA . PHE B 1 210 ? 3.086 -13.727 -11.062 1 94.5 210 PHE B CA 1
ATOM 3795 C C . PHE B 1 210 ? 2.129 -14.469 -11.984 1 94.5 210 PHE B C 1
ATOM 3797 O O . PHE B 1 210 ? 0.91 -14.352 -11.852 1 94.5 210 PHE B O 1
ATOM 3804 N N . VAL B 1 211 ? 2.754 -15.195 -13.062 1 96.81 211 VAL B N 1
ATOM 3805 C CA . VAL B 1 211 ? 1.944 -16.078 -13.898 1 96.81 211 VAL B CA 1
ATOM 3806 C C . VAL B 1 211 ? 2.584 -17.469 -13.953 1 96.81 211 VAL B C 1
ATOM 3808 O O . VAL B 1 211 ? 3.807 -17.594 -13.875 1 96.81 211 VAL B O 1
ATOM 3811 N N . ARG B 1 212 ? 1.701 -18.469 -14.125 1 96.5 212 ARG B N 1
ATOM 3812 C CA . ARG B 1 212 ? 2.145 -19.859 -14.188 1 96.5 212 ARG B CA 1
ATOM 3813 C C . ARG B 1 212 ? 1.224 -20.688 -15.078 1 96.5 212 ARG B C 1
ATOM 3815 O O . ARG B 1 212 ? 0.001 -20.531 -15.023 1 96.5 212 ARG B O 1
ATOM 3822 N N . TYR B 1 213 ? 1.831 -21.531 -15.922 1 97.38 213 TYR B N 1
ATOM 3823 C CA . TYR B 1 213 ? 1.065 -22.578 -16.594 1 97.38 213 TYR B CA 1
ATOM 3824 C C . TYR B 1 213 ? 1.739 -23.922 -16.422 1 97.38 213 TYR B C 1
ATOM 3826 O O . TYR B 1 213 ? 2.963 -24.016 -16.297 1 97.38 213 TYR B O 1
ATOM 3834 N N . GLU B 1 214 ? 0.877 -24.969 -16.375 1 96.38 214 GLU B N 1
ATOM 3835 C CA . GLU B 1 214 ? 1.353 -26.344 -16.234 1 96.38 214 GLU B CA 1
ATOM 3836 C C . GLU B 1 214 ? 0.366 -27.328 -16.844 1 96.38 214 GLU B C 1
ATOM 3838 O O . GLU B 1 214 ? -0.824 -27.031 -16.969 1 96.38 214 GLU B O 1
ATOM 3843 N N . ILE B 1 215 ? 0.906 -28.5 -17.156 1 93.5 215 ILE B N 1
ATOM 3844 C CA . ILE B 1 215 ? 0.029 -29.562 -17.641 1 93.5 215 ILE B CA 1
ATOM 3845 C C . ILE B 1 215 ? -0.353 -30.469 -16.469 1 93.5 215 ILE B C 1
ATOM 3847 O O . ILE B 1 215 ? -0.927 -31.547 -16.672 1 93.5 215 ILE B O 1
ATOM 3851 N N . TYR B 1 216 ? -0.009 -30.141 -15.242 1 88.62 216 TYR B N 1
ATOM 3852 C CA . TYR B 1 216 ? -0.496 -30.781 -14.031 1 88.62 216 TYR B CA 1
ATOM 3853 C C . TYR B 1 216 ? -1.078 -29.766 -13.062 1 88.62 216 TYR B C 1
ATOM 3855 O O . TYR B 1 216 ? -0.743 -28.578 -13.133 1 88.62 216 TYR B O 1
ATOM 3863 N N . ARG B 1 217 ? -1.821 -30.219 -12.133 1 84.31 217 ARG B N 1
ATOM 3864 C CA . ARG B 1 217 ? -2.516 -29.344 -11.195 1 84.31 217 ARG B CA 1
ATOM 3865 C C . ARG B 1 217 ? -1.558 -28.812 -10.141 1 84.31 217 ARG B C 1
ATOM 3867 O O . ARG B 1 217 ? -0.773 -29.562 -9.555 1 84.31 217 ARG B O 1
ATOM 3874 N N . PHE B 1 218 ? -1.509 -27.547 -9.867 1 80.31 218 PHE B N 1
ATOM 3875 C CA . PHE B 1 218 ? -0.653 -26.953 -8.852 1 80.31 218 PHE B CA 1
ATOM 3876 C C . PHE B 1 218 ? -1.483 -26.203 -7.816 1 80.31 218 PHE B C 1
ATOM 3878 O O . PHE B 1 218 ? -0.935 -25.5 -6.957 1 80.31 218 PHE B O 1
ATOM 3885 N N . THR B 1 219 ? -2.736 -26.078 -7.93 1 66.81 219 THR B N 1
ATOM 3886 C CA . THR B 1 219 ? -3.594 -25.391 -6.961 1 66.81 219 THR B CA 1
ATOM 3887 C C . THR B 1 219 ? -4.461 -26.406 -6.211 1 66.81 219 THR B C 1
ATOM 3889 O O . THR B 1 219 ? -4.746 -27.484 -6.723 1 66.81 219 THR B O 1
ATOM 3892 N N . ALA B 1 220 ? -4.551 -26.203 -4.898 1 54 220 ALA B N 1
ATOM 3893 C CA . ALA B 1 220 ? -5.578 -27 -4.223 1 54 220 ALA B CA 1
ATOM 3894 C C . ALA B 1 220 ? -6.914 -26.906 -4.957 1 54 220 ALA B C 1
ATOM 3896 O O . ALA B 1 220 ? -7.098 -26.031 -5.812 1 54 220 ALA B O 1
ATOM 3897 N N . SER B 1 221 ? -8.055 -27.609 -4.543 1 45.22 221 SER B N 1
ATOM 3898 C CA . SER B 1 221 ? -9.32 -27.781 -5.242 1 45.22 221 SER B CA 1
ATOM 3899 C C . SER B 1 221 ? -9.867 -26.453 -5.754 1 45.22 221 SER B C 1
ATOM 3901 O O . SER B 1 221 ? -9.945 -25.484 -5.004 1 45.22 221 SER B O 1
ATOM 3903 N N . LEU B 1 222 ? -9.727 -26.156 -7.113 1 38.94 222 LEU B N 1
ATOM 3904 C CA . LEU B 1 222 ? -10.461 -25.109 -7.801 1 38.94 222 LEU B CA 1
ATOM 3905 C C . LEU B 1 222 ? -11.852 -24.938 -7.203 1 38.94 222 LEU B C 1
ATOM 3907 O O . LEU B 1 222 ? -12.547 -23.969 -7.504 1 38.94 222 LEU B O 1
ATOM 3911 N N . ASP B 1 223 ? -12.578 -25.906 -6.789 1 34.69 223 ASP B N 1
ATOM 3912 C CA . ASP B 1 223 ? -14.016 -26 -6.574 1 34.69 223 ASP B CA 1
ATOM 3913 C C . ASP B 1 223 ? -14.477 -24.984 -5.531 1 34.69 223 ASP B C 1
ATOM 3915 O O . ASP B 1 223 ? -15.625 -25.016 -5.086 1 34.69 223 ASP B O 1
ATOM 3919 N N . ALA B 1 224 ? -13.758 -24.359 -4.77 1 33.31 224 ALA B N 1
ATOM 3920 C CA . ALA B 1 224 ? -14.695 -23.547 -3.99 1 33.31 224 ALA B CA 1
ATOM 3921 C C . ALA B 1 224 ? -15.312 -22.438 -4.844 1 33.31 224 ALA B C 1
ATOM 3923 O O . ALA B 1 224 ? -14.594 -21.625 -5.422 1 33.31 224 ALA B O 1
ATOM 3924 N N . GLY B 1 225 ? -16.422 -22.641 -5.504 1 30.72 225 GLY B N 1
ATOM 3925 C CA . GLY B 1 225 ? -17.281 -21.953 -6.457 1 30.72 225 GLY B CA 1
ATOM 3926 C C . GLY B 1 225 ? -17.297 -20.453 -6.262 1 30.72 225 GLY B C 1
ATOM 3927 O O . GLY B 1 225 ? -17.688 -19.969 -5.199 1 30.72 225 GLY B O 1
ATOM 3928 N N . PHE B 1 226 ? -16.484 -19.781 -6.855 1 30.52 226 PHE B N 1
ATOM 3929 C CA . PHE B 1 226 ? -16.766 -18.359 -7.027 1 30.52 226 PHE B CA 1
ATOM 3930 C C . PHE B 1 226 ? -18.141 -18.141 -7.648 1 30.52 226 PHE B C 1
ATOM 3932 O O . PHE B 1 226 ? -18.391 -18.609 -8.766 1 30.52 226 PHE B O 1
ATOM 3939 N N . LYS B 1 227 ? -19.219 -18.203 -7.016 1 27.42 227 LYS B N 1
ATOM 3940 C CA . LYS B 1 227 ? -20.438 -17.719 -7.656 1 27.42 227 LYS B CA 1
ATOM 3941 C C . LYS B 1 227 ? -20.172 -16.469 -8.484 1 27.42 227 LYS B C 1
ATOM 3943 O O . LYS B 1 227 ? -19.5 -15.539 -8.023 1 27.42 227 LYS B O 1
ATOM 3948 N N . LYS B 1 228 ? -20.453 -16.484 -9.875 1 29.97 228 LYS B N 1
ATOM 3949 C CA . LYS B 1 228 ? -20.453 -15.492 -10.953 1 29.97 228 LYS B CA 1
ATOM 3950 C C . LYS B 1 228 ? -21 -14.156 -10.469 1 29.97 228 LYS B C 1
ATOM 3952 O O . LYS B 1 228 ? -22.156 -14.078 -10.039 1 29.97 228 LYS B O 1
ATOM 3957 N N . ILE B 1 229 ? -20.328 -13.328 -9.938 1 26.23 229 ILE B N 1
ATOM 3958 C CA . ILE B 1 229 ? -21.062 -12.062 -9.961 1 26.23 229 ILE B CA 1
ATOM 3959 C C . ILE B 1 229 ? -21.312 -11.648 -11.406 1 26.23 229 ILE B C 1
ATOM 3961 O O . ILE B 1 229 ? -20.422 -11.719 -12.25 1 26.23 229 ILE B O 1
ATOM 3965 N N . PRO B 1 230 ? -22.531 -11.594 -12.008 1 25.77 230 PRO B N 1
ATOM 3966 C CA . PRO B 1 230 ? -22.875 -11.195 -13.375 1 25.77 230 PRO B CA 1
ATOM 3967 C C . PRO B 1 230 ? -22 -10.062 -13.891 1 25.77 230 PRO B C 1
ATOM 3969 O O . PRO B 1 230 ? -21.594 -9.18 -13.117 1 25.77 230 PRO B O 1
ATOM 3972 N N . GLY B 1 231 ? -21.172 -10.211 -14.977 1 25.91 231 GLY B N 1
ATOM 3973 C CA . GLY B 1 231 ? -20.281 -9.414 -15.812 1 25.91 231 GLY B CA 1
ATOM 3974 C C . GLY B 1 231 ? -20.844 -8.039 -16.125 1 25.91 231 GLY B C 1
ATOM 3975 O O . GLY B 1 231 ? -20.297 -7.324 -16.984 1 25.91 231 GLY B O 1
ATOM 3976 N N . GLN B 1 232 ? -22.156 -7.812 -16.062 1 25.34 232 GLN B N 1
ATOM 3977 C CA . GLN B 1 232 ? -22.703 -6.711 -16.844 1 25.34 232 GLN B CA 1
ATOM 3978 C C . GLN B 1 232 ? -21.938 -5.418 -16.594 1 25.34 232 GLN B C 1
ATOM 3980 O O . GLN B 1 232 ? -21.703 -4.637 -17.516 1 25.34 232 GLN B O 1
ATOM 3985 N N . ALA B 1 233 ? -21.938 -4.977 -15.328 1 23.66 233 ALA B N 1
ATOM 3986 C CA . ALA B 1 233 ? -21.984 -3.529 -15.148 1 23.66 233 ALA B CA 1
ATOM 3987 C C . ALA B 1 233 ? -20.594 -2.91 -15.328 1 23.66 233 ALA B C 1
ATOM 3989 O O . ALA B 1 233 ? -20.453 -1.689 -15.25 1 23.66 233 ALA B O 1
ATOM 3990 N N . ILE B 1 234 ? -19.562 -3.73 -15.43 1 23 234 ILE B N 1
ATOM 3991 C CA . ILE B 1 234 ? -18.359 -2.914 -15.367 1 23 234 ILE B CA 1
ATOM 3992 C C . ILE B 1 234 ? -18.094 -2.285 -16.734 1 23 234 ILE B C 1
ATOM 3994 O O . ILE B 1 234 ? -17.109 -1.545 -16.906 1 23 234 ILE B O 1
ATOM 3998 N N . GLU B 1 235 ? -18.609 -2.783 -17.844 1 26.12 235 GLU B N 1
ATOM 3999 C CA . GLU B 1 235 ? -18.344 -2.18 -19.141 1 26.12 235 GLU B CA 1
ATOM 4000 C C . GLU B 1 235 ? -18.672 -0.689 -19.141 1 26.12 235 GLU B C 1
ATOM 4002 O O . GLU B 1 235 ? -17.969 0.109 -19.766 1 26.12 235 GLU B O 1
ATOM 4007 N N . LYS B 1 236 ? -20.016 -0.422 -18.781 1 26.38 236 LYS B N 1
ATOM 4008 C CA . LYS B 1 236 ? -20.547 0.927 -18.969 1 26.38 236 LYS B CA 1
ATOM 4009 C C . LYS B 1 236 ? -19.719 1.949 -18.188 1 26.38 236 LYS B C 1
ATOM 4011 O O . LYS B 1 236 ? -19.734 3.139 -18.516 1 26.38 236 LYS B O 1
ATOM 4016 N N . LEU B 1 237 ? -19.141 1.425 -17.141 1 23.19 237 LEU B N 1
ATOM 4017 C CA . LEU B 1 237 ? -18.578 2.494 -16.328 1 23.19 237 LEU B CA 1
ATOM 4018 C C . LEU B 1 237 ? -17.281 3.025 -16.938 1 23.19 237 LEU B C 1
ATOM 4020 O O . LEU B 1 237 ? -16.828 4.117 -16.578 1 23.19 237 LEU B O 1
ATOM 4024 N N . ILE B 1 238 ? -16.688 2.23 -17.734 1 26.28 238 ILE B N 1
ATOM 4025 C CA . ILE B 1 238 ? -15.453 2.814 -18.25 1 26.28 238 ILE B CA 1
ATOM 4026 C C . ILE B 1 238 ? -15.773 3.82 -19.359 1 26.28 238 ILE B C 1
ATOM 4028 O O . ILE B 1 238 ? -14.984 4.727 -19.625 1 26.28 238 ILE B O 1
ATOM 4032 N N . GLY B 1 239 ? -16.812 3.496 -20.219 1 25.89 239 GLY B N 1
ATOM 4033 C CA . GLY B 1 239 ? -17.062 4.43 -21.312 1 25.89 239 GLY B CA 1
ATOM 4034 C C . GLY B 1 239 ? -17.391 5.832 -20.828 1 25.89 239 GLY B C 1
ATOM 4035 O O . GLY B 1 239 ? -16.906 6.816 -21.391 1 25.89 239 GLY B O 1
ATOM 4036 N N . ASP B 1 240 ? -18.562 5.855 -20.062 1 26 240 ASP B N 1
ATOM 4037 C CA . ASP B 1 240 ? -19.188 7.156 -19.844 1 26 240 ASP B CA 1
ATOM 4038 C C . ASP B 1 240 ? -18.297 8.047 -18.969 1 26 240 ASP B C 1
ATOM 4040 O O . ASP B 1 240 ? -18.656 9.195 -18.703 1 26 240 ASP B O 1
ATOM 4044 N N . GLU B 1 241 ? -17.422 7.445 -18.297 1 25.62 241 GLU B N 1
ATOM 4045 C CA . GLU B 1 241 ? -16.891 8.414 -17.344 1 25.62 241 GLU B CA 1
ATOM 4046 C C . GLU B 1 241 ? -16.125 9.531 -18.078 1 25.62 241 GLU B C 1
ATOM 4048 O O . GLU B 1 241 ? -15.617 10.453 -17.438 1 25.62 241 GLU B O 1
ATOM 4053 N N . PHE B 1 242 ? -15.773 9.336 -19.281 1 24.44 242 PHE B N 1
ATOM 4054 C CA . PHE B 1 242 ? -15.266 10.562 -19.891 1 24.44 242 PHE B CA 1
ATOM 4055 C C . PHE B 1 242 ? -16.406 11.516 -20.219 1 24.44 242 PHE B C 1
ATOM 4057 O O . PHE B 1 242 ? -16.188 12.672 -20.578 1 24.44 242 PHE B O 1
ATOM 4064 N N . GLY B 1 243 ? -17.594 10.984 -20.734 1 22.14 243 GLY B N 1
ATOM 4065 C CA . GLY B 1 243 ? -18.453 11.961 -21.375 1 22.14 243 GLY B CA 1
ATOM 4066 C C . GLY B 1 243 ? -19.047 12.961 -20.391 1 22.14 243 GLY B C 1
ATOM 4067 O O . GLY B 1 243 ? -18.906 14.172 -20.578 1 22.14 243 GLY B O 1
ATOM 4068 N N . GLN B 1 244 ? -20.453 12.766 -20 1 20.3 244 GLN B N 1
ATOM 4069 C CA . GLN B 1 244 ? -21.375 13.836 -19.672 1 20.3 244 GLN B CA 1
ATOM 4070 C C . GLN B 1 244 ? -21.172 14.336 -18.234 1 20.3 244 GLN B C 1
ATOM 4072 O O . GLN B 1 244 ? -21.328 13.578 -17.281 1 20.3 244 GLN B O 1
ATOM 4077 N N . ALA B 1 245 ? -20.406 15.328 -17.984 1 20.28 245 ALA B N 1
ATOM 4078 C CA . ALA B 1 245 ? -20.469 16.266 -16.875 1 20.28 245 ALA B CA 1
ATOM 4079 C C . ALA B 1 245 ? -21.906 16.656 -16.562 1 20.28 245 ALA B C 1
ATOM 4081 O O . ALA B 1 245 ? -22.531 17.438 -17.281 1 20.28 245 ALA B O 1
ATOM 4082 N N . LYS B 1 246 ? -22.781 15.727 -16.344 1 20.84 246 LYS B N 1
ATOM 4083 C CA . LYS B 1 246 ? -24.109 16.25 -16.047 1 20.84 246 LYS B CA 1
ATOM 4084 C C . LYS B 1 246 ? -24.047 17.328 -14.969 1 20.84 246 LYS B C 1
ATOM 4086 O O . LYS B 1 246 ? -23.328 17.188 -13.984 1 20.84 246 LYS B O 1
ATOM 4091 N N . GLN B 1 247 ? -24.672 18.469 -15.289 1 17.22 247 GLN B N 1
ATOM 4092 C CA . GLN B 1 247 ? -24.906 19.703 -14.547 1 17.22 247 GLN B CA 1
ATOM 4093 C C . GLN B 1 247 ? -25.609 19.422 -13.227 1 17.22 247 GLN B C 1
ATOM 4095 O O . GLN B 1 247 ? -26.656 18.781 -13.203 1 17.22 247 GLN B O 1
ATOM 4100 N N . VAL B 1 248 ? -24.969 19.125 -12.312 1 19.61 248 VAL B N 1
ATOM 4101 C CA . VAL B 1 248 ? -25.594 19.078 -10.992 1 19.61 248 VAL B CA 1
ATOM 4102 C C . VAL B 1 248 ? -26.594 20.219 -10.852 1 19.61 248 VAL B C 1
ATOM 4104 O O . VAL B 1 248 ? -26.266 21.375 -11.102 1 19.61 248 VAL B O 1
ATOM 4107 N N . HIS B 1 249 ? -27.828 19.891 -11.258 1 18.38 249 HIS B N 1
ATOM 4108 C CA . HIS B 1 249 ? -28.875 20.844 -10.945 1 18.38 249 HIS B CA 1
ATOM 4109 C C . HIS B 1 249 ? -28.734 21.375 -9.516 1 18.38 249 HIS B C 1
ATOM 4111 O O . HIS B 1 249 ? -28.281 20.656 -8.625 1 18.38 249 HIS B O 1
ATOM 4117 N N . ASN B 1 250 ? -28.859 22.641 -9.5 1 17.94 250 ASN B N 1
ATOM 4118 C CA . ASN B 1 250 ? -28.906 23.562 -8.375 1 17.94 250 ASN B CA 1
ATOM 4119 C C . ASN B 1 250 ? -30.031 23.203 -7.406 1 17.94 250 ASN B C 1
ATOM 4121 O O . ASN B 1 250 ? -31.203 23.203 -7.785 1 17.94 250 ASN B O 1
ATOM 4125 N N . TYR B 1 251 ? -30 22.188 -6.844 1 18.78 251 TYR B N 1
ATOM 4126 C CA . TYR B 1 251 ? -31.141 22.125 -5.934 1 18.78 251 TYR B CA 1
ATOM 4127 C C . TYR B 1 251 ? -31.391 23.484 -5.289 1 18.78 251 TYR B C 1
ATOM 4129 O O . TYR B 1 251 ? -30.469 24.141 -4.824 1 18.78 251 TYR B O 1
ATOM 4137 N N . LYS B 1 252 ? -32.438 24.109 -5.816 1 18.95 252 LYS B N 1
ATOM 4138 C CA . LYS B 1 252 ? -33.031 25.234 -5.117 1 18.95 252 LYS B CA 1
ATOM 4139 C C . LYS B 1 252 ? -33.125 24.969 -3.617 1 18.95 252 LYS B C 1
ATOM 4141 O O . LYS B 1 252 ? -33.531 23.875 -3.201 1 18.95 252 LYS B O 1
ATOM 4146 N N . ASN B 1 253 ? -32.375 25.641 -2.844 1 18.61 253 ASN B N 1
ATOM 4147 C CA . ASN B 1 253 ? -32.344 25.844 -1.399 1 18.61 253 ASN B CA 1
ATOM 4148 C C . ASN B 1 253 ? -33.75 26.047 -0.836 1 18.61 253 ASN B C 1
ATOM 4150 O O . ASN B 1 253 ? -34.125 27.156 -0.461 1 18.61 253 ASN B O 1
ATOM 4154 N N . ASN B 1 254 ? -34.844 25.516 -1.508 1 19.89 254 ASN B N 1
ATOM 4155 C CA . ASN B 1 254 ? -36 26.125 -0.833 1 19.89 254 ASN B CA 1
ATOM 4156 C C . ASN B 1 254 ? -36.031 25.75 0.647 1 19.89 254 ASN B C 1
ATOM 4158 O O . ASN B 1 254 ? -36.969 26.125 1.363 1 19.89 254 ASN B O 1
ATOM 4162 N N . GLY B 1 255 ? -35.688 24.516 0.986 1 17.58 255 GLY B N 1
ATOM 4163 C CA . GLY B 1 255 ? -36.375 24.25 2.254 1 17.58 255 GLY B CA 1
ATOM 4164 C C . GLY B 1 255 ? -35.938 25.188 3.361 1 17.58 255 GLY B C 1
ATOM 4165 O O . GLY B 1 255 ? -34.781 25.219 3.752 1 17.58 255 GLY B O 1
ATOM 4166 N N . TYR B 1 256 ? -36.562 26.391 3.352 1 18 256 TYR B N 1
ATOM 4167 C CA . TYR B 1 256 ? -36.688 27.406 4.391 1 18 256 TYR B CA 1
ATOM 4168 C C . TYR B 1 256 ? -36.969 26.781 5.746 1 18 256 TYR B C 1
ATOM 4170 O O . TYR B 1 256 ? -37.906 25.984 5.883 1 18 256 TYR B O 1
ATOM 4178 N N . ILE B 1 257 ? -36 26.172 6.391 1 18.86 257 ILE B N 1
ATOM 4179 C CA . ILE B 1 257 ? -36.469 25.891 7.746 1 18.86 257 ILE B CA 1
ATOM 4180 C C . ILE B 1 257 ? -37.25 27.094 8.289 1 18.86 257 ILE B C 1
ATOM 4182 O O . ILE B 1 257 ? -36.75 28.219 8.25 1 18.86 257 ILE B O 1
ATOM 4186 N N . SER B 1 258 ? -38.531 27.062 8.008 1 16.66 258 SER B N 1
ATOM 4187 C CA . SER B 1 258 ? -39.5 27.922 8.68 1 16.66 258 SER B CA 1
ATOM 4188 C C . SER B 1 258 ? -39.219 28.016 10.18 1 16.66 258 SER B C 1
ATOM 4190 O O . SER B 1 258 ? -39.062 26.984 10.844 1 16.66 258 SER B O 1
ATOM 4192 N N . GLY B 1 259 ? -38.438 29.016 10.555 1 17.16 259 GLY B N 1
ATOM 4193 C CA . GLY B 1 259 ? -38.312 29.656 11.859 1 17.16 259 GLY B CA 1
ATOM 4194 C C . GLY B 1 259 ? -39.625 29.797 12.578 1 17.16 259 GLY B C 1
ATOM 4195 O O . GLY B 1 259 ? -40.469 30.609 12.188 1 17.16 259 GLY B O 1
ATOM 4196 N N . SER B 1 260 ? -40.406 28.625 12.883 1 17.02 260 SER B N 1
ATOM 4197 C CA . SER B 1 260 ? -41.531 29.016 13.703 1 17.02 260 SER B CA 1
ATOM 4198 C C . SER B 1 260 ? -41.125 29.906 14.859 1 17.02 260 SER B C 1
ATOM 4200 O O . SER B 1 260 ? -40.062 29.672 15.484 1 17.02 260 SER B O 1
ATOM 4202 N N . PRO B 1 261 ? -41.75 31.141 15.016 1 17.23 261 PRO B N 1
ATOM 4203 C CA . PRO B 1 261 ? -41.625 32.219 16 1 17.23 261 PRO B CA 1
ATOM 4204 C C . PRO B 1 261 ? -41.906 31.766 17.422 1 17.23 261 PRO B C 1
ATOM 4206 O O . PRO B 1 261 ? -41.969 32.594 18.344 1 17.23 261 PRO B O 1
ATOM 4209 N N . ALA B 1 262 ? -41.781 30.391 17.891 1 17.69 262 ALA B N 1
ATOM 4210 C CA . ALA B 1 262 ? -42.531 30.359 19.141 1 17.69 262 ALA B CA 1
ATOM 4211 C C . ALA B 1 262 ? -42.031 31.438 20.109 1 17.69 262 ALA B C 1
ATOM 4213 O O . ALA B 1 262 ? -40.844 31.734 20.156 1 17.69 262 ALA B O 1
ATOM 4214 N N . ASN B 1 263 ? -42.938 32.375 20.688 1 17.02 263 ASN B N 1
ATOM 4215 C CA . ASN B 1 263 ? -43.062 33.5 21.609 1 17.02 263 ASN B CA 1
ATOM 4216 C C . ASN B 1 263 ? -42.562 33.125 23 1 17.02 263 ASN B C 1
ATOM 4218 O O . ASN B 1 263 ? -42.688 33.938 23.938 1 17.02 263 ASN B O 1
ATOM 4222 N N . ASN B 1 264 ? -42.25 31.766 23.391 1 16.97 264 ASN B N 1
ATOM 4223 C CA . ASN B 1 264 ? -42.562 31.734 24.812 1 16.97 264 ASN B CA 1
ATOM 4224 C C . ASN B 1 264 ? -41.781 32.781 25.594 1 16.97 264 ASN B C 1
ATOM 4226 O O . ASN B 1 264 ? -40.688 33.188 25.156 1 16.97 264 ASN B O 1
ATOM 4230 N N . GLY B 1 265 ? -42.406 33.438 26.641 1 16.47 265 GLY B N 1
ATOM 4231 C CA . GLY B 1 265 ? -42.219 34.375 27.734 1 16.47 265 GLY B CA 1
ATOM 4232 C C . GLY B 1 265 ? -41.031 34 28.625 1 16.47 265 GLY B C 1
ATOM 4233 O O . GLY B 1 265 ? -40.719 32.812 28.797 1 16.47 265 GLY B O 1
ATOM 4234 N N . TYR B 1 266 ? -40 34.844 28.766 1 16.42 266 TYR B N 1
ATOM 4235 C CA . TYR B 1 266 ? -38.875 35 29.641 1 16.42 266 TYR B CA 1
ATOM 4236 C C . TYR B 1 266 ? -39.281 34.875 31.109 1 16.42 266 TYR B C 1
ATOM 4238 O O . TYR B 1 266 ? -39.625 35.875 31.75 1 16.42 266 TYR B O 1
ATOM 4246 N N . LYS B 1 267 ? -40.25 33.906 31.547 1 17.05 267 LYS B N 1
ATOM 4247 C CA . LYS B 1 267 ? -40.219 34.281 32.969 1 17.05 267 LYS B CA 1
ATOM 4248 C C . LYS B 1 267 ? -38.812 34.125 33.531 1 17.05 267 LYS B C 1
ATOM 4250 O O . LYS B 1 267 ? -38.062 33.281 33.094 1 17.05 267 LYS B O 1
ATOM 4255 N N . ASN B 1 268 ? -38.344 35 34.469 1 16.61 268 ASN B N 1
ATOM 4256 C CA . ASN B 1 268 ? -37.219 35.531 35.219 1 16.61 268 ASN B CA 1
ATOM 4257 C C . ASN B 1 268 ? -36.594 34.5 36.156 1 16.61 268 ASN B C 1
ATOM 4259 O O . ASN B 1 268 ? -35.5 34.688 36.688 1 16.61 268 ASN B O 1
ATOM 4263 N N . ASN B 1 269 ? -37.312 33.281 36.406 1 16.92 269 ASN B N 1
ATOM 4264 C CA . ASN B 1 269 ? -37.094 33.062 37.844 1 16.92 269 ASN B CA 1
ATOM 4265 C C . ASN B 1 269 ? -35.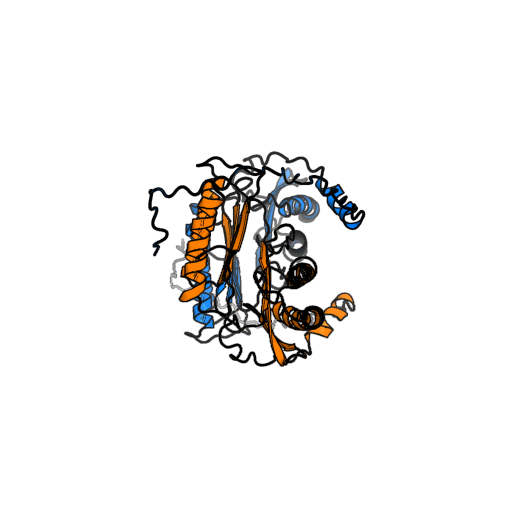656 32.656 38.094 1 16.92 269 ASN B C 1
ATOM 4267 O O . ASN B 1 269 ? -35 32.062 37.25 1 16.92 269 ASN B O 1
ATOM 4271 N N . THR B 1 270 ? -35.156 32.844 39.312 1 17.39 270 THR B N 1
ATOM 4272 C CA . THR B 1 270 ? -33.969 33.094 40.156 1 17.39 270 THR B CA 1
ATOM 4273 C C . THR B 1 270 ? -33.188 31.797 40.375 1 17.39 270 THR B C 1
ATOM 4275 O O . THR B 1 270 ? -31.953 31.797 40.344 1 17.39 270 THR B O 1
ATOM 4278 N N . SER B 1 271 ? -33.969 30.734 40.812 1 16.88 271 SER B N 1
ATOM 4279 C CA . SER B 1 271 ? -33.281 30.203 42 1 16.88 271 SER B CA 1
ATOM 4280 C C . SER B 1 271 ? -31.984 29.5 41.625 1 16.88 271 SER B C 1
ATOM 4282 O O . SER B 1 271 ? -31.734 29.234 40.469 1 16.88 271 SER B O 1
ATOM 4284 N N . ASP B 1 272 ? -31.734 28.422 42.25 1 16.5 272 ASP B N 1
ATOM 4285 C CA . ASP B 1 272 ? -30.703 27.922 43.156 1 16.5 272 ASP B CA 1
ATOM 4286 C C . ASP B 1 272 ? -29.656 27.109 42.406 1 16.5 272 ASP B C 1
ATOM 4288 O O . ASP B 1 272 ? -28.453 27.344 42.594 1 16.5 272 ASP B O 1
ATOM 4292 N N . THR B 1 273 ? -29.984 25.875 41.969 1 17.58 273 THR B N 1
ATOM 4293 C CA . THR B 1 273 ? -29.031 24.891 42.469 1 17.58 273 THR B CA 1
ATOM 4294 C C . THR B 1 273 ? -27.719 24.969 41.719 1 17.58 273 THR B C 1
ATOM 4296 O O . THR B 1 273 ? -27.703 25.328 40.531 1 17.58 273 THR B O 1
ATOM 4299 N N . GLY B 1 274 ? -26.531 24.922 42.25 1 15.91 274 GLY B N 1
ATOM 4300 C CA . GLY B 1 274 ? -25.125 25.266 42.094 1 15.91 274 GLY B CA 1
ATOM 4301 C C . GLY B 1 274 ? -24.438 24.484 40.969 1 15.91 274 GLY B C 1
ATOM 4302 O O . GLY B 1 274 ? -23.234 24.641 40.75 1 15.91 274 GLY B O 1
ATOM 4303 N N . TYR B 1 275 ? -25.109 24.016 40.031 1 16.31 275 TYR B N 1
ATOM 4304 C CA . TYR B 1 275 ? -24.219 23.031 39.438 1 16.31 275 TYR B CA 1
ATOM 4305 C C . TYR B 1 275 ? -22.891 23.688 39.031 1 16.31 275 TYR B C 1
ATOM 4307 O O . TYR B 1 275 ? -22.875 24.797 38.5 1 16.31 275 TYR B O 1
ATOM 4315 N N . HIS B 1 276 ? -21.406 23.266 39.375 1 16.06 276 HIS B N 1
ATOM 4316 C CA . HIS B 1 276 ? -20.25 24.094 39.688 1 16.06 276 HIS B CA 1
ATOM 4317 C C . HIS B 1 276 ? -19.641 24.672 38.438 1 16.06 276 HIS B C 1
ATOM 4319 O O . HIS B 1 276 ? -19.266 23.938 37.5 1 16.06 276 HIS B O 1
ATOM 4325 N N . CYS B 1 277 ? -20.078 25.641 38 1 16.52 277 CYS B N 1
ATOM 4326 C CA . CYS B 1 277 ? -19.203 26.422 37.125 1 16.52 277 CYS B CA 1
ATOM 4327 C C . CYS B 1 277 ? -17.938 26.828 37.844 1 16.52 277 CYS B C 1
ATOM 4329 O O . CYS B 1 277 ? -16.859 26.938 37.25 1 16.52 277 CYS B O 1
ATOM 4331 N N . LEU B 1 278 ? -16.891 26.484 38.812 1 16.31 278 LEU B N 1
ATOM 4332 C CA . LEU B 1 278 ? -16.984 27.328 40 1 16.31 278 LEU B CA 1
ATOM 4333 C C . LEU B 1 278 ? -17.438 28.734 39.625 1 16.31 278 LEU B C 1
ATOM 4335 O O . LEU B 1 278 ? -17.078 29.25 38.562 1 16.31 278 LEU B O 1
ATOM 4339 N N . ARG B 1 279 ? -18.547 29.438 40.188 1 16.2 279 ARG B N 1
ATOM 4340 C CA . ARG B 1 279 ? -19.078 30.781 40.406 1 16.2 279 ARG B CA 1
ATOM 4341 C C . ARG B 1 279 ? -17.969 31.766 40.781 1 16.2 279 ARG B C 1
ATOM 4343 O O . ARG B 1 279 ? -18.078 32.969 40.531 1 16.2 279 ARG B O 1
ATOM 4350 N N . LYS B 1 280 ? -17.172 32.438 40.938 1 15.65 280 LYS B N 1
ATOM 4351 C CA . LYS B 1 280 ? -17.859 33.438 41.781 1 15.65 280 LYS B CA 1
ATOM 4352 C C . LYS B 1 280 ? -19.062 34 41.031 1 15.65 280 LYS B C 1
ATOM 4354 O O . LYS B 1 280 ? -19 34.281 39.844 1 15.65 280 LYS B O 1
#

Radius of gyration: 28.85 Å; Cα contacts (8 Å, |Δi|>4): 1020; chains: 2; bounding box: 87×91×74 Å

Nearest PDB structures (foldseek):
  6grf-assembly3_C  TM=8.627E-01  e=6.544E-19  Arabidopsis thaliana
  6grf-assembly1_A  TM=8.493E-01  e=7.390E-19  Arabidopsis thaliana
  6grf-assembly2_B  TM=8.214E-01  e=4.545E-19  Arabidopsis thaliana
  6gre-assembly1_A  TM=7.976E-01  e=8.868E-19  Arabidopsis thaliana
  6gre-assembly2_B  TM=8.114E-01  e=2.345E-18  Arabidopsis thaliana

InterPro domains:
  IPR002902 Gnk2-homologous domain [PF01657] (8-103)
  IPR002902 Gnk2-homologous domain [PF01657] (161-215)
  IPR002902 Gnk2-homologous domain [PS51473] (2-106)
  IPR002902 Gnk2-homologous domain [PS51473] (112-218)
  IPR038408 Gnk2-homologous domain superfamily [G3DSA:3.30.430.20] (4-106)
  IPR038408 Gnk2-homologous domain superfamily [G3DSA:3.30.430.20] (115-218)
  IPR050581 Cysteine-rich repeat secretory protein [PTHR32411] (3-219)

Sequence (560 aa):
MVPHGHYCNPHSSIPTGSPVSANIKNVLAAMTRASQLENLFSGFSSGVGENTVYGLANCRGDLNIRQYCIPCIQDAVQQIQKICLGKSDAQIWYDYCIVRYSRENFFGTFDGSRLATIRNPVDYRDPPSLFSRLGPLFRNIINRVVDPANTGMVKAQTVLPSGVTLYGGALCTRDLRPVGCTLCLYTAVRHFDSFCKPKQGCRVFLSSCFVRYEIYRFTASLDAGFKKIPGQAIEKLIGDEFGQAKQVHNYKNNGYISGSPANNGYKNNTSDTGYHCLRKMVPHGHYCNPHSSIPTGSPVSANIKNVLAAMTRASQLENLFSGFSSGVGENTVYGLANCRGDLNIRQYCIPCIQDAVQQIQKICLGKSDAQIWYDYCIVRYSRENFFGTFDGSRLATIRNPVDYRDPPSLFSRLGPLFRNIINRVVDPANTGMVKAQTVLPSGVTLYGGALCTRDLRPVGCTLCLYTAVRHFDSFCKPKQGCRVFLSSCFVRYEIYRFTASLDAGFKKIPGQAIEKLIGDEFGQAKQVHNYKNNGYISGSPANNGYKNNTSDTGYHCLRK

Secondary structure (DSSP, 8-state):
---SEEEE-TT----TTSHHHHHHHHHHHHHHHHHHTTEEEEEEEESSGGG-EEEEEEE-SSS-IIIIIHHHHHHHHHHHHHHTTT-SSEEEE-SSEEEEEESS--TT---TT--EEEE-SSBPSSHHHHHHHHHHHHHHHHHHHTSTT--S-EEEEEE-TTSPEEEEEEEE-TTS-HHHHHHHHHHHHHHIIIIITTBS-EEEE-SSEEEEEESS--SS-TTS------S-TTTHHHHGGGT---------------------------------S---/---SEEEE-TT----TTSHHHHHHHHHHHHHHHHHHTTEEEEEEEESSGGG-EEEEEEE-SSS-IIIIIHHHHHHHHHHHHHHTTT-SSEEEE-SSEEEEEESS--TT---TT--EEEE-SSBPSSHHHHHHHHHHHHHHHHHHHTSTT--S-EEEEEE-TTS-EEEEEEEE-TTS-HHHHHHHHHHHHHHIIIIITTBS-EEEE-SSEEEEEESS--SS-TTS------S-THHHHHHTTTT---------------------------------S---

Foldseek 3Di:
DDFQDKDFDPPAFADPPDLLNVFLVVQLVVQLVCLVVVDQKDKDWDDDDQSIKIKIKHFQPQDDSVVFVNVVSVVQSVVFCVVRPRGQWMKIHDPTMIMTMHSDDCFQHFDQPDKGKDEDPDFDPDQVQVLVVLVVQVVVQLVVQLPLPDRHKGKDWDATPVRQIKIKIKYFRNRHHSVSSSVNSVSQSVCCVVPHPRTQKMWMDGPTMIMIMHSDDDGDDPPPDPPDPDPPDPVVVVPPVVDDPPDPPDPDPPPPPPPPPPPDDPPDDDDDDCPPPPDD/DDFQDKDFDPPFFADPPDLLNVFLVVQLVVQLVCLVVVDQKDWDWDDDDQSIKIKIKHFQPQDDSVVFVNVVSVVQSVVFCVVRPRGQWMKIHDPTMIMTMHSDDCFQHFDQPDKGKDEDPDFDPDQVQVLVVLVVQVVVQLVVQLPLPDRHKGKDWDATPVRQIKIKIKYFRPRHHSVNSSVNSVSQSVCCVVPHPRTQKMWMDGPTMIMIMHSDDDGDDPPPDPDDPDPPDPVVVVPPVVDDPPDPPDPDPPPPPPPPPPPDDPPDDDDDDCPPPVDD

pLDDT: mean 77.41, std 29.93, range [13.71, 98.62]

Solvent-accessible surface area (backbone atoms only — not comparable to full-atom values): 31558 Å² total; per-residue (Å²): 138,77,68,68,37,72,48,56,43,83,87,44,77,47,61,86,85,34,68,46,51,52,18,49,52,34,34,48,51,39,46,43,52,33,27,76,55,55,30,42,31,37,35,33,28,14,65,50,51,93,34,25,25,29,25,38,36,36,37,43,47,75,59,60,50,78,76,44,34,35,56,41,48,48,49,48,53,55,47,48,54,64,76,37,58,48,40,54,31,39,36,41,34,43,95,43,29,37,41,37,38,22,62,58,79,55,51,40,53,72,46,84,86,41,78,37,68,46,64,41,92,52,67,38,93,55,39,71,67,55,62,65,48,47,58,63,53,45,52,57,35,52,64,49,44,53,32,72,65,47,58,34,51,30,70,49,74,50,72,42,94,89,64,52,52,40,34,38,36,35,37,58,42,78,43,41,36,53,69,39,38,50,53,46,46,53,58,47,56,57,41,42,72,78,66,32,61,51,33,45,21,33,36,37,35,44,71,49,29,39,42,37,39,25,64,59,88,85,66,75,83,76,71,75,70,74,76,78,71,81,78,68,67,67,63,62,57,66,65,54,70,74,62,78,80,71,72,75,73,71,74,73,80,59,84,65,79,73,75,72,73,81,74,81,79,74,80,75,81,77,82,72,88,58,77,74,72,73,66,129,137,76,69,67,35,72,46,56,43,84,88,43,77,46,60,87,86,33,68,46,50,52,19,48,51,34,35,48,52,38,46,42,53,32,28,75,57,54,30,41,32,36,37,33,28,13,63,49,51,94,33,25,24,29,25,39,35,36,36,42,48,75,59,61,50,80,77,43,34,36,55,42,48,48,48,48,53,54,46,47,54,64,76,35,58,46,40,55,32,39,36,39,34,41,95,45,30,39,43,39,38,22,62,56,78,55,50,40,52,72,48,84,87,42,78,38,67,48,66,42,91,52,66,37,93,56,39,71,67,55,63,66,49,46,58,64,54,46,53,58,37,51,63,50,45,52,32,75,64,46,63,34,49,31,69,49,74,50,72,42,95,90,64,52,48,40,33,38,37,36,37,59,43,79,42,40,36,52,70,41,38,51,52,44,48,53,58,46,56,58,43,43,71,78,65,31,60,54,33,46,21,33,35,36,34,44,71,48,29,39,42,36,40,26,62,59,87,85,67,75,84,79,69,74,71,73,75,78,71,82,78,67,69,67,62,62,58,65,63,53,72,71,62,78,81,70,74,75,73,72,72,75,81,58,85,63,79,74,74,76,72,84,72,83,76,80,78,80,83,76,82,71,84,66,79,80,70,82,54,142

Organism: NCBI:txid171969